Protein AF-0000000070214214 (afdb_homodimer)

pLDDT: mean 73.42, std 25.82, range [19.38, 96.84]

Structure (mmCIF, N/CA/C/O backbone):
data_AF-0000000070214214-model_v1
#
loop_
_entity.id
_entity.type
_entity.pdbx_description
1 polymer 'BTB domain-containing protein'
#
loop_
_atom_site.group_PDB
_atom_site.id
_atom_site.type_symbol
_atom_site.label_atom_id
_atom_site.label_alt_id
_atom_site.label_comp_id
_atom_site.label_asym_id
_atom_site.label_entity_id
_atom_site.label_seq_id
_atom_site.pdbx_PDB_ins_code
_atom_site.Cartn_x
_atom_site.Cartn_y
_atom_site.Cartn_z
_atom_site.occupancy
_atom_site.B_iso_or_equiv
_atom_site.auth_seq_id
_atom_site.auth_comp_id
_atom_site.auth_asym_id
_atom_site.auth_atom_id
_atom_site.pdbx_PDB_model_num
ATOM 1 N N . MET A 1 1 ? -17.166 20.362 30.464 1 25.89 1 MET A N 1
ATOM 2 C CA . MET A 1 1 ? -16.822 21.104 29.254 1 25.89 1 MET A CA 1
ATOM 3 C C . MET A 1 1 ? -15.535 20.57 28.636 1 25.89 1 MET A C 1
ATOM 5 O O . MET A 1 1 ? -14.454 20.732 29.205 1 25.89 1 MET A O 1
ATOM 9 N N . SER A 1 2 ? -15.369 19.335 28.305 1 36.49 2 SER A N 1
ATOM 10 C CA . SER A 1 2 ? -14.212 18.541 27.903 1 36.49 2 SER A CA 1
ATOM 11 C C . SER A 1 2 ? -13.232 19.371 27.08 1 36.49 2 SER A C 1
ATOM 13 O O . SER A 1 2 ? -13.622 20.012 26.101 1 36.49 2 SER A O 1
ATOM 15 N N . SER A 1 3 ? -12.226 19.996 27.517 1 42.71 3 SER A N 1
ATOM 16 C CA . SER A 1 3 ? -11.291 21.012 27.045 1 42.71 3 SER A CA 1
ATOM 17 C C . SER A 1 3 ? -10.792 20.695 25.639 1 42.71 3 SER A C 1
ATOM 19 O O . SER A 1 3 ? -10.164 19.658 25.417 1 42.71 3 SER A O 1
ATOM 21 N N . SER A 1 4 ? -11.541 21.109 24.55 1 54.83 4 SER A N 1
ATOM 22 C CA . SER A 1 4 ? -11.395 21.129 23.098 1 54.83 4 SER A CA 1
ATOM 23 C C . SER A 1 4 ? -9.973 21.503 22.691 1 54.83 4 SER A C 1
ATOM 25 O O . SER A 1 4 ? -9.66 21.569 21.5 1 54.83 4 SER A O 1
ATOM 27 N N . GLN A 1 5 ? -9.166 21.878 23.638 1 67.37 5 GLN A N 1
ATOM 28 C CA . GLN A 1 5 ? -7.856 22.353 23.202 1 67.37 5 GLN A CA 1
ATOM 29 C C . GLN A 1 5 ? -6.788 21.283 23.409 1 67.37 5 GLN A C 1
ATOM 31 O O . GLN A 1 5 ? -6.765 20.611 24.442 1 67.37 5 GLN A O 1
ATOM 36 N N . LEU A 1 6 ? -6.199 20.86 22.438 1 83.86 6 LEU A N 1
ATOM 37 C CA . LEU A 1 6 ? -5.069 19.939 22.491 1 83.86 6 LEU A CA 1
ATOM 38 C C . LEU A 1 6 ? -3.815 20.646 22.992 1 83.86 6 LEU A C 1
ATOM 40 O O . LEU A 1 6 ? -3.617 21.833 22.724 1 83.86 6 LEU A O 1
ATOM 44 N N . PRO A 1 7 ? -3.122 20.006 23.954 1 85.12 7 PRO A N 1
ATOM 45 C CA . PRO A 1 7 ? -1.891 20.626 24.449 1 85.12 7 PRO A CA 1
ATOM 46 C C . PRO A 1 7 ? -0.918 20.983 23.327 1 85.12 7 PRO A C 1
ATOM 48 O O . PRO A 1 7 ? -0.841 20.272 22.321 1 85.12 7 PRO A O 1
ATOM 51 N N . CYS A 1 8 ? -0.331 22.111 23.476 1 88.13 8 CYS A N 1
ATOM 52 C CA . CYS A 1 8 ? 0.665 22.589 22.524 1 88.13 8 CYS A CA 1
ATOM 53 C C . CYS A 1 8 ? 1.825 23.268 23.243 1 88.13 8 CYS A C 1
ATOM 55 O O . CYS A 1 8 ? 1.617 23.996 24.215 1 88.13 8 CYS A O 1
ATOM 57 N N . SER A 1 9 ? 3.058 23.028 22.886 1 82.22 9 SER A N 1
ATOM 58 C CA . SER A 1 9 ? 4.243 23.613 23.506 1 82.22 9 SER A CA 1
ATOM 59 C C . SER A 1 9 ? 4.339 25.107 23.214 1 82.22 9 SER A C 1
ATOM 61 O O . SER A 1 9 ? 4.987 25.849 23.956 1 82.22 9 SER A O 1
ATOM 63 N N . ASP A 1 10 ? 3.709 25.571 22.114 1 83.36 10 ASP A N 1
ATOM 64 C CA . ASP A 1 10 ? 3.728 26.977 21.72 1 83.36 10 ASP A CA 1
ATOM 65 C C . ASP A 1 10 ? 2.37 27.412 21.175 1 83.36 10 ASP A C 1
ATOM 67 O O . ASP A 1 10 ? 2.237 27.702 19.984 1 83.36 10 ASP A O 1
ATOM 71 N N . PRO A 1 11 ? 1.437 27.481 22.065 1 83.74 11 PRO A N 1
ATOM 72 C CA . PRO A 1 11 ? 0.092 27.846 21.612 1 83.74 11 PRO A CA 1
ATOM 73 C C . PRO A 1 11 ? 0.016 29.277 21.084 1 83.74 11 PRO A C 1
ATOM 75 O O . PRO A 1 11 ? 0.752 30.15 21.549 1 83.74 11 PRO A O 1
ATOM 78 N N . TYR A 1 12 ? -0.785 29.384 20.125 1 83.51 12 TYR A N 1
ATOM 79 C CA . TYR A 1 12 ? -0.997 30.728 19.599 1 83.51 12 TYR A CA 1
ATOM 80 C C . TYR A 1 12 ? -1.737 31.598 20.607 1 83.51 12 TYR A C 1
ATOM 82 O O . TYR A 1 12 ? -2.744 31.175 21.18 1 83.51 12 TYR A O 1
ATOM 90 N N . MET A 1 13 ? -1.063 32.743 20.848 1 78.74 13 MET A N 1
ATOM 91 C CA . MET A 1 13 ? -1.699 33.742 21.703 1 78.74 13 MET A CA 1
ATOM 92 C C . MET A 1 13 ? -1.917 35.047 20.945 1 78.74 13 MET A C 1
ATOM 94 O O . MET A 1 13 ? -0.985 35.584 20.343 1 78.74 13 MET A O 1
ATOM 98 N N . TYR A 1 14 ? -3.183 35.372 20.857 1 75.17 14 TYR A N 1
ATOM 99 C CA . TYR A 1 14 ? -3.484 36.643 20.208 1 75.17 14 TYR A CA 1
ATOM 100 C C . TYR A 1 14 ? -2.836 37.803 20.953 1 75.17 14 TYR A C 1
ATOM 102 O O . TYR A 1 14 ? -3.006 37.943 22.166 1 75.17 14 TYR A O 1
ATOM 110 N N . PRO A 1 15 ? -1.951 38.57 20.373 1 67.31 15 PRO A N 1
ATOM 111 C CA . PRO A 1 15 ? -1.237 39.629 21.091 1 67.31 15 PRO A CA 1
ATOM 112 C C . PRO A 1 15 ? -2.162 40.747 21.565 1 67.31 15 PRO A C 1
ATOM 114 O O . PRO A 1 15 ? -1.81 41.5 22.477 1 67.31 15 PRO A O 1
ATOM 117 N N . GLY A 1 16 ? -3.36 40.615 21.64 1 61.89 16 GLY A N 1
ATOM 118 C CA . GLY A 1 16 ? -4.315 41.57 22.181 1 61.89 16 GLY A CA 1
ATOM 119 C C . GLY A 1 16 ? -4.137 42.971 21.627 1 61.89 16 GLY A C 1
ATOM 120 O O . GLY A 1 16 ? -3.459 43.162 20.615 1 61.89 16 GLY A O 1
ATOM 121 N N . SER A 1 17 ? -4.796 44.048 22.164 1 58.18 17 SER A N 1
ATOM 122 C CA . SER A 1 17 ? -4.888 45.48 21.898 1 58.18 17 SER A CA 1
ATOM 123 C C . SER A 1 17 ? -3.517 46.144 21.968 1 58.18 17 SER A C 1
ATOM 125 O O . SER A 1 17 ? -3.393 47.349 21.74 1 58.18 17 SER A O 1
ATOM 127 N N . ARG A 1 18 ? -2.514 45.46 22.284 1 55.09 18 ARG A N 1
ATOM 128 C CA . ARG A 1 18 ? -1.254 46.166 22.49 1 55.09 18 ARG A CA 1
ATOM 129 C C . ARG A 1 18 ? -0.625 46.564 21.159 1 55.09 18 ARG A C 1
ATOM 131 O O . ARG A 1 18 ? 0.417 47.222 21.131 1 55.09 18 ARG A O 1
ATOM 138 N N . CYS A 1 19 ? -1.095 45.976 20.111 1 56.57 19 CYS A N 1
ATOM 139 C CA . CYS A 1 19 ? -0.372 46.294 18.884 1 56.57 19 CYS A CA 1
ATOM 140 C C . CYS A 1 19 ? -0.972 47.517 18.2 1 56.57 19 CYS A C 1
ATOM 142 O O . CYS A 1 19 ? -2.166 47.787 18.338 1 56.57 19 CYS A O 1
ATOM 144 N N . ALA A 1 20 ? -0.086 48.434 17.727 1 60.78 20 ALA A N 1
ATOM 145 C CA . ALA A 1 20 ? -0.392 49.675 17.02 1 60.78 20 ALA A CA 1
ATOM 146 C C . ALA A 1 20 ? -1.51 49.466 16.003 1 60.78 20 ALA A C 1
ATOM 148 O O . ALA A 1 20 ? -1.622 48.392 15.406 1 60.78 20 ALA A O 1
ATOM 149 N N . PRO A 1 21 ? -2.494 50.308 16.058 1 67.62 21 PRO A N 1
ATOM 150 C CA . PRO A 1 21 ? -3.775 50.279 15.348 1 67.62 21 PRO A CA 1
ATOM 151 C C . PRO A 1 21 ? -3.609 50.306 13.83 1 67.62 21 PRO A C 1
ATOM 153 O O . PRO A 1 21 ? -4.587 50.496 13.102 1 67.62 21 PRO A O 1
ATOM 156 N N . GLU A 1 22 ? -2.267 50.071 13.289 1 81.46 22 GLU A N 1
ATOM 157 C CA . GLU A 1 22 ? -2.241 50.17 11.832 1 81.46 22 GLU A CA 1
ATOM 158 C C . GLU A 1 22 ? -3.064 49.058 11.189 1 81.46 22 GLU A C 1
ATOM 160 O O . GLU A 1 22 ? -2.924 47.887 11.549 1 81.46 22 GLU A O 1
ATOM 165 N N . ILE A 1 23 ? -3.978 49.553 10.38 1 88.3 23 ILE A N 1
ATOM 166 C CA . ILE A 1 23 ? -4.888 48.643 9.691 1 88.3 23 ILE A CA 1
ATOM 167 C C . ILE A 1 23 ? -4.519 48.567 8.211 1 88.3 23 ILE A C 1
ATOM 169 O O . ILE A 1 23 ? -4.186 49.581 7.595 1 88.3 23 ILE A O 1
ATOM 173 N N . VAL A 1 24 ? -4.467 47.405 7.712 1 90.56 24 VAL A N 1
ATOM 174 C CA . VAL A 1 24 ? -4.23 47.201 6.287 1 90.56 24 VAL A CA 1
ATOM 175 C C . VAL A 1 24 ? -5.497 46.667 5.623 1 90.56 24 VAL A C 1
ATOM 177 O O . VAL A 1 24 ? -6.212 45.848 6.205 1 90.56 24 VAL A O 1
ATOM 180 N N . SER A 1 25 ? -5.778 47.28 4.43 1 91.76 25 SER A N 1
ATOM 181 C CA . SER A 1 25 ? -6.882 46.789 3.61 1 91.76 25 SER A CA 1
ATOM 182 C C . SER A 1 25 ? -6.412 45.712 2.638 1 91.76 25 SER A C 1
ATOM 184 O O . SER A 1 25 ? -5.546 45.962 1.798 1 91.76 25 SER A O 1
ATOM 186 N N . LEU A 1 26 ? -7.013 44.529 2.784 1 92.28 26 LEU A N 1
ATOM 187 C CA . LEU A 1 26 ? -6.627 43.385 1.965 1 92.28 26 LEU A CA 1
ATOM 188 C C . LEU A 1 26 ? -7.701 43.073 0.927 1 92.28 26 LEU A C 1
ATOM 190 O O . LEU A 1 26 ? -8.848 42.791 1.281 1 92.28 26 LEU A O 1
ATOM 194 N N . GLU A 1 27 ? -7.339 43.187 -0.294 1 93.16 27 GLU A N 1
ATOM 195 C CA . GLU A 1 27 ? -8.235 42.732 -1.354 1 93.16 27 GLU A CA 1
ATOM 196 C C . GLU A 1 27 ? -8.064 41.238 -1.617 1 93.16 27 GLU A C 1
ATOM 198 O O . GLU A 1 27 ? -6.998 40.797 -2.049 1 93.16 27 GLU A O 1
ATOM 203 N N . VAL A 1 28 ? -9.016 40.535 -1.295 1 94.05 28 VAL A N 1
ATOM 204 C CA . VAL A 1 28 ? -8.965 39.079 -1.372 1 94.05 28 VAL A CA 1
ATOM 205 C C . VAL A 1 28 ? -9.978 38.58 -2.4 1 94.05 28 VAL A C 1
ATOM 207 O O . VAL A 1 28 ? -11.093 39.099 -2.485 1 94.05 28 VAL A O 1
ATOM 210 N N . GLY A 1 29 ? -9.55 37.495 -3.206 1 91.17 29 GLY A N 1
ATOM 211 C CA . GLY A 1 29 ? -10.454 36.92 -4.189 1 91.17 29 GLY A CA 1
ATOM 212 C C . GLY A 1 29 ? -10.176 37.393 -5.604 1 91.17 29 GLY A C 1
ATOM 213 O O . GLY A 1 29 ? -9.188 38.09 -5.848 1 91.17 29 GLY A O 1
ATOM 214 N N . SER A 1 30 ? -10.984 36.741 -6.526 1 84.62 30 SER A N 1
ATOM 215 C CA . SER A 1 30 ? -10.81 37.104 -7.928 1 84.62 30 SER A CA 1
ATOM 216 C C . SER A 1 30 ? -12.148 37.423 -8.587 1 84.62 30 SER A C 1
ATOM 218 O O . SER A 1 30 ? -13.177 36.853 -8.221 1 84.62 30 SER A O 1
ATOM 220 N N . GLY A 1 31 ? -12.14 38.412 -9.483 1 82.75 31 GLY A N 1
ATOM 221 C CA . GLY A 1 31 ? -13.322 38.768 -10.251 1 82.75 31 GLY A CA 1
ATOM 222 C C . GLY A 1 31 ? -14.444 39.326 -9.395 1 82.75 31 GLY A C 1
ATOM 223 O O . GLY A 1 31 ? -14.231 40.256 -8.614 1 82.75 31 GLY A O 1
ATOM 224 N N . SER A 1 32 ? -15.623 38.631 -9.54 1 85.51 32 SER A N 1
ATOM 225 C CA . SER A 1 32 ? -16.829 39.093 -8.86 1 85.51 32 SER A CA 1
ATOM 226 C C . SER A 1 32 ? -16.822 38.691 -7.389 1 85.51 32 SER A C 1
ATOM 228 O O . SER A 1 32 ? -17.597 39.223 -6.591 1 85.51 32 SER A O 1
ATOM 230 N N . ASP A 1 33 ? -15.893 37.877 -7.054 1 87.3 33 ASP A N 1
ATOM 231 C CA . ASP A 1 33 ? -15.856 37.389 -5.679 1 87.3 33 ASP A CA 1
ATOM 232 C C . ASP A 1 33 ? -14.798 38.128 -4.862 1 87.3 33 ASP A C 1
ATOM 234 O O . ASP A 1 33 ? -14.371 37.648 -3.81 1 87.3 33 ASP A O 1
ATOM 238 N N . THR A 1 34 ? -14.404 39.302 -5.251 1 90.63 34 THR A N 1
ATOM 239 C CA . THR A 1 34 ? -13.382 40.067 -4.546 1 90.63 34 THR A CA 1
ATOM 240 C C . THR A 1 34 ? -13.977 40.774 -3.331 1 90.63 34 THR A C 1
ATOM 242 O O . THR A 1 34 ? -15.086 41.308 -3.399 1 90.63 34 THR A O 1
ATOM 245 N N . GLU A 1 35 ? -13.288 40.694 -2.214 1 93.56 35 GLU A N 1
ATOM 246 C CA . GLU A 1 35 ? -13.665 41.382 -0.983 1 93.56 35 GLU A CA 1
ATOM 247 C C . GLU A 1 35 ? -12.477 42.13 -0.384 1 93.56 35 GLU A C 1
ATOM 249 O O . GLU A 1 35 ? -11.332 41.69 -0.508 1 93.56 35 GLU A O 1
ATOM 254 N N . VAL A 1 36 ? -12.788 43.263 0.129 1 93.57 36 VAL A N 1
ATOM 255 C CA . VAL A 1 36 ? -11.753 43.994 0.852 1 93.57 36 VAL A CA 1
ATOM 256 C C . VAL A 1 36 ? -11.907 43.758 2.353 1 93.57 36 VAL A C 1
ATOM 258 O O . VAL A 1 36 ? -12.966 44.029 2.925 1 93.57 36 VAL A O 1
ATOM 261 N N . LEU A 1 37 ? -10.925 43.255 2.945 1 92.87 37 LEU A N 1
ATOM 262 C CA . LEU A 1 37 ? -10.918 42.957 4.373 1 92.87 37 LEU A CA 1
ATOM 263 C C . LEU A 1 37 ? -9.84 43.762 5.091 1 92.87 37 LEU A C 1
ATOM 265 O O . LEU A 1 37 ? -8.787 44.049 4.516 1 92.87 37 LEU A O 1
ATOM 269 N N . GLU A 1 38 ? -10.168 44.127 6.306 1 90.57 38 GLU A N 1
ATOM 270 C CA . GLU A 1 38 ? -9.22 44.889 7.113 1 90.57 38 GLU A CA 1
ATOM 271 C C . GLU A 1 38 ? -8.586 44.016 8.192 1 90.57 38 GLU A C 1
ATOM 273 O O . GLU A 1 38 ? -9.259 43.176 8.792 1 90.57 38 GLU A O 1
ATOM 278 N N . ALA A 1 39 ? -7.303 44.184 8.388 1 89.47 39 ALA A N 1
ATOM 279 C CA . ALA A 1 39 ? -6.589 43.43 9.415 1 89.47 39 ALA A CA 1
ATOM 280 C C . ALA A 1 39 ? -5.456 44.257 10.015 1 89.47 39 ALA A C 1
ATOM 282 O O . ALA A 1 39 ? -4.912 45.146 9.356 1 89.47 39 ALA A O 1
ATOM 283 N N . PRO A 1 40 ? -5.173 44.045 11.268 1 87.69 40 PRO A N 1
ATOM 284 C CA . PRO A 1 40 ? -4.01 44.717 11.851 1 87.69 40 PRO A CA 1
ATOM 285 C C . PRO A 1 40 ? -2.695 44.293 11.2 1 87.69 40 PRO A C 1
ATOM 287 O O . PRO A 1 40 ? -2.346 43.111 11.22 1 87.69 40 PRO A O 1
ATOM 290 N N . LEU A 1 41 ? -1.985 45.248 10.72 1 87.95 41 LEU A N 1
ATOM 291 C CA . LEU A 1 41 ? -0.765 45.003 9.959 1 87.95 41 LEU A CA 1
ATOM 292 C C . LEU A 1 41 ? 0.255 44.239 10.797 1 87.95 41 LEU A C 1
ATOM 294 O O . LEU A 1 41 ? 0.833 43.253 10.333 1 87.95 41 LEU A O 1
ATOM 298 N N . ARG A 1 42 ? 0.481 44.632 12 1 84.25 42 ARG A N 1
ATOM 299 C CA . ARG A 1 42 ? 1.501 44.036 12.856 1 84.25 42 ARG A CA 1
ATOM 300 C C . ARG A 1 42 ? 1.181 42.575 13.154 1 84.25 42 ARG A C 1
ATOM 302 O O . ARG A 1 42 ? 2.079 41.73 13.18 1 84.25 42 ARG A O 1
ATOM 309 N N . TYR A 1 43 ? -0.093 42.322 13.3 1 86.32 43 TYR A N 1
ATOM 310 C CA . TYR A 1 43 ? -0.491 40.955 13.62 1 86.32 43 TYR A CA 1
ATOM 311 C C . TYR A 1 43 ? -0.284 40.033 12.425 1 86.32 43 TYR A C 1
ATOM 313 O O . TYR A 1 43 ? 0.174 38.898 12.58 1 86.32 43 TYR A O 1
ATOM 321 N N . LEU A 1 44 ? -0.594 40.531 11.306 1 89.45 44 LEU A N 1
ATOM 322 C CA . LEU A 1 44 ? -0.395 39.753 10.088 1 89.45 44 LEU A CA 1
ATOM 323 C C . LEU A 1 44 ? 1.079 39.411 9.897 1 89.45 44 LEU A C 1
ATOM 325 O O . LEU A 1 44 ? 1.419 38.27 9.576 1 89.45 44 LEU A O 1
ATOM 329 N N . ARG A 1 45 ? 1.918 40.389 10.161 1 88.52 45 ARG A N 1
ATOM 330 C CA . ARG A 1 45 ? 3.351 40.206 9.955 1 88.52 45 ARG A CA 1
ATOM 331 C C . ARG A 1 45 ? 3.938 39.263 10.999 1 88.52 45 ARG A C 1
ATOM 333 O O . ARG A 1 45 ? 4.902 38.546 10.723 1 88.52 45 ARG A O 1
ATOM 340 N N . LEU A 1 46 ? 3.357 39.231 12.158 1 86.07 46 LEU A N 1
ATOM 341 C CA . LEU A 1 46 ? 3.877 38.413 13.249 1 86.07 46 LEU A CA 1
ATOM 342 C C . LEU A 1 46 ? 3.512 36.946 13.051 1 86.07 46 LEU A C 1
ATOM 344 O O . LEU A 1 46 ? 4.32 36.057 13.33 1 86.07 46 LEU A O 1
ATOM 348 N N . ILE A 1 47 ? 2.355 36.704 12.518 1 89.72 47 ILE A N 1
ATOM 349 C CA . ILE A 1 47 ? 1.849 35.336 12.534 1 89.72 47 ILE A CA 1
ATOM 350 C C . ILE A 1 47 ? 2.179 34.649 11.211 1 89.72 47 ILE A C 1
ATOM 352 O O . ILE A 1 47 ? 2.135 33.42 11.115 1 89.72 47 ILE A O 1
ATOM 356 N N . SER A 1 48 ? 2.447 35.433 10.196 1 92.91 48 SER A N 1
ATOM 357 C CA . SER A 1 48 ? 2.625 34.897 8.85 1 92.91 48 SER A CA 1
ATOM 358 C C . SER A 1 48 ? 3.955 35.341 8.249 1 92.91 48 SER A C 1
ATOM 360 O O . SER A 1 48 ? 4.205 36.539 8.099 1 92.91 48 SER A O 1
ATOM 362 N N . TYR A 1 49 ? 4.746 34.383 7.802 1 90.77 49 TYR A N 1
ATOM 363 C CA . TYR A 1 49 ? 6.003 34.719 7.144 1 90.77 49 TYR A CA 1
ATOM 364 C C . TYR A 1 49 ? 5.754 35.337 5.774 1 90.77 49 TYR A C 1
ATOM 366 O O . TYR A 1 49 ? 6.513 36.2 5.327 1 90.77 49 TYR A O 1
ATOM 374 N N . TYR A 1 50 ? 4.702 34.893 5.178 1 92.31 50 TYR A N 1
ATOM 375 C CA . TYR A 1 50 ? 4.334 35.471 3.89 1 92.31 50 TYR A CA 1
ATOM 376 C C . TYR A 1 50 ? 4.05 36.962 4.023 1 92.31 50 TYR A C 1
ATOM 378 O O . TYR A 1 50 ? 4.61 37.775 3.285 1 92.31 50 TYR A O 1
ATOM 386 N N . PHE A 1 51 ? 3.229 37.351 4.966 1 92.2 51 PHE A N 1
ATOM 387 C CA . PHE A 1 51 ? 2.851 38.751 5.124 1 92.2 51 PHE A CA 1
ATOM 388 C C . PHE A 1 51 ? 4.01 39.564 5.688 1 92.2 51 PHE A C 1
ATOM 390 O O . PHE A 1 51 ? 4.163 40.743 5.364 1 92.2 51 PHE A O 1
ATOM 397 N N . ASN A 1 52 ? 4.782 38.861 6.515 1 90.36 52 ASN A N 1
ATOM 398 C CA . ASN A 1 52 ? 5.98 39.547 6.988 1 90.36 52 ASN A CA 1
ATOM 399 C C . ASN A 1 52 ? 6.889 39.951 5.831 1 90.36 52 ASN A C 1
ATOM 401 O O . ASN A 1 52 ? 7.482 41.03 5.85 1 90.36 52 ASN A O 1
ATOM 405 N N . ASP A 1 53 ? 6.963 39.128 4.842 1 89.75 53 ASP A N 1
ATOM 406 C CA . ASP A 1 53 ? 7.865 39.357 3.718 1 89.75 53 ASP A CA 1
ATOM 407 C C . ASP A 1 53 ? 7.239 40.302 2.696 1 89.75 53 ASP A C 1
ATOM 409 O O . ASP A 1 53 ? 7.952 40.985 1.956 1 89.75 53 ASP A O 1
ATOM 413 N N . HIS A 1 54 ? 5.953 40.353 2.702 1 89.23 54 HIS A N 1
ATOM 414 C CA . HIS A 1 54 ? 5.327 41.031 1.573 1 89.23 54 HIS A CA 1
ATOM 415 C C . HIS A 1 54 ? 4.691 42.348 2.005 1 89.23 54 HIS A C 1
ATOM 417 O O . HIS A 1 54 ? 4.428 43.218 1.172 1 89.23 54 HIS A O 1
ATOM 423 N N . LEU A 1 55 ? 4.347 42.396 3.279 1 86.08 55 LEU A N 1
ATOM 424 C CA . LEU A 1 55 ? 3.731 43.628 3.757 1 86.08 55 LEU A CA 1
ATOM 425 C C . LEU A 1 55 ? 4.775 44.556 4.37 1 86.08 55 LEU A C 1
ATOM 427 O O . LEU A 1 55 ? 5.254 44.311 5.48 1 86.08 55 LEU A O 1
ATOM 431 N N . HIS A 1 56 ? 5.406 45.274 3.391 1 77.09 56 HIS A N 1
ATOM 432 C CA . HIS A 1 56 ? 6.373 46.265 3.847 1 77.09 56 HIS A CA 1
ATOM 433 C C . HIS A 1 56 ? 5.737 47.647 3.955 1 77.09 56 HIS A C 1
ATOM 435 O O . HIS A 1 56 ? 4.888 48.01 3.138 1 77.09 56 HIS A O 1
ATOM 441 N N . GLY A 1 57 ? 6.128 48.318 4.989 1 65.16 57 GLY A N 1
ATOM 442 C CA . GLY A 1 57 ? 5.698 49.702 5.11 1 65.16 57 GLY A CA 1
ATOM 443 C C . GLY A 1 57 ? 4.229 49.841 5.464 1 65.16 57 GLY A C 1
ATOM 444 O O . GLY A 1 57 ? 3.568 48.854 5.792 1 65.16 57 GLY A O 1
ATOM 445 N N . THR A 1 58 ? 3.741 51.05 5.793 1 59.6 58 THR A N 1
ATOM 446 C CA . THR A 1 58 ? 2.372 51.417 6.139 1 59.6 58 THR A CA 1
ATOM 447 C C . THR A 1 58 ? 1.435 51.187 4.957 1 59.6 58 THR A C 1
ATOM 449 O O . THR A 1 58 ? 0.355 51.776 4.89 1 59.6 58 THR A O 1
ATOM 452 N N . SER A 1 59 ? 1.864 50.503 3.99 1 59.09 59 SER A N 1
ATOM 453 C CA . SER A 1 59 ? 1.023 50.562 2.799 1 59.09 59 SER A CA 1
ATOM 454 C C . SER A 1 59 ? -0.336 49.916 3.049 1 59.09 59 SER A C 1
ATOM 456 O O . SER A 1 59 ? -0.431 48.916 3.764 1 59.09 59 SER A O 1
ATOM 458 N N . GLU A 1 60 ? -1.45 50.74 3.018 1 73.21 60 GLU A N 1
ATOM 459 C CA . GLU A 1 60 ? -2.891 50.671 3.242 1 73.21 60 GLU A CA 1
ATOM 460 C C . GLU A 1 60 ? -3.523 49.545 2.429 1 73.21 60 GLU A C 1
ATOM 462 O O . GLU A 1 60 ? -4.328 48.771 2.952 1 73.21 60 GLU A O 1
ATOM 467 N N . PHE A 1 61 ? -3.193 49.392 1.195 1 84.3 61 PHE A N 1
ATOM 468 C CA . PHE A 1 61 ? -3.953 48.476 0.353 1 84.3 61 PHE A CA 1
ATOM 469 C C . PHE A 1 61 ? -3.058 47.362 -0.18 1 84.3 61 PHE A C 1
ATOM 471 O O . PHE A 1 61 ? -1.918 47.61 -0.576 1 84.3 61 PHE A O 1
ATOM 478 N N . PHE A 1 62 ? -3.394 46.059 -0.029 1 90.19 62 PHE A N 1
ATOM 479 C CA . PHE A 1 62 ? -2.635 44.9 -0.484 1 90.19 62 PHE A CA 1
ATOM 480 C C . PHE A 1 62 ? -3.552 43.878 -1.146 1 90.19 62 PHE A C 1
ATOM 482 O O . PHE A 1 62 ? -4.584 43.506 -0.583 1 90.19 62 PHE A O 1
ATOM 489 N N . ILE A 1 63 ? -3.113 43.392 -2.359 1 89.05 63 ILE A N 1
ATOM 490 C CA . ILE A 1 63 ? -3.869 42.358 -3.059 1 89.05 63 ILE A CA 1
ATOM 491 C C . ILE A 1 63 ? -3.312 40.982 -2.703 1 89.05 63 ILE A C 1
ATOM 493 O O . ILE A 1 63 ? -2.141 40.693 -2.96 1 89.05 63 ILE A O 1
ATOM 497 N N . VAL A 1 64 ? -4.095 40.169 -2.076 1 90.6 64 VAL A N 1
ATOM 498 C CA . VAL A 1 64 ? -3.682 38.826 -1.681 1 90.6 64 VAL A CA 1
ATOM 499 C C . VAL A 1 64 ? -3.887 37.859 -2.845 1 90.6 64 VAL A C 1
ATOM 501 O O . VAL A 1 64 ? -5.009 37.686 -3.327 1 90.6 64 VAL A O 1
ATOM 504 N N . PRO A 1 65 ? -2.911 37.192 -3.189 1 86.73 65 PRO A N 1
ATOM 505 C CA . PRO A 1 65 ? -3.047 36.271 -4.32 1 86.73 65 PRO A CA 1
ATOM 506 C C . PRO A 1 65 ? -3.721 34.957 -3.933 1 86.73 65 PRO A C 1
ATOM 508 O O . PRO A 1 65 ? -3.6 34.51 -2.79 1 86.73 65 PRO A O 1
ATOM 511 N N . ASN A 1 66 ? -4.383 34.35 -4.897 1 78.15 66 ASN A N 1
ATOM 512 C CA . ASN A 1 66 ? -4.861 32.974 -4.818 1 78.15 66 ASN A CA 1
ATOM 513 C C . ASN A 1 66 ? -5.61 32.714 -3.514 1 78.15 66 ASN A C 1
ATOM 515 O O . ASN A 1 66 ? -5.386 31.696 -2.857 1 78.15 66 ASN A O 1
ATOM 519 N N . SER A 1 67 ? -6.361 33.684 -3.164 1 80.18 67 SER A N 1
ATOM 520 C CA . SER A 1 67 ? -6.986 33.453 -1.866 1 80.18 67 SER A CA 1
ATOM 521 C C . SER A 1 67 ? -8.507 33.46 -1.975 1 80.18 67 SER A C 1
ATOM 523 O O . SER A 1 67 ? -9.069 34.128 -2.846 1 80.18 67 SER A O 1
ATOM 525 N N . SER A 1 68 ? -9.097 32.687 -1.171 1 89.81 68 SER A N 1
ATOM 526 C CA . SER A 1 68 ? -10.538 32.622 -0.951 1 89.81 68 SER A CA 1
ATOM 527 C C . SER A 1 68 ? -10.968 33.554 0.176 1 89.81 68 SER A C 1
ATOM 529 O O . SER A 1 68 ? -10.465 33.454 1.297 1 89.81 68 SER A O 1
ATOM 531 N N . PRO A 1 69 ? -11.931 34.487 -0.221 1 93.53 69 PRO A N 1
ATOM 532 C CA . PRO A 1 69 ? -12.419 35.348 0.859 1 93.53 69 PRO A CA 1
ATOM 533 C C . PRO A 1 69 ? -12.942 34.555 2.055 1 93.53 69 PRO A C 1
ATOM 535 O O . PRO A 1 69 ? -12.767 34.975 3.202 1 93.53 69 PRO A O 1
ATOM 538 N N . PHE A 1 70 ? -13.549 33.459 1.701 1 92.04 70 PHE A N 1
ATOM 539 C CA . PHE A 1 70 ? -14.087 32.61 2.757 1 92.04 70 PHE A CA 1
ATOM 540 C C . PHE A 1 70 ? -12.979 32.143 3.694 1 92.04 70 PHE A C 1
ATOM 542 O O . PHE A 1 70 ? -13.083 32.299 4.912 1 92.04 70 PHE A O 1
ATOM 549 N N . LEU A 1 71 ? -11.868 31.656 3.233 1 93.54 71 LEU A N 1
ATOM 550 C CA . LEU A 1 71 ? -10.752 31.16 4.032 1 93.54 71 LEU A CA 1
ATOM 551 C C . LEU A 1 71 ? -10.047 32.306 4.75 1 93.54 71 LEU A C 1
ATOM 553 O O . LEU A 1 71 ? -9.594 32.146 5.886 1 93.54 71 LEU A O 1
ATOM 557 N N . PHE A 1 72 ? -10.004 33.415 4.097 1 94.13 72 PHE A N 1
ATOM 558 C CA . PHE A 1 72 ? -9.349 34.563 4.712 1 94.13 72 PHE A CA 1
ATOM 559 C C . PHE A 1 72 ? -10.139 35.055 5.92 1 94.13 72 PHE A C 1
ATOM 561 O O . PHE A 1 72 ? -9.555 35.446 6.932 1 94.13 72 PHE A O 1
ATOM 568 N N . ARG A 1 73 ? -11.477 35.025 5.833 1 92.72 73 ARG A N 1
ATOM 569 C CA . ARG A 1 73 ? -12.305 35.402 6.974 1 92.72 73 ARG A CA 1
ATOM 570 C C . ARG A 1 73 ? -12.073 34.461 8.153 1 92.72 73 ARG A C 1
ATOM 572 O O . ARG A 1 73 ? -12.025 34.9 9.304 1 92.72 73 ARG A O 1
ATOM 579 N N . ILE A 1 74 ? -11.971 33.226 7.819 1 93.02 74 ILE A N 1
ATOM 580 C CA . ILE A 1 74 ? -11.688 32.245 8.861 1 93.02 74 ILE A CA 1
ATOM 581 C C . ILE A 1 74 ? -10.346 32.563 9.518 1 93.02 74 ILE A C 1
ATOM 583 O O . ILE A 1 74 ? -10.226 32.53 10.745 1 93.02 74 ILE A O 1
ATOM 587 N N . PHE A 1 75 ? -9.391 32.907 8.72 1 94.43 75 PHE A N 1
ATOM 588 C CA . PHE A 1 75 ? -8.062 33.255 9.207 1 94.43 75 PHE A CA 1
ATOM 589 C C . PHE A 1 75 ? -8.119 34.481 10.11 1 94.43 75 PHE A C 1
ATOM 591 O O . PHE A 1 75 ? -7.532 34.488 11.194 1 94.43 75 PHE A O 1
ATOM 598 N N . LEU A 1 76 ? -8.82 35.497 9.705 1 91.45 76 LEU A N 1
ATOM 599 C CA . LEU A 1 76 ? -8.907 36.717 10.5 1 91.45 76 LEU A CA 1
ATOM 600 C C . LEU A 1 76 ? -9.586 36.446 11.839 1 91.45 76 LEU A C 1
ATOM 602 O O . LEU A 1 76 ? -9.193 37.008 12.864 1 91.45 76 LEU A O 1
ATOM 606 N N . LYS A 1 77 ? -10.613 35.615 11.759 1 89.62 77 LYS A N 1
ATOM 607 C CA . LYS A 1 77 ? -11.26 35.226 13.009 1 89.62 77 LYS A CA 1
ATOM 608 C C . LYS A 1 77 ? -10.296 34.464 13.913 1 89.62 77 LYS A C 1
ATOM 610 O O . LYS A 1 77 ? -10.255 34.698 15.123 1 89.62 77 LYS A O 1
ATOM 615 N N . PHE A 1 78 ? -9.555 33.601 13.312 1 92.43 78 PHE A N 1
ATOM 616 C CA . PHE A 1 78 ? -8.549 32.855 14.059 1 92.43 78 PHE A CA 1
ATOM 617 C C . PHE A 1 78 ? -7.507 33.796 14.653 1 92.43 78 PHE A C 1
ATOM 619 O O . PHE A 1 78 ? -7.055 33.596 15.782 1 92.43 78 PHE A O 1
ATOM 626 N N . LEU A 1 79 ? -7.099 34.759 13.874 1 89.29 79 LEU A N 1
ATOM 627 C CA . LEU A 1 79 ? -6.118 35.739 14.329 1 89.29 79 LEU A CA 1
ATOM 628 C C . LEU A 1 79 ? -6.572 36.402 15.625 1 89.29 79 LEU A C 1
ATOM 630 O O . LEU A 1 79 ? -5.762 36.634 16.525 1 89.29 79 LEU A O 1
ATOM 634 N N . LYS A 1 80 ? -7.827 36.548 15.774 1 84.47 80 LYS A N 1
ATOM 635 C CA . LYS A 1 80 ? -8.376 37.274 16.916 1 84.47 80 LYS A CA 1
ATOM 636 C C . LYS A 1 80 ? -8.634 36.336 18.091 1 84.47 80 LYS A C 1
ATOM 638 O O . LYS A 1 80 ? -8.538 36.744 19.251 1 84.47 80 LYS A O 1
ATOM 643 N N . THR A 1 81 ? -8.98 35.066 17.786 1 84.21 81 THR A N 1
ATOM 644 C CA . THR A 1 81 ? -9.489 34.206 18.849 1 84.21 81 THR A CA 1
ATOM 645 C C . THR A 1 81 ? -8.489 33.101 19.176 1 84.21 81 THR A C 1
ATOM 647 O O . THR A 1 81 ? -8.536 32.514 20.259 1 84.21 81 THR A O 1
ATOM 650 N N . GLY A 1 82 ? -7.702 32.774 18.19 1 85.55 82 GLY A N 1
ATOM 651 C CA . GLY A 1 82 ? -6.782 31.658 18.34 1 85.55 82 GLY A CA 1
ATOM 652 C C . GLY A 1 82 ? -7.451 30.307 18.174 1 85.55 82 GLY A C 1
ATOM 653 O O . GLY A 1 82 ? -6.829 29.268 18.405 1 85.55 82 GLY A O 1
ATOM 654 N N . ASN A 1 83 ? -8.761 30.32 17.761 1 83.82 83 ASN A N 1
ATOM 655 C CA . ASN A 1 83 ? -9.524 29.079 17.671 1 83.82 83 ASN A CA 1
ATOM 656 C C . ASN A 1 83 ? -10.18 28.922 16.302 1 83.82 83 ASN A C 1
ATOM 658 O O . ASN A 1 83 ? -10.5 29.914 15.645 1 83.82 83 ASN A O 1
ATOM 662 N N . LEU A 1 84 ? -10.203 27.642 15.898 1 86.89 84 LEU A N 1
ATOM 663 C CA . LEU A 1 84 ? -10.914 27.33 14.663 1 86.89 84 LEU A CA 1
ATOM 664 C C . LEU A 1 84 ? -12.31 26.793 14.961 1 86.89 84 LEU A C 1
ATOM 666 O O . LEU A 1 84 ? -12.471 25.613 15.282 1 86.89 84 LEU A O 1
ATOM 670 N N . TYR A 1 85 ? -13.307 27.518 15.324 1 74.16 85 TYR A N 1
ATOM 671 C CA . TYR A 1 85 ? -14.699 27.118 15.491 1 74.16 85 TYR A CA 1
ATOM 672 C C . TYR A 1 85 ? -15.61 27.911 14.563 1 74.16 85 TYR A C 1
ATOM 674 O O . TYR A 1 85 ? -15.303 29.051 14.207 1 74.16 85 TYR A O 1
ATOM 682 N N . ARG A 1 86 ? -16.575 27.138 13.816 1 63.13 86 ARG A N 1
ATOM 683 C CA . ARG A 1 86 ? -17.571 27.893 13.062 1 63.13 86 ARG A CA 1
ATOM 684 C C . ARG A 1 86 ? -18.582 28.55 13.996 1 63.13 86 ARG A C 1
ATOM 686 O O . ARG A 1 86 ? -19.152 27.889 14.867 1 63.13 86 ARG A O 1
ATOM 693 N N . LEU A 1 87 ? -18.448 29.853 14.15 1 53.94 87 LEU A N 1
ATOM 694 C CA . LEU A 1 87 ? -19.495 30.526 14.911 1 53.94 87 LEU A CA 1
ATOM 695 C C . LEU A 1 87 ? -20.764 30.672 14.078 1 53.94 87 LEU A C 1
ATOM 697 O O . LEU A 1 87 ? -20.714 31.143 12.94 1 53.94 87 LEU A O 1
ATOM 701 N N . ASP A 1 88 ? -21.562 29.65 13.801 1 48.92 88 ASP A N 1
ATOM 702 C CA . ASP A 1 88 ? -22.815 29.99 13.133 1 48.92 88 ASP A CA 1
ATOM 703 C C . ASP A 1 88 ? -23.486 31.189 13.8 1 48.92 88 ASP A C 1
ATOM 705 O O . ASP A 1 88 ? -23.276 31.442 14.988 1 48.92 88 ASP A O 1
ATOM 709 N N . SER A 1 89 ? -23.872 32.197 12.88 1 45.9 89 SER A N 1
ATOM 710 C CA . SER A 1 89 ? -24.631 33.369 13.305 1 45.9 89 SER A CA 1
ATOM 711 C C . SER A 1 89 ? -25.472 33.064 14.54 1 45.9 89 SER A C 1
ATOM 713 O O . SER A 1 89 ? -25.84 33.974 15.287 1 45.9 89 SER A O 1
ATOM 715 N N . ASP A 1 90 ? -26.559 32.197 14.3 1 43.89 90 ASP A N 1
ATOM 716 C CA . ASP A 1 90 ? -27.451 32.051 15.447 1 43.89 90 ASP A CA 1
ATOM 717 C C . ASP A 1 90 ? -26.701 31.506 16.66 1 43.89 90 ASP A C 1
ATOM 719 O O . ASP A 1 90 ? -25.629 30.913 16.52 1 43.89 90 ASP A O 1
ATOM 723 N N . GLU A 1 91 ? -27.523 30.895 17.695 1 40.72 91 GLU A N 1
ATOM 724 C CA . GLU A 1 91 ? -27.192 30.521 19.066 1 40.72 91 GLU A CA 1
ATOM 725 C C . GLU A 1 91 ? -25.841 29.813 19.135 1 40.72 91 GLU A C 1
ATOM 727 O O . GLU A 1 91 ? -25.268 29.458 18.103 1 40.72 91 GLU A O 1
ATOM 732 N N . THR A 1 92 ? -25.569 28.84 20.321 1 44.21 92 THR A N 1
ATOM 733 C CA . THR A 1 92 ? -24.845 28.198 21.413 1 44.21 92 THR A CA 1
ATOM 734 C C . THR A 1 92 ? -23.937 27.092 20.883 1 44.21 92 THR A C 1
ATOM 736 O O . THR A 1 92 ? -23.194 26.472 21.648 1 44.21 92 THR A O 1
ATOM 739 N N . MET A 1 93 ? -24.076 26.635 19.558 1 50.67 93 MET A N 1
ATOM 740 C CA . MET A 1 93 ? -23.387 25.35 19.494 1 50.67 93 MET A CA 1
ATOM 741 C C . MET A 1 93 ? -22.178 25.426 18.567 1 50.67 93 MET A C 1
ATOM 743 O O . MET A 1 93 ? -22.297 25.856 17.419 1 50.67 93 MET A O 1
ATOM 747 N N . ASP A 1 94 ? -21.005 25.629 19.036 1 58.45 94 ASP A N 1
ATOM 748 C CA . ASP A 1 94 ? -19.712 25.448 18.383 1 58.45 94 ASP A CA 1
ATOM 749 C C . ASP A 1 94 ? -19.712 24.2 17.502 1 58.45 94 ASP A C 1
ATOM 751 O O . ASP A 1 94 ? -19.984 23.097 17.979 1 58.45 94 ASP A O 1
ATOM 755 N N . ARG A 1 95 ? -19.886 24.545 16.065 1 75.76 95 ARG A N 1
ATOM 756 C CA . ARG A 1 95 ? -19.809 23.382 15.185 1 75.76 95 ARG A CA 1
ATOM 757 C C . ARG A 1 95 ? -18.414 23.241 14.585 1 75.76 95 ARG A C 1
ATOM 759 O O . ARG A 1 95 ? -17.737 24.24 14.333 1 75.76 95 ARG A O 1
ATOM 766 N N . ARG A 1 96 ? -18.01 22.133 14.431 1 82.61 96 ARG A N 1
ATOM 767 C CA . ARG A 1 96 ? -16.705 21.811 13.864 1 82.61 96 ARG A CA 1
ATOM 768 C C . ARG A 1 96 ? -16.734 21.89 12.341 1 82.61 96 ARG A C 1
ATOM 770 O O . ARG A 1 96 ? -17.755 21.591 11.718 1 82.61 96 ARG A O 1
ATOM 777 N N . PHE A 1 97 ? -15.698 22.442 11.81 1 90.01 97 PHE A N 1
ATOM 778 C CA . PHE A 1 97 ? -15.548 22.489 10.36 1 90.01 97 PHE A CA 1
ATOM 779 C C . PHE A 1 97 ? -15.54 21.084 9.77 1 90.01 97 PHE A C 1
ATOM 781 O O . PHE A 1 97 ? -15.153 20.125 10.442 1 90.01 97 PHE A O 1
ATOM 788 N N . SER A 1 98 ? -16.046 20.982 8.537 1 91.5 98 SER A N 1
ATOM 789 C CA . SER A 1 98 ? -15.949 19.716 7.819 1 91.5 98 SER A CA 1
ATOM 790 C C . SER A 1 98 ? -14.496 19.357 7.525 1 91.5 98 SER A C 1
ATOM 792 O O . SER A 1 98 ? -13.624 20.228 7.525 1 91.5 98 SER A O 1
ATOM 794 N N . PHE A 1 99 ? -14.248 18.12 7.238 1 94.43 99 PHE A N 1
ATOM 795 C CA . PHE A 1 99 ? -12.906 17.683 6.873 1 94.43 99 PHE A CA 1
ATOM 796 C C . PHE A 1 99 ? -12.412 18.426 5.638 1 94.43 99 PHE A C 1
ATOM 798 O O . PHE A 1 99 ? -11.251 18.837 5.577 1 94.43 99 PHE A O 1
ATOM 805 N N . GLY A 1 100 ? -13.301 18.604 4.692 1 94.44 100 GLY A N 1
ATOM 806 C CA . GLY A 1 100 ? -12.939 19.329 3.484 1 94.44 100 GLY A CA 1
ATOM 807 C C . GLY A 1 100 ? -12.466 20.744 3.757 1 94.44 100 GLY A C 1
ATOM 808 O O . GLY A 1 100 ? -11.44 21.175 3.226 1 94.44 100 GLY A O 1
ATOM 809 N N . THR A 1 101 ? -13.179 21.396 4.581 1 93.95 101 THR A N 1
ATOM 810 C CA . THR A 1 101 ? -12.817 22.766 4.927 1 93.95 101 THR A CA 1
ATOM 811 C C . THR A 1 101 ? -11.492 22.801 5.683 1 93.95 101 THR A C 1
ATOM 813 O O . THR A 1 101 ? -10.669 23.693 5.464 1 93.95 101 THR A O 1
ATOM 816 N N . LEU A 1 102 ? -11.309 21.848 6.541 1 95.44 102 LEU A N 1
ATOM 817 C CA . LEU A 1 102 ? -10.074 21.799 7.317 1 95.44 102 LEU A CA 1
ATOM 818 C C . LEU A 1 102 ? -8.872 21.563 6.409 1 95.44 102 LEU A C 1
ATOM 820 O O . LEU A 1 102 ? -7.791 22.107 6.649 1 95.44 102 LEU A O 1
ATOM 824 N N . ILE A 1 103 ? -9.074 20.768 5.4 1 96.19 103 ILE A N 1
ATOM 825 C CA . ILE A 1 103 ? -8.019 20.55 4.416 1 96.19 103 ILE A CA 1
ATOM 826 C C . ILE A 1 103 ? -7.715 21.856 3.686 1 96.19 103 ILE A C 1
ATOM 828 O O . ILE A 1 103 ? -6.55 22.208 3.49 1 96.19 103 ILE A O 1
ATOM 832 N N . ASP A 1 104 ? -8.736 22.603 3.361 1 94.95 104 ASP A N 1
ATOM 833 C CA . ASP A 1 104 ? -8.556 23.893 2.701 1 94.95 104 ASP A CA 1
ATOM 834 C C . ASP A 1 104 ? -7.809 24.872 3.603 1 94.95 104 ASP A C 1
ATOM 836 O O . ASP A 1 104 ? -6.941 25.614 3.138 1 94.95 104 ASP A O 1
ATOM 840 N N . ILE A 1 105 ? -8.198 24.874 4.849 1 95.4 105 ILE A N 1
ATOM 841 C CA . ILE A 1 105 ? -7.545 25.759 5.807 1 95.4 105 ILE A CA 1
ATOM 842 C C . ILE A 1 105 ? -6.074 25.374 5.946 1 95.4 105 ILE A C 1
ATOM 844 O O . ILE A 1 105 ? -5.201 26.243 6.004 1 95.4 105 ILE A O 1
ATOM 848 N N . PHE A 1 106 ? -5.836 24.103 5.997 1 96.05 106 PHE A N 1
ATOM 849 C CA . PHE A 1 106 ? -4.469 23.607 6.102 1 96.05 106 PHE A CA 1
ATOM 850 C C . PHE A 1 106 ? -3.636 24.057 4.908 1 96.05 106 PHE A C 1
ATOM 852 O O . PHE A 1 106 ? -2.506 24.521 5.072 1 96.05 106 PHE A O 1
ATOM 859 N N . GLU A 1 107 ? -4.19 23.974 3.77 1 94.38 107 GLU A N 1
ATOM 860 C CA . GLU A 1 107 ? -3.509 24.415 2.556 1 94.38 107 GLU A CA 1
ATOM 861 C C . GLU A 1 107 ? -3.294 25.926 2.562 1 94.38 107 GLU A C 1
ATOM 863 O O . GLU A 1 107 ? -2.219 26.406 2.197 1 94.38 107 GLU A O 1
ATOM 868 N N . PHE A 1 108 ? -4.275 26.598 2.946 1 94.26 108 PHE A N 1
ATOM 869 C CA . PHE A 1 108 ? -4.195 28.048 3.072 1 94.26 108 PHE A CA 1
ATOM 870 C C . PHE A 1 108 ? -3.061 28.449 4.008 1 94.26 108 PHE A C 1
ATOM 872 O O . PHE A 1 108 ? -2.272 29.341 3.689 1 94.26 108 PHE A O 1
ATOM 879 N N . ALA A 1 109 ? -3.01 27.802 5.137 1 95.17 109 ALA A N 1
ATOM 880 C CA . ALA A 1 109 ? -1.984 28.09 6.136 1 95.17 109 ALA A CA 1
ATOM 881 C C . ALA A 1 109 ? -0.586 27.856 5.569 1 95.17 109 ALA A C 1
ATOM 883 O O . ALA A 1 109 ? 0.346 28.605 5.87 1 95.17 109 ALA A O 1
ATOM 884 N N . LYS A 1 110 ? -0.487 26.838 4.804 1 92.64 110 LYS A N 1
ATOM 885 C CA . LYS A 1 110 ? 0.786 26.547 4.152 1 92.64 110 LYS A CA 1
ATOM 886 C C . LYS A 1 110 ? 1.145 27.63 3.138 1 92.64 110 LYS A C 1
ATOM 888 O O . LYS A 1 110 ? 2.271 28.131 3.129 1 92.64 110 LYS A O 1
ATOM 893 N N . ASP A 1 111 ? 0.233 28.039 2.331 1 92.48 111 ASP A N 1
ATOM 894 C CA . ASP A 1 111 ? 0.472 29.013 1.271 1 92.48 111 ASP A CA 1
ATOM 895 C C . ASP A 1 111 ? 0.892 30.362 1.849 1 92.48 111 ASP A C 1
ATOM 897 O O . ASP A 1 111 ? 1.709 31.07 1.257 1 92.48 111 ASP A O 1
ATOM 901 N N . PHE A 1 112 ? 0.345 30.688 2.988 1 94.65 112 PHE A N 1
ATOM 902 C CA . PHE A 1 112 ? 0.636 31.989 3.579 1 94.65 112 PHE A CA 1
ATOM 903 C C . PHE A 1 112 ? 1.582 31.846 4.765 1 94.65 112 PHE A C 1
ATOM 905 O O . PHE A 1 112 ? 1.795 32.801 5.515 1 94.65 112 PHE A O 1
ATOM 912 N N . GLU A 1 113 ? 2.071 30.606 4.968 1 93.93 113 GLU A N 1
ATOM 913 C CA . GLU A 1 113 ? 3.105 30.309 5.956 1 93.93 113 GLU A CA 1
ATOM 914 C C . GLU A 1 113 ? 2.668 30.733 7.355 1 93.93 113 GLU A C 1
ATOM 916 O O . GLU A 1 113 ? 3.386 31.465 8.04 1 93.93 113 GLU A O 1
ATOM 921 N N . ILE A 1 114 ? 1.52 30.233 7.717 1 94.74 114 ILE A N 1
ATOM 922 C CA . ILE A 1 114 ? 0.974 30.484 9.046 1 94.74 114 ILE A CA 1
ATOM 923 C C . ILE A 1 114 ? 0.984 29.192 9.86 1 94.74 114 ILE A C 1
ATOM 925 O O . ILE A 1 114 ? 0.003 28.444 9.861 1 94.74 114 ILE A O 1
ATOM 929 N N . ASP A 1 115 ? 1.993 29.008 10.669 1 93.66 115 ASP A N 1
ATOM 930 C CA . ASP A 1 115 ? 2.198 27.757 11.392 1 93.66 115 ASP A CA 1
ATOM 931 C C . ASP A 1 115 ? 1.111 27.545 12.442 1 93.66 115 ASP A C 1
ATOM 933 O O . ASP A 1 115 ? 0.609 26.431 12.607 1 93.66 115 ASP A O 1
ATOM 937 N N . ALA A 1 116 ? 0.748 28.599 13.125 1 93.44 116 ALA A N 1
ATOM 938 C CA . ALA A 1 116 ? -0.249 28.476 14.185 1 93.44 116 ALA A CA 1
ATOM 939 C C . ALA A 1 116 ? -1.591 28.011 13.626 1 93.44 116 ALA A C 1
ATOM 941 O O . ALA A 1 116 ? -2.274 27.187 14.239 1 93.44 116 ALA A O 1
ATOM 942 N N . LEU A 1 117 ? -1.937 28.577 12.473 1 94.85 117 LEU A N 1
ATOM 943 C CA . LEU A 1 117 ? -3.189 28.18 11.837 1 94.85 117 LEU A CA 1
ATOM 944 C C . LEU A 1 117 ? -3.111 26.742 11.334 1 94.85 117 LEU A C 1
ATOM 946 O O . LEU A 1 117 ? -4.082 25.989 11.441 1 94.85 117 LEU A O 1
ATOM 950 N N . ARG A 1 118 ? -1.996 26.411 10.817 1 95.05 118 ARG A N 1
ATOM 951 C CA . ARG A 1 118 ? -1.758 25.043 10.369 1 95.05 118 ARG A CA 1
ATOM 952 C C . ARG A 1 118 ? -1.937 24.052 11.514 1 95.05 118 ARG A C 1
ATOM 954 O O . ARG A 1 118 ? -2.638 23.049 11.371 1 95.05 118 ARG A O 1
ATOM 961 N N . ASN A 1 119 ? -1.311 24.334 12.585 1 95.02 119 ASN A N 1
ATOM 962 C CA . ASN A 1 119 ? -1.401 23.48 13.764 1 95.02 119 ASN A CA 1
ATOM 963 C C . ASN A 1 119 ? -2.837 23.368 14.268 1 95.02 119 ASN A C 1
ATOM 965 O O . ASN A 1 119 ? -3.283 22.284 14.648 1 95.02 119 ASN A O 1
ATOM 969 N N . ALA A 1 120 ? -3.519 24.483 14.228 1 94.25 120 ALA A N 1
ATOM 970 C CA . ALA A 1 120 ? -4.909 24.486 14.678 1 94.25 120 ALA A CA 1
ATOM 971 C C . ALA A 1 120 ? -5.781 23.624 13.769 1 94.25 120 ALA A C 1
ATOM 973 O O . ALA A 1 120 ? -6.683 22.929 14.242 1 94.25 120 ALA A O 1
ATOM 974 N N . ALA A 1 121 ? -5.505 23.741 12.487 1 95.06 121 ALA A N 1
ATOM 975 C CA . ALA A 1 121 ? -6.251 22.922 11.535 1 95.06 121 ALA A CA 1
ATOM 976 C C . ALA A 1 121 ? -6.021 21.435 11.792 1 95.06 121 ALA A C 1
ATOM 978 O O . ALA A 1 121 ? -6.96 20.637 11.742 1 95.06 121 ALA A O 1
ATOM 979 N N . LEU A 1 122 ? -4.838 21.053 12.082 1 95.27 122 LEU A N 1
ATOM 980 C CA . LEU A 1 122 ? -4.497 19.672 12.403 1 95.27 122 LEU A CA 1
ATOM 981 C C . LEU A 1 122 ? -5.226 19.211 13.661 1 95.27 122 LEU A C 1
ATOM 983 O O . LEU A 1 122 ? -5.772 18.105 13.697 1 95.27 122 LEU A O 1
ATOM 987 N N . ASN A 1 123 ? -5.179 20.066 14.623 1 94.2 123 ASN A N 1
ATOM 988 C CA . ASN A 1 123 ? -5.858 19.746 15.875 1 94.2 123 ASN A CA 1
ATOM 989 C C . ASN A 1 123 ? -7.343 19.473 15.653 1 94.2 123 ASN A C 1
ATOM 991 O O . ASN A 1 123 ? -7.873 18.47 16.134 1 94.2 123 ASN A O 1
ATOM 995 N N . GLU A 1 124 ? -7.915 20.388 14.937 1 93.72 124 GLU A N 1
ATOM 996 C CA . GLU A 1 124 ? -9.347 20.246 14.69 1 93.72 124 GLU A CA 1
ATOM 997 C C . GLU A 1 124 ? -9.645 18.995 13.869 1 93.72 124 GLU A C 1
ATOM 999 O O . GLU A 1 124 ? -10.665 18.336 14.08 1 93.72 124 GLU A O 1
ATOM 1004 N N . PHE A 1 125 ? -8.84 18.74 12.967 1 94.75 125 PHE A N 1
ATOM 1005 C CA . PHE A 1 125 ? -8.989 17.539 12.154 1 94.75 125 PHE A CA 1
ATOM 1006 C C . PHE A 1 125 ? -8.979 16.289 13.026 1 94.75 125 PHE A C 1
ATOM 1008 O O . PHE A 1 125 ? -9.855 15.431 12.901 1 94.75 125 PHE A O 1
ATOM 1015 N N . PHE A 1 126 ? -8.035 16.172 13.884 1 95.96 126 PHE A N 1
ATOM 1016 C CA . PHE A 1 126 ? -7.89 15.034 14.785 1 95.96 126 PHE A CA 1
ATOM 1017 C C . PHE A 1 126 ? -9.078 14.942 15.735 1 95.96 126 PHE A C 1
ATOM 1019 O O . PHE A 1 126 ? -9.598 13.852 15.982 1 95.96 126 PHE A O 1
ATOM 1026 N N . LEU A 1 127 ? -9.495 16.048 16.25 1 93.13 127 LEU A N 1
ATOM 1027 C CA . LEU A 1 127 ? -10.6 16.052 17.202 1 93.13 127 LEU A CA 1
ATOM 1028 C C . LEU A 1 127 ? -11.887 15.567 16.543 1 93.13 127 LEU A C 1
ATOM 1030 O O . LEU A 1 127 ? -12.716 14.923 17.189 1 93.13 127 LEU A O 1
ATOM 1034 N N . ARG A 1 128 ? -11.997 15.869 15.315 1 92.51 128 ARG A N 1
ATOM 1035 C CA . ARG A 1 128 ? -13.162 15.365 14.595 1 92.51 128 ARG A CA 1
ATOM 1036 C C . ARG A 1 128 ? -13.153 13.841 14.538 1 92.51 128 ARG A C 1
ATOM 1038 O O . ARG A 1 128 ? -14.209 13.206 14.585 1 92.51 128 ARG A O 1
ATOM 1045 N N . ILE A 1 129 ? -12.012 13.269 14.383 1 93.72 129 ILE A N 1
ATOM 1046 C CA . ILE A 1 129 ? -11.88 11.816 14.373 1 93.72 129 ILE A CA 1
ATOM 1047 C C . ILE A 1 129 ? -12.203 11.259 15.758 1 93.72 129 ILE A C 1
ATOM 1049 O O . ILE A 1 129 ? -12.908 10.255 15.881 1 93.72 129 ILE A O 1
ATOM 1053 N N . VAL A 1 130 ? -11.673 11.931 16.789 1 92.91 130 VAL A N 1
ATOM 1054 C CA . VAL A 1 130 ? -11.895 11.498 18.164 1 92.91 130 VAL A CA 1
ATOM 1055 C C . VAL A 1 130 ? -13.392 11.486 18.467 1 92.91 130 VAL A C 1
ATOM 1057 O O . VAL A 1 130 ? -13.88 10.609 19.184 1 92.91 130 VAL A O 1
ATOM 1060 N N . ASP A 1 131 ? -14.113 12.437 17.897 1 90.13 131 ASP A N 1
ATOM 1061 C CA . ASP A 1 131 ? -15.548 12.542 18.139 1 90.13 131 ASP A CA 1
ATOM 1062 C C . ASP A 1 131 ? -16.296 11.356 17.533 1 90.13 131 ASP A C 1
ATOM 1064 O O . ASP A 1 131 ? -17.319 10.923 18.066 1 90.13 131 ASP A O 1
ATOM 1068 N N . ASN A 1 132 ? -15.801 10.914 16.396 1 91.52 132 ASN A N 1
ATOM 1069 C CA . ASN A 1 132 ? -16.443 9.793 15.718 1 91.52 132 ASN A CA 1
ATOM 1070 C C . ASN A 1 132 ? -15.415 8.849 15.1 1 91.52 132 ASN A C 1
ATOM 1072 O O . ASN A 1 132 ? -15.26 8.806 13.879 1 91.52 132 ASN A O 1
ATOM 1076 N N . PRO A 1 133 ? -14.861 8.008 15.924 1 90.79 133 PRO A N 1
ATOM 1077 C CA . PRO A 1 133 ? -13.781 7.147 15.436 1 90.79 133 PRO A CA 1
ATOM 1078 C C . PRO A 1 133 ? -14.268 6.096 14.441 1 90.79 133 PRO A C 1
ATOM 1080 O O . PRO A 1 133 ? -13.464 5.518 13.705 1 90.79 133 PRO A O 1
ATOM 1083 N N . ASP A 1 134 ? -15.545 5.829 14.364 1 87.65 134 ASP A N 1
ATOM 1084 C CA . ASP A 1 134 ? -16.095 4.809 13.477 1 87.65 134 ASP A CA 1
ATOM 1085 C C . ASP A 1 134 ? -16.271 5.35 12.06 1 87.65 134 ASP A C 1
ATOM 1087 O O . ASP A 1 134 ? -16.484 4.583 11.119 1 87.65 134 ASP A O 1
ATOM 1091 N N . ARG A 1 135 ? -16.169 6.629 11.951 1 87.57 135 ARG A N 1
ATOM 1092 C CA . ARG A 1 135 ? -16.33 7.241 10.635 1 87.57 135 ARG A CA 1
ATOM 1093 C C . ARG A 1 135 ? -15.027 7.881 10.167 1 87.57 135 ARG A C 1
ATOM 1095 O O . ARG A 1 135 ? -14.864 9.1 10.25 1 87.57 135 ARG A O 1
ATOM 1102 N N . MET A 1 136 ? -14.195 7.001 9.665 1 90.91 136 MET A N 1
ATOM 1103 C CA . MET A 1 136 ? -12.889 7.47 9.21 1 90.91 136 MET A CA 1
ATOM 1104 C C . MET A 1 136 ? -13.014 8.243 7.902 1 90.91 136 MET A C 1
ATOM 1106 O O . MET A 1 136 ? -13.834 7.9 7.049 1 90.91 136 MET A O 1
ATOM 1110 N N . PRO A 1 137 ? -12.244 9.266 7.679 1 92.9 137 PRO A N 1
ATOM 1111 C CA . PRO A 1 137 ? -12.379 10.148 6.517 1 92.9 137 PRO A CA 1
ATOM 1112 C C . PRO A 1 137 ? -11.648 9.617 5.286 1 92.9 137 PRO A C 1
ATOM 1114 O O . PRO A 1 137 ? -10.926 10.366 4.622 1 92.9 137 PRO A O 1
ATOM 1117 N N . TYR A 1 138 ? -11.973 8.448 4.837 1 94.46 138 TYR A N 1
ATOM 1118 C CA . TYR A 1 138 ? -11.301 7.84 3.695 1 94.46 138 TYR A CA 1
ATOM 1119 C C . TYR A 1 138 ? -11.551 8.643 2.424 1 94.46 138 TYR A C 1
ATOM 1121 O O . TYR A 1 138 ? -10.676 8.738 1.56 1 94.46 138 TYR A O 1
ATOM 1129 N N . LYS A 1 139 ? -12.739 9.227 2.301 1 93.92 139 LYS A N 1
ATOM 1130 C CA . LYS A 1 139 ? -13.142 9.953 1.101 1 93.92 139 LYS A CA 1
ATOM 1131 C C . LYS A 1 139 ? -12.228 11.149 0.849 1 93.92 139 LYS A C 1
ATOM 1133 O O . LYS A 1 139 ? -12.098 11.61 -0.286 1 93.92 139 LYS A O 1
ATOM 1138 N N . TYR A 1 140 ? -11.52 11.59 1.904 1 96.09 140 TYR A N 1
ATOM 1139 C CA . TYR A 1 140 ? -10.729 12.81 1.795 1 96.09 140 TYR A CA 1
ATOM 1140 C C . TYR A 1 140 ? -9.252 12.488 1.603 1 96.09 140 TYR A C 1
ATOM 1142 O O . TYR A 1 140 ? -8.432 13.39 1.419 1 96.09 140 TYR A O 1
ATOM 1150 N N . ILE A 1 141 ? -8.883 11.221 1.585 1 96.78 141 ILE A N 1
ATOM 1151 C CA . ILE A 1 141 ? -7.475 10.844 1.529 1 96.78 141 ILE A CA 1
ATOM 1152 C C . ILE A 1 141 ? -6.876 11.286 0.196 1 96.78 141 ILE A C 1
ATOM 1154 O O . ILE A 1 141 ? -5.772 11.835 0.156 1 96.78 141 ILE A O 1
ATOM 1158 N N . SER A 1 142 ? -7.606 11.11 -0.817 1 95.93 142 SER A N 1
ATOM 1159 C CA . SER A 1 142 ? -7.107 11.54 -2.119 1 95.93 142 SER A CA 1
ATOM 1160 C C . SER A 1 142 ? -6.905 13.05 -2.162 1 95.93 142 SER A C 1
ATOM 1162 O O . SER A 1 142 ? -5.893 13.532 -2.676 1 95.93 142 SER A O 1
ATOM 1164 N N . ASP A 1 143 ? -7.822 13.751 -1.588 1 94.95 143 ASP A N 1
ATOM 1165 C CA . ASP A 1 143 ? -7.714 15.205 -1.529 1 94.95 143 ASP A CA 1
ATOM 1166 C C . ASP A 1 143 ? -6.489 15.632 -0.724 1 94.95 143 ASP A C 1
ATOM 1168 O O . ASP A 1 143 ? -5.773 16.557 -1.116 1 94.95 143 ASP A O 1
ATOM 1172 N N . ILE A 1 144 ? -6.245 14.98 0.331 1 96.84 144 ILE A N 1
ATOM 1173 C CA . ILE A 1 144 ? -5.12 15.288 1.207 1 96.84 144 ILE A CA 1
ATOM 1174 C C . ILE A 1 144 ? -3.808 15.062 0.46 1 96.84 144 ILE A C 1
ATOM 1176 O O . ILE A 1 144 ? -2.909 15.906 0.501 1 96.84 144 ILE A O 1
ATOM 1180 N N . TYR A 1 145 ? -3.75 13.973 -0.232 1 95.52 145 TYR A N 1
ATOM 1181 C CA . TYR A 1 145 ? -2.51 13.621 -0.915 1 95.52 145 TYR A CA 1
ATOM 1182 C C . TYR A 1 145 ? -2.286 14.511 -2.132 1 95.52 145 TYR A C 1
ATOM 1184 O O . TYR A 1 145 ? -1.144 14.76 -2.525 1 95.52 145 TYR A O 1
ATOM 1192 N N . GLU A 1 146 ? -3.314 15.038 -2.659 1 92.64 146 GLU A N 1
ATOM 1193 C CA . GLU A 1 146 ? -3.188 15.99 -3.759 1 92.64 146 GLU A CA 1
ATOM 1194 C C . GLU A 1 146 ? -2.768 17.367 -3.251 1 92.64 146 GLU A C 1
ATOM 1196 O O . GLU A 1 146 ? -2.028 18.084 -3.927 1 92.64 146 GLU A O 1
ATOM 1201 N N . ALA A 1 147 ? -3.146 17.619 -2.049 1 89.09 147 ALA A N 1
ATOM 1202 C CA . ALA A 1 147 ? -2.977 18.969 -1.52 1 89.09 147 ALA A CA 1
ATOM 1203 C C . ALA A 1 147 ? -1.667 19.096 -0.748 1 89.09 147 ALA A C 1
ATOM 1205 O O . ALA A 1 147 ? -1.266 20.2 -0.371 1 89.09 147 ALA A O 1
ATOM 1206 N N . THR A 1 148 ? -0.964 17.97 -0.564 1 91.36 148 THR A N 1
ATOM 1207 C CA . THR A 1 148 ? 0.176 18.031 0.344 1 91.36 148 THR A CA 1
ATOM 1208 C C . THR A 1 148 ? 1.391 17.337 -0.266 1 91.36 148 THR A C 1
ATOM 1210 O O . THR A 1 148 ? 1.262 16.59 -1.238 1 91.36 148 THR A O 1
ATOM 1213 N N . SER A 1 149 ? 2.481 17.716 0.358 1 88.88 149 SER A N 1
ATOM 1214 C CA . SER A 1 149 ? 3.727 17.056 -0.018 1 88.88 149 SER A CA 1
ATOM 1215 C C . SER A 1 149 ? 3.937 15.774 0.781 1 88.88 149 SER A C 1
ATOM 1217 O O . SER A 1 149 ? 3.18 15.485 1.71 1 88.88 149 SER A O 1
ATOM 1219 N N . SER A 1 150 ? 4.917 15.025 0.44 1 87.65 150 SER A N 1
ATOM 1220 C CA . SER A 1 150 ? 5.163 13.707 1.017 1 87.65 150 SER A CA 1
ATOM 1221 C C . SER A 1 150 ? 5.51 13.807 2.499 1 87.65 150 SER A C 1
ATOM 1223 O O . SER A 1 150 ? 5.268 12.871 3.263 1 87.65 150 SER A O 1
ATOM 1225 N N . ASP A 1 151 ? 5.984 14.914 2.909 1 86.72 151 ASP A N 1
ATOM 1226 C CA . ASP A 1 151 ? 6.406 15.067 4.298 1 86.72 151 ASP A CA 1
ATOM 1227 C C . ASP A 1 151 ? 5.359 15.826 5.11 1 86.72 151 ASP A C 1
ATOM 1229 O O . ASP A 1 151 ? 5.646 16.309 6.207 1 86.72 151 ASP A O 1
ATOM 1233 N N . SER A 1 152 ? 4.187 15.906 4.629 1 93.36 152 SER A N 1
ATOM 1234 C CA . SER A 1 152 ? 3.12 16.666 5.272 1 93.36 152 SER A CA 1
ATOM 1235 C C . SER A 1 152 ? 2.686 16.012 6.58 1 93.36 152 SER A C 1
ATOM 1237 O O . SER A 1 152 ? 2.512 14.793 6.642 1 93.36 152 SER A O 1
ATOM 1239 N N . SER A 1 153 ? 2.452 16.826 7.613 1 94.68 153 SER A N 1
ATOM 1240 C CA . SER A 1 153 ? 1.994 16.345 8.912 1 94.68 153 SER A CA 1
ATOM 1241 C C . SER A 1 153 ? 0.563 15.823 8.835 1 94.68 153 SER A C 1
ATOM 1243 O O . SER A 1 153 ? 0.186 14.918 9.582 1 94.68 153 SER A O 1
ATOM 1245 N N . LEU A 1 154 ? -0.173 16.413 7.944 1 96.41 154 LEU A N 1
ATOM 1246 C CA . LEU A 1 154 ? -1.552 15.957 7.803 1 96.41 154 LEU A CA 1
ATOM 1247 C C . LEU A 1 154 ? -1.6 14.53 7.267 1 96.41 154 LEU A C 1
ATOM 1249 O O . LEU A 1 154 ? -2.403 13.715 7.729 1 96.41 154 LEU A O 1
ATOM 1253 N N . ARG A 1 155 ? -0.716 14.177 6.343 1 95.63 155 ARG A N 1
ATOM 1254 C CA . ARG A 1 155 ? -0.601 12.81 5.844 1 95.63 155 ARG A CA 1
ATOM 1255 C C . ARG A 1 155 ? -0.217 11.849 6.964 1 95.63 155 ARG A C 1
ATOM 1257 O O . ARG A 1 155 ? -0.866 10.818 7.155 1 95.63 155 ARG A O 1
ATOM 1264 N N . SER A 1 156 ? 0.82 12.29 7.64 1 95.86 156 SER A N 1
ATOM 1265 C CA . SER A 1 156 ? 1.338 11.427 8.696 1 95.86 156 SER A CA 1
ATOM 1266 C C . SER A 1 156 ? 0.277 11.152 9.756 1 95.86 156 SER A C 1
ATOM 1268 O O . SER A 1 156 ? 0.147 10.024 10.235 1 95.86 156 SER A O 1
ATOM 1270 N N . LEU A 1 157 ? -0.434 12.154 10.102 1 96.42 157 LEU A N 1
ATOM 1271 C CA . LEU A 1 157 ? -1.482 12.006 11.106 1 96.42 157 LEU A CA 1
ATOM 1272 C C . LEU A 1 157 ? -2.539 11.007 10.647 1 96.42 157 LEU A C 1
ATOM 1274 O O . LEU A 1 157 ? -2.886 10.082 11.384 1 96.42 157 LEU A O 1
ATOM 1278 N N . ILE A 1 158 ? -3.01 11.192 9.436 1 96.73 158 ILE A N 1
ATOM 1279 C CA . ILE A 1 158 ? -4.105 10.358 8.952 1 96.73 158 ILE A CA 1
ATOM 1280 C C . ILE A 1 158 ? -3.622 8.918 8.786 1 96.73 158 ILE A C 1
ATOM 1282 O O . ILE A 1 158 ? -4.356 7.973 9.084 1 96.73 158 ILE A O 1
ATOM 1286 N N . VAL A 1 159 ? -2.429 8.768 8.32 1 96.59 159 VAL A N 1
ATOM 1287 C CA . VAL A 1 159 ? -1.86 7.435 8.156 1 96.59 159 VAL A CA 1
ATOM 1288 C C . VAL A 1 159 ? -1.766 6.743 9.514 1 96.59 159 VAL A C 1
ATOM 1290 O O . VAL A 1 159 ? -2.201 5.598 9.666 1 96.59 159 VAL A O 1
ATOM 1293 N N . ASP A 1 160 ? -1.258 7.411 10.55 1 95.57 160 ASP A N 1
ATOM 1294 C CA . ASP A 1 160 ? -1.102 6.83 11.88 1 95.57 160 ASP A CA 1
ATOM 1295 C C . ASP A 1 160 ? -2.45 6.396 12.451 1 95.57 160 ASP A C 1
ATOM 1297 O O . ASP A 1 160 ? -2.568 5.308 13.018 1 95.57 160 ASP A O 1
ATOM 1301 N N . VAL A 1 161 ? -3.38 7.217 12.22 1 95.71 161 VAL A N 1
ATOM 1302 C CA . VAL A 1 161 ? -4.701 6.945 12.776 1 95.71 161 VAL A CA 1
ATOM 1303 C C . VAL A 1 161 ? -5.328 5.751 12.059 1 95.71 161 VAL A C 1
ATOM 1305 O O . VAL A 1 161 ? -5.822 4.822 12.702 1 95.71 161 VAL A O 1
ATOM 1308 N N . ILE A 1 162 ? -5.276 5.777 10.753 1 94.63 162 ILE A N 1
ATOM 1309 C CA . ILE A 1 162 ? -5.959 4.752 9.971 1 94.63 162 ILE A CA 1
ATOM 1310 C C . ILE A 1 162 ? -5.273 3.404 10.176 1 94.63 162 ILE A C 1
ATOM 1312 O O . ILE A 1 162 ? -5.939 2.371 10.283 1 94.63 162 ILE A O 1
ATOM 1316 N N . VAL A 1 163 ? -3.967 3.405 10.222 1 94.57 163 VAL A N 1
ATOM 1317 C CA . VAL A 1 163 ? -3.24 2.155 10.419 1 94.57 163 VAL A CA 1
ATOM 1318 C C . VAL A 1 163 ? -3.62 1.542 11.765 1 94.57 163 VAL A C 1
ATOM 1320 O O . VAL A 1 163 ? -3.749 0.322 11.885 1 94.57 163 VAL A O 1
ATOM 1323 N N . TYR A 1 164 ? -3.897 2.366 12.716 1 93.68 164 TYR A N 1
ATOM 1324 C CA . TYR A 1 164 ? -4.164 1.863 14.059 1 93.68 164 TYR A CA 1
ATOM 1325 C C . TYR A 1 164 ? -5.64 1.523 14.23 1 93.68 164 TYR A C 1
ATOM 1327 O O . TYR A 1 164 ? -5.983 0.48 14.791 1 93.68 164 TYR A O 1
ATOM 1335 N N . ILE A 1 165 ? -6.48 2.379 13.778 1 92.34 165 ILE A N 1
ATOM 1336 C CA . ILE A 1 165 ? -7.891 2.252 14.126 1 92.34 165 ILE A CA 1
ATOM 1337 C C . ILE A 1 165 ? -8.66 1.648 12.953 1 92.34 165 ILE A C 1
ATOM 1339 O O . ILE A 1 165 ? -9.741 1.084 13.136 1 92.34 165 ILE A O 1
ATOM 1343 N N . GLY A 1 166 ? -8.228 1.854 11.726 1 90.61 166 GLY A N 1
ATOM 1344 C CA . GLY A 1 166 ? -8.939 1.368 10.554 1 90.61 166 GLY A CA 1
ATOM 1345 C C . GLY A 1 166 ? -9.136 -0.137 10.557 1 90.61 166 GLY A C 1
ATOM 1346 O O . GLY A 1 166 ? -8.457 -0.855 11.294 1 90.61 166 GLY A O 1
ATOM 1347 N N . THR A 1 167 ? -10.106 -0.556 9.745 1 89.01 167 THR A N 1
ATOM 1348 C CA . THR A 1 167 ? -10.412 -1.979 9.651 1 89.01 167 THR A CA 1
ATOM 1349 C C . THR A 1 167 ? -10.089 -2.511 8.257 1 89.01 167 THR A C 1
ATOM 1351 O O . THR A 1 167 ? -10.028 -1.745 7.293 1 89.01 167 THR A O 1
ATOM 1354 N N . LYS A 1 168 ? -9.931 -3.819 8.27 1 87.74 168 LYS A N 1
ATOM 1355 C CA . LYS A 1 168 ? -9.694 -4.502 7.002 1 87.74 168 LYS A CA 1
ATOM 1356 C C . LYS A 1 168 ? -10.849 -4.274 6.031 1 87.74 168 LYS A C 1
ATOM 1358 O O . LYS A 1 168 ? -10.631 -4.087 4.832 1 87.74 168 LYS A O 1
ATOM 1363 N N . GLN A 1 169 ? -12.055 -4.308 6.513 1 88.03 169 GLN A N 1
ATOM 1364 C CA . GLN A 1 169 ? -13.246 -4.132 5.689 1 88.03 169 GLN A CA 1
ATOM 1365 C C . GLN A 1 169 ? -13.264 -2.754 5.034 1 88.03 169 GLN A C 1
ATOM 1367 O O . GLN A 1 169 ? -13.559 -2.63 3.843 1 88.03 169 GLN A O 1
ATOM 1372 N N . GLU A 1 170 ? -12.949 -1.795 5.81 1 89.23 170 GLU A N 1
ATOM 1373 C CA . GLU A 1 170 ? -12.915 -0.439 5.27 1 89.23 170 GLU A CA 1
ATOM 1374 C C . GLU A 1 170 ? -11.834 -0.297 4.202 1 89.23 170 GLU A C 1
ATOM 1376 O O . GLU A 1 170 ? -12.051 0.347 3.173 1 89.23 170 GLU A O 1
ATOM 1381 N N . MET A 1 171 ? -10.727 -0.884 4.483 1 87.68 171 MET A N 1
ATOM 1382 C CA . MET A 1 171 ? -9.628 -0.827 3.523 1 87.68 171 MET A CA 1
ATOM 1383 C C . MET A 1 171 ? -10.022 -1.486 2.205 1 87.68 171 MET A C 1
ATOM 1385 O O . MET A 1 171 ? -9.721 -0.963 1.131 1 87.68 171 MET A O 1
ATOM 1389 N N . LYS A 1 172 ? -10.675 -2.557 2.282 1 87.1 172 LYS A N 1
ATOM 1390 C CA . LYS A 1 172 ? -11.132 -3.26 1.086 1 87.1 172 LYS A CA 1
ATOM 1391 C C . LYS A 1 172 ? -12.147 -2.425 0.311 1 87.1 172 LYS A C 1
ATOM 1393 O O . LYS A 1 172 ? -12.127 -2.401 -0.921 1 87.1 172 LYS A O 1
ATOM 1398 N N . GLU A 1 173 ? -12.936 -1.761 1.027 1 90.26 173 GLU A N 1
ATOM 1399 C CA . GLU A 1 173 ? -13.987 -0.949 0.422 1 90.26 173 GLU A CA 1
ATOM 1400 C C . GLU A 1 173 ? -13.401 0.252 -0.315 1 90.26 173 GLU A C 1
ATOM 1402 O O . GLU A 1 173 ? -13.899 0.639 -1.374 1 90.26 173 GLU A O 1
ATOM 1407 N N . TRP A 1 174 ? -12.352 0.775 0.205 1 90.81 174 TRP A N 1
ATOM 1408 C CA . TRP A 1 174 ? -11.832 2.03 -0.328 1 90.81 174 TRP A CA 1
ATOM 1409 C C . TRP A 1 174 ? -10.59 1.787 -1.179 1 90.81 174 TRP A C 1
ATOM 1411 O O . TRP A 1 174 ? -10.007 2.73 -1.72 1 90.81 174 TRP A O 1
ATOM 1421 N N . LYS A 1 175 ? -10.178 0.597 -1.346 1 87.38 175 LYS A N 1
ATOM 1422 C CA . LYS A 1 175 ? -8.904 0.225 -1.954 1 87.38 175 LYS A CA 1
ATOM 1423 C C . LYS A 1 175 ? -8.734 0.884 -3.32 1 87.38 175 LYS A C 1
ATOM 1425 O O . LYS A 1 175 ? -7.635 1.314 -3.675 1 87.38 175 LYS A O 1
ATOM 1430 N N . ASP A 1 176 ? -9.73 1.018 -4.11 1 90.39 176 ASP A N 1
ATOM 1431 C CA . ASP A 1 176 ? -9.627 1.541 -5.468 1 90.39 176 ASP A CA 1
ATOM 1432 C C . ASP A 1 176 ? -9.482 3.061 -5.462 1 90.39 176 ASP A C 1
ATOM 1434 O O . ASP A 1 176 ? -8.884 3.637 -6.374 1 90.39 176 ASP A O 1
ATOM 1438 N N . ASP A 1 177 ? -9.956 3.708 -4.425 1 93.34 177 ASP A N 1
ATOM 1439 C CA . ASP A 1 177 ? -9.979 5.166 -4.372 1 93.34 177 ASP A CA 1
ATOM 1440 C C . ASP A 1 177 ? -8.734 5.71 -3.674 1 93.34 177 ASP A C 1
ATOM 1442 O O . ASP A 1 177 ? -8.42 6.896 -3.789 1 93.34 177 ASP A O 1
ATOM 1446 N N . LEU A 1 178 ? -8.046 4.859 -2.985 1 95.14 178 LEU A N 1
ATOM 1447 C CA . LEU A 1 178 ? -6.907 5.313 -2.196 1 95.14 178 LEU A CA 1
ATOM 1448 C C . LEU A 1 178 ? -5.642 5.367 -3.047 1 95.14 178 LEU A C 1
ATOM 1450 O O . LEU A 1 178 ? -5.418 4.494 -3.888 1 95.14 178 LEU A O 1
ATOM 1454 N N . PRO A 1 179 ? -4.879 6.433 -2.86 1 95.14 179 PRO A N 1
ATOM 1455 C CA . PRO A 1 179 ? -3.636 6.565 -3.623 1 95.14 179 PRO A CA 1
ATOM 1456 C C . PRO A 1 179 ? -2.604 5.5 -3.26 1 95.14 179 PRO A C 1
ATOM 1458 O O . PRO A 1 179 ? -2.561 5.042 -2.115 1 95.14 179 PRO A O 1
ATOM 1461 N N . LYS A 1 180 ? -1.747 5.19 -4.24 1 94.3 180 LYS A N 1
ATOM 1462 C CA . LYS A 1 180 ? -0.656 4.24 -4.042 1 94.3 180 LYS A CA 1
ATOM 1463 C C . LYS A 1 180 ? 0.275 4.698 -2.923 1 94.3 180 LYS A C 1
ATOM 1465 O O . LYS A 1 180 ? 0.671 3.9 -2.071 1 94.3 180 LYS A O 1
ATOM 1470 N N . GLU A 1 181 ? 0.56 5.951 -2.939 1 94.53 181 GLU A N 1
ATOM 1471 C CA . GLU A 1 181 ? 1.465 6.507 -1.938 1 94.53 181 GLU A CA 1
ATOM 1472 C C . GLU A 1 181 ? 0.904 6.332 -0.529 1 94.53 181 GLU A C 1
ATOM 1474 O O . GLU A 1 181 ? 1.657 6.111 0.421 1 94.53 181 GLU A O 1
ATOM 1479 N N . PHE A 1 182 ? -0.378 6.45 -0.443 1 96.12 182 PHE A N 1
ATOM 1480 C CA . PHE A 1 182 ? -1.017 6.261 0.854 1 96.12 182 PHE A CA 1
ATOM 1481 C C . PHE A 1 182 ? -0.795 4.842 1.364 1 96.12 182 PHE A C 1
ATOM 1483 O O . PHE A 1 182 ? -0.482 4.641 2.54 1 96.12 182 PHE A O 1
ATOM 1490 N N . MET A 1 183 ? -0.986 3.899 0.533 1 94.61 183 MET A N 1
ATOM 1491 C CA . MET A 1 183 ? -0.786 2.502 0.908 1 94.61 183 MET A CA 1
ATOM 1492 C C . MET A 1 183 ? 0.653 2.257 1.349 1 94.61 183 MET A C 1
ATOM 1494 O O . MET A 1 183 ? 0.894 1.561 2.337 1 94.61 183 MET A O 1
ATOM 1498 N N . MET A 1 184 ? 1.532 2.832 0.613 1 93.69 184 MET A N 1
ATOM 1499 C CA . MET A 1 184 ? 2.942 2.726 0.978 1 93.69 184 MET A CA 1
ATOM 1500 C C . MET A 1 184 ? 3.193 3.326 2.358 1 93.69 184 MET A C 1
ATOM 1502 O O . MET A 1 184 ? 3.918 2.747 3.169 1 93.69 184 MET A O 1
ATOM 1506 N N . ASN A 1 185 ? 2.608 4.421 2.569 1 94.98 185 ASN A N 1
ATOM 1507 C CA . ASN A 1 185 ? 2.771 5.067 3.868 1 94.98 185 ASN A CA 1
ATOM 1508 C C . ASN A 1 185 ? 2.191 4.216 4.993 1 94.98 185 ASN A C 1
ATOM 1510 O O . ASN A 1 185 ? 2.736 4.185 6.098 1 94.98 185 ASN A O 1
ATOM 1514 N N . CYS A 1 186 ? 1.097 3.567 4.719 1 95.28 186 CYS A N 1
ATOM 1515 C CA . CYS A 1 186 ? 0.503 2.688 5.719 1 95.28 186 CYS A CA 1
ATOM 1516 C C . CYS A 1 186 ? 1.443 1.539 6.064 1 95.28 186 CYS A C 1
ATOM 1518 O O . CYS A 1 186 ? 1.617 1.204 7.237 1 95.28 186 CYS A O 1
ATOM 1520 N N . LEU A 1 187 ? 2.037 0.988 5.007 1 94.53 187 LEU A N 1
ATOM 1521 C CA . LEU A 1 187 ? 2.968 -0.115 5.219 1 94.53 187 LEU A CA 1
ATOM 1522 C C . LEU A 1 187 ? 4.179 0.343 6.025 1 94.53 187 LEU A C 1
ATOM 1524 O O . LEU A 1 187 ? 4.595 -0.334 6.968 1 94.53 187 LEU A O 1
ATOM 1528 N N . THR A 1 188 ? 4.669 1.472 5.72 1 92.22 188 THR A N 1
ATOM 1529 C CA . THR A 1 188 ? 5.835 2.022 6.402 1 92.22 188 THR A CA 1
ATOM 1530 C C . THR A 1 188 ? 5.505 2.359 7.853 1 92.22 188 THR A C 1
ATOM 1532 O O . THR A 1 188 ? 6.283 2.055 8.759 1 92.22 188 THR A O 1
ATOM 1535 N N . ALA A 1 189 ? 4.379 2.956 8.022 1 92.95 189 ALA A N 1
ATOM 1536 C CA . ALA A 1 189 ? 3.962 3.318 9.374 1 92.95 189 ALA A CA 1
ATOM 1537 C C . ALA A 1 189 ? 3.765 2.075 10.238 1 92.95 189 ALA A C 1
ATOM 1539 O O . ALA A 1 189 ? 4.168 2.052 11.403 1 92.95 189 ALA A O 1
ATOM 1540 N N . ALA A 1 190 ? 3.13 1.048 9.677 1 93.54 190 ALA A N 1
ATOM 1541 C CA . ALA A 1 190 ? 2.929 -0.205 10.4 1 93.54 190 ALA A CA 1
ATOM 1542 C C . ALA A 1 190 ? 4.262 -0.812 10.826 1 93.54 190 ALA A C 1
ATOM 1544 O O . ALA A 1 190 ? 4.4 -1.293 11.954 1 93.54 190 ALA A O 1
ATOM 1545 N N . ASN A 1 191 ? 5.204 -0.762 9.939 1 91.33 191 ASN A N 1
ATOM 1546 C CA . ASN A 1 191 ? 6.533 -1.289 10.228 1 91.33 191 ASN A CA 1
ATOM 1547 C C . ASN A 1 191 ? 7.231 -0.484 11.32 1 91.33 191 ASN A C 1
ATOM 1549 O O . ASN A 1 191 ? 7.742 -1.053 12.286 1 91.33 191 ASN A O 1
ATOM 1553 N N . GLU A 1 192 ? 7.22 0.813 11.188 1 88.34 192 GLU A N 1
ATOM 1554 C CA . GLU A 1 192 ? 7.911 1.696 12.122 1 88.34 192 GLU A CA 1
ATOM 1555 C C . GLU A 1 192 ? 7.309 1.601 13.521 1 88.34 192 GLU A C 1
ATOM 1557 O O . GLU A 1 192 ? 8.035 1.625 14.518 1 88.34 192 GLU A O 1
ATOM 1562 N N . ASP A 1 193 ? 6.037 1.436 13.559 1 88.75 193 ASP A N 1
ATOM 1563 C CA . ASP A 1 193 ? 5.356 1.386 14.849 1 88.75 193 ASP A CA 1
ATOM 1564 C C . ASP A 1 193 ? 5.225 -0.051 15.347 1 88.75 193 ASP A C 1
ATOM 1566 O O . ASP A 1 193 ? 4.705 -0.291 16.439 1 88.75 193 ASP A O 1
ATOM 1570 N N . GLU A 1 194 ? 5.622 -1.018 14.515 1 89.74 194 GLU A N 1
ATOM 1571 C CA . GLU A 1 194 ? 5.593 -2.436 14.857 1 89.74 194 GLU A CA 1
ATOM 1572 C C . GLU A 1 194 ? 4.182 -2.886 15.226 1 89.74 194 GLU A C 1
ATOM 1574 O O . GLU A 1 194 ? 3.975 -3.5 16.275 1 89.74 194 GLU A O 1
ATOM 1579 N N . ILE A 1 195 ? 3.27 -2.534 14.408 1 89.94 195 ILE A N 1
ATOM 1580 C CA . ILE A 1 195 ? 1.891 -2.935 14.665 1 89.94 195 ILE A CA 1
ATOM 1581 C C . ILE A 1 195 ? 1.328 -3.66 13.445 1 89.94 195 ILE A C 1
ATOM 1583 O O . ILE A 1 195 ? 1.826 -3.49 12.33 1 89.94 195 ILE A O 1
ATOM 1587 N N . VAL A 1 196 ? 0.308 -4.427 13.655 1 91.57 196 VAL A N 1
ATOM 1588 C CA . VAL A 1 196 ? -0.483 -5.036 12.591 1 91.57 196 VAL A CA 1
ATOM 1589 C C . VAL A 1 196 ? -1.475 -4.017 12.036 1 91.57 196 VAL A C 1
ATOM 1591 O O . VAL A 1 196 ? -2.27 -3.444 12.785 1 91.57 196 VAL A O 1
ATOM 1594 N N . PRO A 1 197 ? -1.317 -3.731 10.789 1 91.77 197 PRO A N 1
ATOM 1595 C CA . PRO A 1 197 ? -2.209 -2.704 10.246 1 91.77 197 PRO A CA 1
ATOM 1596 C C . PRO A 1 197 ? -3.667 -3.153 10.201 1 91.77 197 PRO A C 1
ATOM 1598 O O . PRO A 1 197 ? -3.948 -4.325 9.937 1 91.77 197 PRO A O 1
ATOM 1601 N N . PHE A 1 198 ? -4.551 -2.235 10.554 1 88.1 198 PHE A N 1
ATOM 1602 C CA . PHE A 1 198 ? -5.992 -2.399 10.402 1 88.1 198 PHE A CA 1
ATOM 1603 C C . PHE A 1 198 ? -6.496 -3.56 11.251 1 88.1 198 PHE A C 1
ATOM 1605 O O . PHE A 1 198 ? -7.339 -4.342 10.806 1 88.1 198 PHE A O 1
ATOM 1612 N N . SER A 1 199 ? -5.89 -3.606 12.373 1 79.85 199 SER A N 1
ATOM 1613 C CA . SER A 1 199 ? -6.254 -4.742 13.215 1 79.85 199 SER A CA 1
ATOM 1614 C C . SER A 1 199 ? -7.705 -4.646 13.675 1 79.85 199 SER A C 1
ATOM 1616 O O . SER A 1 199 ? -8.165 -3.574 14.073 1 79.85 199 SER A O 1
ATOM 1618 N N . GLY A 1 200 ? -8.736 -5.118 12.933 1 64.84 200 GLY A N 1
ATOM 1619 C CA . GLY A 1 200 ? -10.163 -5.143 13.211 1 64.84 200 GLY A CA 1
ATOM 1620 C C . GLY A 1 200 ? -10.491 -5.649 14.603 1 64.84 200 GLY A C 1
ATOM 1621 O O . GLY A 1 200 ? -11.659 -5.686 14.996 1 64.84 200 GLY A O 1
ATOM 1622 N N . ASP A 1 201 ? -9.508 -5.902 15.299 1 71.26 201 ASP A N 1
ATOM 1623 C CA . ASP A 1 201 ? -9.834 -6.593 16.542 1 71.26 201 ASP A CA 1
ATOM 1624 C C . ASP A 1 201 ? -9.718 -5.653 17.74 1 71.26 201 ASP A C 1
ATOM 1626 O O . ASP A 1 201 ? -9.928 -6.066 18.882 1 71.26 201 ASP A O 1
ATOM 1630 N N . ARG A 1 202 ? -9.525 -4.453 17.477 1 81.53 202 ARG A N 1
ATOM 1631 C CA . ARG A 1 202 ? -9.36 -3.574 18.63 1 81.53 202 ARG A CA 1
ATOM 1632 C C . ARG A 1 202 ? -10.712 -3.155 19.197 1 81.53 202 ARG A C 1
ATOM 1634 O O . ARG A 1 202 ? -11.653 -2.892 18.444 1 81.53 202 ARG A O 1
ATOM 1641 N N . SER A 1 203 ? -10.78 -3.224 20.518 1 86.68 203 SER A N 1
ATOM 1642 C CA . SER A 1 203 ? -12 -2.811 21.203 1 86.68 203 SER A CA 1
ATOM 1643 C C . SER A 1 203 ? -12.157 -1.295 21.189 1 86.68 203 SER A C 1
ATOM 1645 O O . SER A 1 203 ? -11.192 -0.568 20.943 1 86.68 203 SER A O 1
ATOM 1647 N N . GLU A 1 204 ? -13.32 -0.892 21.461 1 88.4 204 GLU A N 1
ATOM 1648 C CA . GLU A 1 204 ? -13.599 0.539 21.536 1 88.4 204 GLU A CA 1
ATOM 1649 C C . GLU A 1 204 ? -12.768 1.207 22.628 1 88.4 204 GLU A C 1
ATOM 1651 O O . GLU A 1 204 ? -12.308 2.338 22.461 1 88.4 204 GLU A O 1
ATOM 1656 N N . VAL A 1 205 ? -12.605 0.501 23.697 1 92 205 VAL A N 1
ATOM 1657 C CA . VAL A 1 205 ? -11.847 1.037 24.823 1 92 205 VAL A CA 1
ATOM 1658 C C . VAL A 1 205 ? -10.388 1.234 24.417 1 92 205 VAL A C 1
ATOM 1660 O O . VAL A 1 205 ? -9.788 2.27 24.715 1 92 205 VAL A O 1
ATOM 1663 N N . GLU A 1 206 ? -9.851 0.262 23.706 1 91.14 206 GLU A N 1
ATOM 1664 C CA . GLU A 1 206 ? -8.465 0.345 23.254 1 91.14 206 GLU A CA 1
ATOM 1665 C C . GLU A 1 206 ? -8.268 1.511 22.289 1 91.14 206 GLU A C 1
ATOM 1667 O O . GLU A 1 206 ? -7.261 2.218 22.36 1 91.14 206 GLU A O 1
ATOM 1672 N N . VAL A 1 207 ? -9.25 1.633 21.449 1 92.85 207 VAL A N 1
ATOM 1673 C CA . VAL A 1 207 ? -9.193 2.706 20.462 1 92.85 207 VAL A CA 1
ATOM 1674 C C . VAL A 1 207 ? -9.225 4.06 21.168 1 92.85 207 VAL A C 1
ATOM 1676 O O . VAL A 1 207 ? -8.407 4.936 20.881 1 92.85 207 VAL A O 1
ATOM 1679 N N . MET A 1 208 ? -10.083 4.245 22.128 1 93.59 208 MET A N 1
ATOM 1680 C CA . MET A 1 208 ? -10.229 5.52 22.825 1 93.59 208 MET A CA 1
ATOM 1681 C C . MET A 1 208 ? -9.003 5.814 23.684 1 93.59 208 MET A C 1
ATOM 1683 O O . MET A 1 208 ? -8.596 6.969 23.817 1 93.59 208 MET A O 1
ATOM 1687 N N . GLU A 1 209 ? -8.465 4.752 24.211 1 93.85 209 GLU A N 1
ATOM 1688 C CA . GLU A 1 209 ? -7.243 4.928 24.989 1 93.85 209 GLU A CA 1
ATOM 1689 C C . GLU A 1 209 ? -6.098 5.429 24.114 1 93.85 209 GLU A C 1
ATOM 1691 O O . GLU A 1 209 ? -5.366 6.342 24.502 1 93.85 209 GLU A O 1
ATOM 1696 N N . TRP A 1 210 ? -6.017 4.838 22.979 1 94.1 210 TRP A N 1
ATOM 1697 C CA . TRP A 1 210 ? -4.964 5.25 22.056 1 94.1 210 TRP A CA 1
ATOM 1698 C C . TRP A 1 210 ? -5.183 6.683 21.584 1 94.1 210 TRP A C 1
ATOM 1700 O O . TRP A 1 210 ? -4.239 7.474 21.521 1 94.1 210 TRP A O 1
ATOM 1710 N N . LEU A 1 211 ? -6.388 7.037 21.274 1 94.86 211 LEU A N 1
ATOM 1711 C CA . LEU A 1 211 ? -6.712 8.386 20.824 1 94.86 211 LEU A CA 1
ATOM 1712 C C . LEU A 1 211 ? -6.406 9.41 21.913 1 94.86 211 LEU A C 1
ATOM 1714 O O . LEU A 1 211 ? -5.894 10.494 21.625 1 94.86 211 LEU A O 1
ATOM 1718 N N . ASN A 1 212 ? -6.651 9.019 23.098 1 93.92 212 ASN A N 1
ATOM 1719 C CA . ASN A 1 212 ? -6.363 9.908 24.219 1 93.92 212 ASN A CA 1
ATOM 1720 C C . ASN A 1 212 ? -4.862 10.098 24.411 1 93.92 212 ASN A C 1
ATOM 1722 O O . ASN A 1 212 ? -4.406 11.201 24.72 1 93.92 212 ASN A O 1
ATOM 1726 N N . GLU A 1 213 ? -4.185 9.03 24.206 1 93.69 213 GLU A N 1
ATOM 1727 C CA . GLU A 1 213 ? -2.73 9.134 24.264 1 93.69 213 GLU A CA 1
ATOM 1728 C C . GLU A 1 213 ? -2.197 10.035 23.153 1 93.69 213 GLU A C 1
ATOM 1730 O O . GLU A 1 213 ? -1.286 10.835 23.379 1 93.69 213 GLU A O 1
ATOM 1735 N 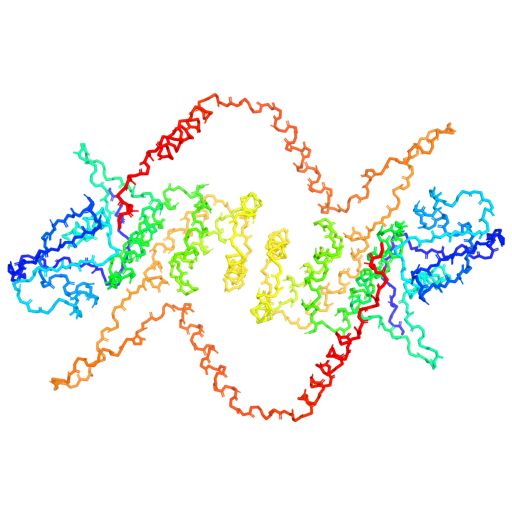N . MET A 1 214 ? -2.8 9.928 22.038 1 94.11 214 MET A N 1
ATOM 1736 C CA . MET A 1 214 ? -2.381 10.705 20.875 1 94.11 214 MET A CA 1
ATOM 1737 C C . MET A 1 214 ? -2.653 12.19 21.086 1 94.11 214 MET A C 1
ATOM 1739 O O . MET A 1 214 ? -1.91 13.038 20.588 1 94.11 214 MET A O 1
ATOM 1743 N N . LYS A 1 215 ? -3.658 12.558 21.838 1 93.98 215 LYS A N 1
ATOM 1744 C CA . LYS A 1 215 ? -3.939 13.953 22.165 1 93.98 215 LYS A CA 1
ATOM 1745 C C 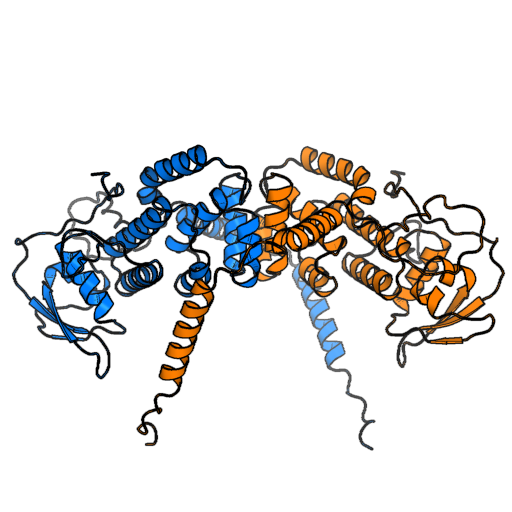. LYS A 1 215 ? -2.73 14.62 22.814 1 93.98 215 LYS A C 1
ATOM 1747 O O . LYS A 1 215 ? -2.406 15.768 22.502 1 93.98 215 LYS A O 1
ATOM 1752 N N . GLY A 1 216 ? -2.107 13.84 23.647 1 91.62 216 GLY A N 1
ATOM 1753 C CA . GLY A 1 216 ? -0.965 14.373 24.373 1 91.62 216 GLY A CA 1
ATOM 1754 C C . GLY A 1 216 ? 0.291 14.463 23.526 1 91.62 216 GLY A C 1
ATOM 1755 O O . GLY A 1 216 ? 1.182 15.266 23.81 1 91.62 216 GLY A O 1
ATOM 1756 N N . LYS A 1 217 ? 0.324 13.714 22.447 1 92.76 217 LYS A N 1
ATOM 1757 C CA . LYS A 1 217 ? 1.548 13.616 21.657 1 92.76 217 LYS A CA 1
ATOM 1758 C C . LYS A 1 217 ? 1.418 14.385 20.346 1 92.76 217 LYS A C 1
ATOM 1760 O O . LYS A 1 217 ? 2.389 14.514 19.597 1 92.76 217 LYS A O 1
ATOM 1765 N N . LEU A 1 218 ? 0.297 14.914 20.086 1 94.34 218 LEU A N 1
ATOM 1766 C CA . LEU A 1 218 ? -0.004 15.497 18.783 1 94.34 218 LEU A CA 1
ATOM 1767 C C . LEU A 1 218 ? 0.941 16.653 18.474 1 94.34 218 LEU A C 1
ATOM 1769 O O . LEU A 1 218 ? 1.468 16.749 17.363 1 94.34 218 LEU A O 1
ATOM 1773 N N . CYS A 1 219 ? 1.18 17.5 19.414 1 93.38 219 CYS A N 1
ATOM 1774 C CA . CYS A 1 219 ? 2.048 18.655 19.206 1 93.38 219 CYS A CA 1
ATOM 1775 C C . CYS A 1 219 ? 3.464 18.216 18.853 1 93.38 219 CYS A C 1
ATOM 1777 O O . CYS A 1 219 ? 4.008 18.629 17.827 1 93.38 219 CYS A O 1
ATOM 1779 N N . ASN A 1 220 ? 4.01 17.301 19.649 1 91.65 220 ASN A N 1
ATOM 1780 C CA . ASN A 1 220 ? 5.378 16.832 19.453 1 91.65 220 ASN A CA 1
ATOM 1781 C C . ASN A 1 220 ? 5.532 16.089 18.129 1 91.65 220 ASN A C 1
ATOM 1783 O O . ASN A 1 220 ? 6.586 16.154 17.494 1 91.65 220 ASN A O 1
ATOM 1787 N N . LEU A 1 221 ? 4.462 15.499 17.683 1 91.46 221 LEU A N 1
ATOM 1788 C CA . LEU A 1 221 ? 4.568 14.609 16.532 1 91.46 221 LEU A CA 1
ATOM 1789 C C . LEU A 1 221 ? 4.269 15.357 15.237 1 91.46 221 LEU A C 1
ATOM 1791 O O . LEU A 1 221 ? 4.848 15.052 14.191 1 91.46 221 LEU A O 1
ATOM 1795 N N . PHE A 1 222 ? 3.39 16.365 15.335 1 94.02 222 PHE A N 1
ATOM 1796 C CA . PHE A 1 222 ? 2.883 16.811 14.042 1 94.02 222 PHE A CA 1
ATOM 1797 C C . PHE A 1 222 ? 2.951 18.33 13.929 1 94.02 222 PHE A C 1
ATOM 1799 O O . PHE A 1 222 ? 2.897 18.878 12.827 1 94.02 222 PHE A O 1
ATOM 1806 N N . HIS A 1 223 ? 3.058 19.086 15.054 1 92.9 223 HIS A N 1
ATOM 1807 C CA . HIS A 1 223 ? 3.071 20.543 14.99 1 92.9 223 HIS A CA 1
ATOM 1808 C C . HIS A 1 223 ? 4.403 21.059 14.454 1 92.9 223 HIS A C 1
ATOM 1810 O O . HIS A 1 223 ? 5.432 20.393 14.591 1 92.9 223 HIS A O 1
ATOM 1816 N N . VAL A 1 224 ? 4.343 22.177 13.814 1 90.29 224 VAL A N 1
ATOM 1817 C CA . VAL A 1 224 ? 5.52 22.95 13.43 1 90.29 224 VAL A CA 1
ATOM 1818 C C . VAL A 1 224 ? 5.615 24.208 14.29 1 90.29 224 VAL A C 1
ATOM 1820 O O . VAL A 1 224 ? 4.638 24.949 14.426 1 90.29 224 VAL A O 1
ATOM 1823 N N . HIS A 1 225 ? 6.802 24.327 15.012 1 86.36 225 HIS A N 1
ATOM 1824 C CA . HIS A 1 225 ? 7.029 25.499 15.85 1 86.36 225 HIS A CA 1
ATOM 1825 C C . HIS A 1 225 ? 8.303 26.232 15.44 1 86.36 225 HIS A C 1
ATOM 1827 O O . HIS A 1 225 ? 9.213 25.629 14.866 1 86.36 225 HIS A O 1
ATOM 1833 N N . ASP A 1 226 ? 8.426 27.643 15.513 1 67.55 226 ASP A N 1
ATOM 1834 C CA . ASP A 1 226 ? 9.643 28.413 15.279 1 67.55 226 ASP A CA 1
ATOM 1835 C C . ASP A 1 226 ? 10.756 27.986 16.233 1 67.55 226 ASP A C 1
ATOM 1837 O O . ASP A 1 226 ? 10.504 27.721 17.41 1 67.55 226 ASP A O 1
ATOM 1841 N N . LEU A 1 227 ? 11.801 27.245 15.933 1 49.02 227 LEU A N 1
ATOM 1842 C CA . LEU A 1 227 ? 12.934 26.981 16.812 1 49.02 227 LEU A CA 1
ATOM 1843 C C . LEU A 1 227 ? 13.46 28.274 17.426 1 49.02 227 LEU A C 1
ATOM 1845 O O . LEU A 1 227 ? 13.77 29.226 16.706 1 49.02 227 LEU A O 1
ATOM 1849 N N . GLY A 1 228 ? 13.142 28.797 18.524 1 41.47 228 GLY A N 1
ATOM 1850 C CA . GLY A 1 228 ? 13.897 29.855 19.177 1 41.47 228 GLY A CA 1
ATOM 1851 C C . GLY A 1 228 ? 15.382 29.804 18.871 1 41.47 228 GLY A C 1
ATOM 1852 O O . GLY A 1 228 ? 15.898 28.768 18.447 1 41.47 228 GLY A O 1
ATOM 1853 N N . PRO A 1 229 ? 16.314 31.161 18.773 1 36.01 229 PRO A N 1
ATOM 1854 C CA . PRO A 1 229 ? 17.774 31.246 18.687 1 36.01 229 PRO A CA 1
ATOM 1855 C C . PRO A 1 229 ? 18.478 30.27 19.627 1 36.01 229 PRO A C 1
ATOM 1857 O O . PRO A 1 229 ? 17.947 29.94 20.691 1 36.01 229 PRO A O 1
ATOM 1860 N N . GLU A 1 230 ? 19.367 29.563 19.267 1 35.81 230 GLU A N 1
ATOM 1861 C CA . GLU A 1 230 ? 20.354 29.169 20.267 1 35.81 230 GLU A CA 1
ATOM 1862 C C . GLU A 1 230 ? 20.78 30.359 21.122 1 35.81 230 GLU A C 1
ATOM 1864 O O . GLU A 1 230 ? 20.799 31.496 20.646 1 35.81 230 GLU A O 1
ATOM 1869 N N . PRO A 1 231 ? 20.957 30.415 22.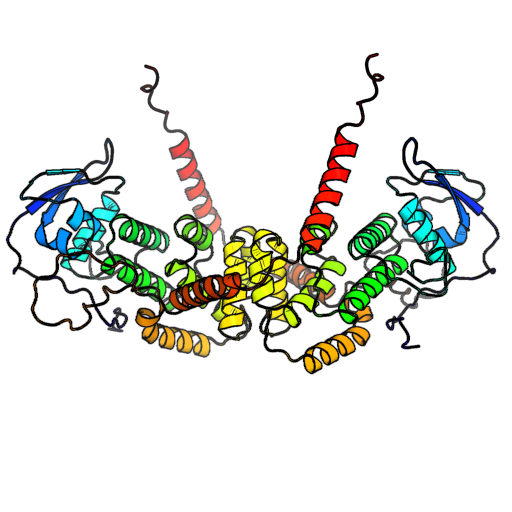349 1 32.21 231 PRO A N 1
ATOM 1870 C CA . PRO A 1 231 ? 21.626 31.483 23.095 1 32.21 231 PRO A CA 1
ATOM 1871 C C . PRO A 1 231 ? 22.905 31.966 22.415 1 32.21 231 PRO A C 1
ATOM 1873 O O . PRO A 1 231 ? 23.932 31.285 22.467 1 32.21 231 PRO A O 1
ATOM 1876 N N . GLU A 1 232 ? 23.232 32.482 21.231 1 29.73 232 GLU A N 1
ATOM 1877 C CA . GLU A 1 232 ? 24.435 33.289 21.046 1 29.73 232 GLU A CA 1
ATOM 1878 C C . GLU A 1 232 ? 24.5 34.424 22.064 1 29.73 232 GLU A C 1
ATOM 1880 O O . GLU A 1 232 ? 23.484 34.796 22.653 1 29.73 232 GLU A O 1
ATOM 1885 N N . SER A 1 233 ? 25.914 35 22.515 1 30.43 233 SER A N 1
ATOM 1886 C CA . SER A 1 233 ? 26.244 36.35 22.963 1 30.43 233 SER A CA 1
ATOM 1887 C C . SER A 1 233 ? 25.327 37.385 22.321 1 30.43 233 SER A C 1
ATOM 1889 O O . SER A 1 233 ? 24.693 37.112 21.3 1 30.43 233 SER A O 1
ATOM 1891 N N . ARG A 1 234 ? 25.25 38.8 22.726 1 28.17 234 ARG A N 1
ATOM 1892 C CA . ARG A 1 234 ? 24.72 40.141 22.501 1 28.17 234 ARG A CA 1
ATOM 1893 C C . ARG A 1 234 ? 24.757 40.503 21.02 1 28.17 234 ARG A C 1
ATOM 1895 O O . ARG A 1 234 ? 24.366 41.607 20.635 1 28.17 234 ARG A O 1
ATOM 1902 N N . GLN A 1 235 ? 25.749 40.167 20.176 1 26.91 235 GLN A N 1
ATOM 1903 C CA . GLN A 1 235 ? 25.784 41.047 19.013 1 26.91 235 GLN A CA 1
ATOM 1904 C C . GLN A 1 235 ? 24.602 40.779 18.085 1 26.91 235 GLN A C 1
ATOM 1906 O O . GLN A 1 235 ? 24.099 39.656 18.021 1 26.91 235 GLN A O 1
ATOM 1911 N N . MET A 1 236 ? 23.828 41.807 17.458 1 25.78 236 MET A N 1
ATOM 1912 C CA . MET A 1 236 ? 22.807 42.157 16.474 1 25.78 236 MET A CA 1
ATOM 1913 C C . MET A 1 236 ? 22.921 41.276 15.235 1 25.78 236 MET A C 1
ATOM 1915 O O . MET A 1 236 ? 23.68 41.587 14.315 1 25.78 236 MET A O 1
ATOM 1919 N N . ARG A 1 237 ? 23.323 39.982 15.322 1 27.63 237 ARG A N 1
ATOM 1920 C CA . ARG A 1 237 ? 23.576 39.527 13.959 1 27.63 237 ARG A CA 1
ATOM 1921 C C . ARG A 1 237 ? 22.31 39.606 13.112 1 27.63 237 ARG A C 1
ATOM 1923 O O . ARG A 1 237 ? 21.203 39.421 13.621 1 27.63 237 ARG A O 1
ATOM 1930 N N . PRO A 1 238 ? 22.317 40.01 11.894 1 27.06 238 PRO A N 1
ATOM 1931 C CA . PRO A 1 238 ? 21.239 40.224 10.925 1 27.06 238 PRO A CA 1
ATOM 1932 C C . PRO A 1 238 ? 20.393 38.973 10.698 1 27.06 238 PRO A C 1
ATOM 1934 O O . PRO A 1 238 ? 20.867 37.855 10.916 1 27.06 238 PRO A O 1
ATOM 1937 N N . PHE A 1 239 ? 19.014 38.965 10.625 1 25.19 239 PHE A N 1
ATOM 1938 C CA . PHE A 1 239 ? 17.79 38.195 10.44 1 25.19 239 PHE A CA 1
ATOM 1939 C C . PHE A 1 239 ? 18.003 37.071 9.434 1 25.19 239 PHE A C 1
ATOM 1941 O O . PHE A 1 239 ? 17.418 37.083 8.349 1 25.19 239 PHE A O 1
ATOM 1948 N N . VAL A 1 240 ? 19.25 36.551 9.238 1 27.11 240 VAL A N 1
ATOM 1949 C CA . VAL A 1 240 ? 19.314 35.502 8.225 1 27.11 240 VAL A CA 1
ATOM 1950 C C . VAL A 1 240 ? 18.622 34.242 8.741 1 27.11 240 VAL A C 1
ATOM 1952 O O . VAL A 1 240 ? 19.083 33.623 9.702 1 27.11 240 VAL A O 1
ATOM 1955 N N . LYS A 1 241 ? 17.241 34.098 8.806 1 28.55 241 LYS A N 1
ATOM 1956 C CA . LYS A 1 241 ? 16.264 33.071 9.158 1 28.55 241 LYS A CA 1
ATOM 1957 C C . LYS A 1 241 ? 16.701 31.7 8.651 1 28.55 241 LYS A C 1
ATOM 1959 O O . LYS A 1 241 ? 16.77 31.473 7.441 1 28.55 241 LYS A O 1
ATOM 1964 N N . ASN A 1 242 ? 17.604 30.983 9.254 1 27.22 242 ASN A N 1
ATOM 1965 C CA . ASN A 1 242 ? 18.053 29.618 9.003 1 27.22 242 ASN A CA 1
ATOM 1966 C C . ASN A 1 242 ? 16.924 28.611 9.198 1 27.22 242 ASN A C 1
ATOM 1968 O O . ASN A 1 242 ? 16.44 28.423 10.316 1 27.22 242 ASN A O 1
ATOM 1972 N N . ARG A 1 243 ? 15.953 28.375 8.353 1 27.08 243 ARG A N 1
ATOM 1973 C CA . ARG A 1 243 ? 14.792 27.573 7.98 1 27.08 243 ARG A CA 1
ATOM 1974 C C . ARG A 1 243 ? 15.048 26.091 8.229 1 27.08 243 ARG A C 1
ATOM 1976 O O . ARG A 1 243 ? 14.28 25.239 7.776 1 27.08 243 ARG A O 1
ATOM 1983 N N . LYS A 1 244 ? 16.134 25.535 8.639 1 29.99 244 LYS A N 1
ATOM 1984 C CA . LYS A 1 244 ? 16.436 24.108 8.702 1 29.99 244 LYS A CA 1
ATOM 1985 C C . LYS A 1 244 ? 15.642 23.427 9.812 1 29.99 244 LYS A C 1
ATOM 1987 O O . LYS A 1 244 ? 15.769 22.219 10.022 1 29.99 244 LYS A O 1
ATOM 1992 N N . SER A 1 245 ? 15.167 24.107 10.859 1 27.55 245 SER A N 1
ATOM 1993 C CA . SER A 1 245 ? 14.989 23.397 12.121 1 27.55 245 SER A CA 1
ATOM 1994 C C . SER A 1 245 ? 13.873 22.362 12.02 1 27.55 245 SER A C 1
ATOM 1996 O O . SER A 1 245 ? 13.951 21.296 12.634 1 27.55 245 SER A O 1
ATOM 1998 N N . ARG A 1 246 ? 12.548 22.794 11.744 1 30.74 246 ARG A N 1
ATOM 1999 C CA . ARG A 1 246 ? 11.428 22.14 12.412 1 30.74 246 ARG A CA 1
ATOM 2000 C C . ARG A 1 246 ? 11.152 20.77 11.802 1 30.74 246 ARG A C 1
ATOM 2002 O O . ARG A 1 246 ? 10.181 20.598 11.063 1 30.74 246 ARG A O 1
ATOM 2009 N N . LEU A 1 247 ? 12.068 20.091 11.301 1 32.33 247 LEU A N 1
ATOM 2010 C CA . LEU A 1 247 ? 11.557 18.846 10.736 1 32.33 247 LEU A CA 1
ATOM 2011 C C . LEU A 1 247 ? 11.041 17.923 11.834 1 32.33 247 LEU A C 1
ATOM 2013 O O . LEU A 1 247 ? 11.598 17.887 12.934 1 32.33 247 LEU A O 1
ATOM 2017 N N . GLY A 1 248 ? 9.801 17.649 12.097 1 28.38 248 GLY A N 1
ATOM 2018 C CA . GLY A 1 248 ? 9.258 16.628 12.979 1 28.38 248 GLY A CA 1
ATOM 2019 C C . GLY A 1 248 ? 10.115 15.378 13.042 1 28.38 248 GLY A C 1
ATOM 2020 O O . GLY A 1 248 ? 11.003 15.185 12.209 1 28.38 248 GLY A O 1
ATOM 2021 N N . LYS A 1 249 ? 9.975 14.591 14.112 1 33.23 249 LYS A N 1
ATOM 2022 C CA . LYS A 1 249 ? 10.847 13.439 14.325 1 33.23 249 LYS A CA 1
ATOM 2023 C C . LYS A 1 249 ? 10.942 12.582 13.066 1 33.23 249 LYS A C 1
ATOM 2025 O O . LYS A 1 249 ? 12.022 12.102 12.715 1 33.23 249 LYS A O 1
ATOM 2030 N N . ARG A 1 250 ? 9.783 12.374 12.546 1 33.45 250 ARG A N 1
ATOM 2031 C CA . ARG A 1 250 ? 9.85 11.558 11.338 1 33.45 250 ARG A CA 1
ATOM 2032 C C . ARG A 1 250 ? 10.568 12.298 10.215 1 33.45 250 ARG A C 1
ATOM 2034 O O . ARG A 1 250 ? 11.299 11.689 9.431 1 33.45 250 ARG A O 1
ATOM 2041 N N . ALA A 1 251 ? 10.457 13.527 10.047 1 36 251 ALA A N 1
ATOM 2042 C CA . ALA A 1 251 ? 11.186 14.34 9.076 1 36 251 ALA A CA 1
ATOM 2043 C C . ALA A 1 251 ? 12.676 14.378 9.401 1 36 251 ALA A C 1
ATOM 2045 O O . ALA A 1 251 ? 13.516 14.342 8.499 1 36 251 ALA A O 1
ATOM 2046 N N . ARG A 1 252 ? 13.01 14.455 10.621 1 39.55 252 ARG A N 1
ATOM 2047 C CA . ARG A 1 252 ? 14.407 14.409 11.041 1 39.55 252 ARG A CA 1
ATOM 2048 C C . ARG A 1 252 ? 15.037 13.062 10.703 1 39.55 252 ARG A C 1
ATOM 2050 O O . ARG A 1 252 ? 16.177 13.003 10.238 1 39.55 252 ARG A O 1
ATOM 2057 N N . ARG A 1 253 ? 14.275 12.031 10.899 1 38.31 253 ARG A N 1
ATOM 2058 C CA . ARG A 1 253 ? 14.833 10.716 10.6 1 38.31 253 ARG A CA 1
ATOM 2059 C C . ARG A 1 253 ? 15.046 10.538 9.101 1 38.31 253 ARG A C 1
ATOM 2061 O O . ARG A 1 253 ? 16.058 9.978 8.674 1 38.31 253 ARG A O 1
ATOM 2068 N N . ARG A 1 254 ? 14.204 11.062 8.297 1 36.32 254 ARG A N 1
ATOM 2069 C CA . ARG A 1 254 ? 14.416 11.049 6.853 1 36.32 254 ARG A CA 1
ATOM 2070 C C . ARG A 1 254 ? 15.618 11.905 6.468 1 36.32 254 ARG A C 1
ATOM 2072 O O . ARG A 1 254 ? 16.397 11.531 5.589 1 36.32 254 ARG A O 1
ATOM 2079 N N . GLN A 1 255 ? 15.784 12.97 7.026 1 39.06 255 GLN A N 1
ATOM 2080 C CA . GLN A 1 255 ? 16.943 13.818 6.769 1 39.06 255 GLN A CA 1
ATOM 2081 C C . GLN A 1 255 ? 18.232 13.142 7.228 1 39.06 255 GLN A C 1
ATOM 2083 O O . GLN A 1 255 ? 19.268 13.257 6.57 1 39.06 255 GLN A O 1
ATOM 2088 N N . GLU A 1 256 ? 18.157 12.543 8.347 1 42.95 256 GLU A N 1
ATOM 2089 C CA . GLU A 1 256 ? 19.337 11.842 8.843 1 42.95 256 GLU A CA 1
ATOM 2090 C C . GLU A 1 256 ? 19.693 10.659 7.947 1 42.95 256 GLU A C 1
ATOM 2092 O O . GLU A 1 256 ? 20.871 10.403 7.688 1 42.95 256 GLU A O 1
ATOM 2097 N N . GLU A 1 257 ? 18.747 9.966 7.458 1 37.56 257 GLU A N 1
ATOM 2098 C CA . GLU A 1 257 ? 19.018 8.881 6.52 1 37.56 257 GLU A CA 1
ATOM 2099 C C . GLU A 1 257 ? 19.472 9.421 5.167 1 37.56 257 GLU A C 1
ATOM 2101 O O . GLU A 1 257 ? 20.336 8.83 4.515 1 37.56 257 GLU A O 1
ATOM 2106 N N . GLU A 1 258 ? 19.013 10.529 4.703 1 37.58 258 GLU A N 1
ATOM 2107 C CA . GLU A 1 258 ? 19.545 11.19 3.515 1 37.58 258 GLU A CA 1
ATOM 2108 C C . GLU A 1 258 ? 20.961 11.704 3.757 1 37.58 258 GLU A C 1
ATOM 2110 O O . GLU A 1 258 ? 21.829 11.577 2.891 1 37.58 258 GLU A O 1
ATOM 2115 N N . THR A 1 259 ? 21.222 12.349 4.804 1 40.99 259 THR A N 1
ATOM 2116 C CA . THR A 1 259 ? 22.585 12.791 5.077 1 40.99 259 THR A CA 1
ATOM 2117 C C . THR A 1 259 ? 23.509 11.596 5.29 1 40.99 259 THR A C 1
ATOM 2119 O O . THR A 1 259 ? 24.673 11.624 4.886 1 40.99 259 THR A O 1
ATOM 2122 N N . ALA A 1 260 ? 23.007 10.596 5.907 1 37.8 260 ALA A N 1
ATOM 2123 C CA . ALA A 1 260 ? 23.823 9.394 6.052 1 37.8 260 ALA A CA 1
ATOM 2124 C C . ALA A 1 260 ? 24.057 8.724 4.701 1 37.8 260 ALA A C 1
ATOM 2126 O O . ALA A 1 260 ? 25.147 8.213 4.435 1 37.8 260 ALA A O 1
ATOM 2127 N N . ARG A 1 261 ? 23.088 8.719 3.83 1 38.78 261 ARG A N 1
ATOM 2128 C CA . ARG A 1 261 ? 23.328 8.297 2.454 1 38.78 261 ARG A CA 1
ATOM 2129 C C . ARG A 1 261 ? 24.305 9.236 1.755 1 38.78 261 ARG A C 1
ATOM 2131 O O . ARG A 1 261 ? 25.148 8.793 0.972 1 38.78 261 ARG A O 1
ATOM 2138 N N . GLU A 1 262 ? 24.149 10.426 1.934 1 37.69 262 GLU A N 1
ATOM 2139 C CA . GLU A 1 262 ? 25.147 11.328 1.366 1 37.69 262 GLU A CA 1
ATOM 2140 C C . GLU A 1 262 ? 26.535 11.04 1.931 1 37.69 262 GLU A C 1
ATOM 2142 O O . GLU A 1 262 ? 27.527 11.071 1.199 1 37.69 262 GLU A O 1
ATOM 2147 N N . ASP A 1 263 ? 26.631 10.826 3.163 1 40.53 263 ASP A N 1
ATOM 2148 C CA . ASP A 1 263 ? 27.972 10.548 3.668 1 40.53 263 ASP A CA 1
ATOM 2149 C C . ASP A 1 263 ? 28.452 9.169 3.221 1 40.53 263 ASP A C 1
ATOM 2151 O O . ASP A 1 263 ? 29.653 8.947 3.055 1 40.53 263 ASP A O 1
ATOM 2155 N N . SER A 1 264 ? 27.486 8.184 3.224 1 35.67 264 SER A N 1
ATOM 2156 C CA . SER A 1 264 ? 27.96 6.865 2.819 1 35.67 264 SER A CA 1
ATOM 2157 C C . SER A 1 264 ? 28.193 6.799 1.314 1 35.67 264 SER A C 1
ATOM 2159 O O . SER A 1 264 ? 28.85 5.879 0.822 1 35.67 264 SER A O 1
ATOM 2161 N N . ASP A 1 265 ? 27.46 7.54 0.52 1 35.28 265 ASP A N 1
ATOM 2162 C CA . ASP A 1 265 ? 27.802 7.554 -0.9 1 35.28 265 ASP A CA 1
ATOM 2163 C C . ASP A 1 265 ? 29.214 8.091 -1.119 1 35.28 265 ASP A C 1
ATOM 2165 O O . ASP A 1 265 ? 29.69 8.156 -2.255 1 35.28 265 ASP A O 1
ATOM 2169 N N . GLU A 1 266 ? 29.759 8.719 -0.165 1 35.2 266 GLU A N 1
ATOM 2170 C CA . GLU A 1 266 ? 31.072 9.163 -0.621 1 35.2 266 GLU A CA 1
ATOM 2171 C C . GLU A 1 266 ? 31.972 7.976 -0.953 1 35.2 266 GLU A C 1
ATOM 2173 O O . GLU A 1 266 ? 32.854 8.08 -1.808 1 35.2 266 GLU A O 1
ATOM 2178 N N . GLU A 1 267 ? 32.13 6.994 -0.044 1 35.17 267 GLU A N 1
ATOM 2179 C CA . GLU A 1 267 ? 33.329 6.205 -0.313 1 35.17 267 GLU A CA 1
ATOM 2180 C C . GLU A 1 267 ? 33.038 5.078 -1.299 1 35.17 267 GLU A C 1
ATOM 2182 O O . GLU A 1 267 ? 33.901 4.238 -1.561 1 35.17 267 GLU A O 1
ATOM 2187 N N . GLY A 1 268 ? 31.756 4.689 -1.469 1 30.29 268 GLY A N 1
ATOM 2188 C CA . GLY A 1 268 ? 31.728 3.409 -2.158 1 30.29 268 GLY A CA 1
ATOM 2189 C C . GLY A 1 268 ? 32.147 3.506 -3.613 1 30.29 268 GLY A C 1
ATOM 2190 O O . GLY A 1 268 ? 31.61 4.321 -4.366 1 30.29 268 GLY A O 1
ATOM 2191 N N . GLU A 1 269 ? 33.365 3.233 -3.969 1 32.77 269 GLU A N 1
ATOM 2192 C CA . GLU A 1 269 ? 34.021 3.055 -5.26 1 32.77 269 GLU A CA 1
ATOM 2193 C C . GLU A 1 269 ? 33.131 2.283 -6.23 1 32.77 269 GLU A C 1
ATOM 2195 O O . GLU A 1 269 ? 32.513 1.285 -5.853 1 32.77 269 GLU A O 1
ATOM 2200 N N . MET A 1 270 ? 32.541 2.921 -7.153 1 30.68 270 MET A N 1
ATOM 2201 C CA . MET A 1 270 ? 31.844 2.433 -8.34 1 30.68 270 MET A CA 1
ATOM 2202 C C . MET A 1 270 ? 32.583 1.25 -8.957 1 30.68 270 MET A C 1
ATOM 2204 O O . MET A 1 270 ? 33.768 1.353 -9.28 1 30.68 270 MET A O 1
ATOM 2208 N N . ASP A 1 271 ? 32.323 0.103 -8.466 1 32.89 271 ASP A N 1
ATOM 2209 C CA . ASP A 1 271 ? 33.052 -0.965 -9.144 1 32.89 271 ASP A CA 1
ATOM 2210 C C . ASP A 1 271 ? 32.869 -0.88 -10.658 1 32.89 271 ASP A C 1
ATOM 2212 O O . ASP A 1 271 ? 31.748 -0.714 -11.144 1 32.89 271 ASP A O 1
ATOM 2216 N N . PRO A 1 272 ? 33.814 -0.61 -11.515 1 34.56 272 PRO A N 1
ATOM 2217 C CA . PRO A 1 272 ? 33.898 -0.412 -12.964 1 34.56 272 PRO A CA 1
ATOM 2218 C C . PRO A 1 272 ? 33.141 -1.479 -13.751 1 34.56 272 PRO A C 1
ATOM 2220 O O . PRO A 1 272 ? 32.584 -1.19 -14.813 1 34.56 272 PRO A O 1
ATOM 2223 N N . GLU A 1 273 ? 33.117 -2.709 -13.266 1 35.67 273 GLU A N 1
ATOM 2224 C CA . GLU A 1 273 ? 32.674 -3.802 -14.127 1 35.67 273 GLU A CA 1
ATOM 2225 C C . GLU A 1 273 ? 31.16 -3.773 -14.32 1 35.67 273 GLU A C 1
ATOM 2227 O O . GLU A 1 273 ? 30.646 -4.295 -15.311 1 35.67 273 GLU A O 1
ATOM 2232 N N . ARG A 1 274 ? 30.421 -3.244 -13.471 1 31.64 274 ARG A N 1
ATOM 2233 C CA . ARG A 1 274 ? 28.968 -3.223 -13.603 1 31.64 274 ARG A CA 1
ATOM 2234 C C . ARG A 1 274 ? 28.527 -2.189 -14.635 1 31.64 274 ARG A C 1
ATOM 2236 O O . ARG A 1 274 ? 27.416 -2.267 -15.163 1 31.64 274 ARG A O 1
ATOM 2243 N N . GLN A 1 275 ? 29.303 -1.149 -14.818 1 34.15 275 GLN A N 1
ATOM 2244 C CA . GLN A 1 275 ? 29.04 -0.208 -15.902 1 34.15 275 GLN A CA 1
ATOM 2245 C C . GLN A 1 275 ? 29.116 -0.9 -17.26 1 34.15 275 GLN A C 1
ATOM 2247 O O . GLN A 1 275 ? 28.363 -0.562 -18.177 1 34.15 275 GLN A O 1
ATOM 2252 N N . LYS A 1 276 ? 30.017 -1.807 -17.355 1 41.08 276 LYS A N 1
ATOM 2253 C CA . LYS A 1 276 ? 30.202 -2.483 -18.636 1 41.08 276 LYS A CA 1
ATOM 2254 C C . LYS A 1 276 ? 28.968 -3.298 -19.011 1 41.08 276 LYS A C 1
ATOM 2256 O O . LYS A 1 276 ? 28.529 -3.275 -20.163 1 41.08 276 LYS A O 1
ATOM 2261 N N . LEU A 1 277 ? 28.447 -3.998 -18.051 1 31.87 277 LEU A N 1
ATOM 2262 C CA . LEU A 1 277 ? 27.379 -4.924 -18.41 1 31.87 277 LEU A CA 1
ATOM 2263 C C . LEU A 1 277 ? 26.101 -4.17 -18.763 1 31.87 277 LEU A C 1
ATOM 2265 O O . LEU A 1 277 ? 25.374 -4.564 -19.678 1 31.87 277 LEU A O 1
ATOM 2269 N N . ALA A 1 278 ? 25.893 -2.983 -18.227 1 36.71 278 ALA A N 1
ATOM 2270 C CA . ALA A 1 278 ? 24.744 -2.164 -18.605 1 36.71 278 ALA A CA 1
ATOM 2271 C C . ALA A 1 278 ? 24.911 -1.602 -20.014 1 36.71 278 ALA A C 1
ATOM 2273 O O . ALA A 1 278 ? 23.948 -1.544 -20.783 1 36.71 278 ALA A O 1
ATOM 2274 N N . ASP A 1 279 ? 26.095 -1.302 -20.23 1 39.31 279 ASP A N 1
ATOM 2275 C CA . ASP A 1 279 ? 26.377 -0.804 -21.573 1 39.31 279 ASP A CA 1
ATOM 2276 C C . ASP A 1 279 ? 26.127 -1.884 -22.623 1 39.31 279 ASP A C 1
ATOM 2278 O O . ASP A 1 279 ? 25.63 -1.593 -23.713 1 39.31 279 ASP A O 1
ATOM 2282 N N . ASP A 1 280 ? 26.452 -3.096 -22.274 1 38.15 280 ASP A N 1
ATOM 2283 C CA . ASP A 1 280 ? 26.281 -4.144 -23.275 1 38.15 280 ASP A CA 1
ATOM 2284 C C . ASP A 1 280 ? 24.802 -4.424 -23.531 1 38.15 280 ASP A C 1
ATOM 2286 O O . ASP A 1 280 ? 24.397 -4.661 -24.671 1 38.15 280 ASP A O 1
ATOM 2290 N N . ASP A 1 281 ? 24.025 -4.35 -22.507 1 32.58 281 ASP A N 1
ATOM 2291 C CA . ASP A 1 281 ? 22.617 -4.636 -22.765 1 32.58 281 ASP A CA 1
ATOM 2292 C C . ASP A 1 281 ? 21.948 -3.48 -23.505 1 32.58 281 ASP A C 1
ATOM 2294 O O . ASP A 1 281 ? 21.121 -3.699 -24.392 1 32.58 281 ASP A O 1
ATOM 2298 N N . ALA A 1 282 ? 22.325 -2.263 -23.265 1 34.86 282 ALA A N 1
ATOM 2299 C CA . ALA A 1 282 ? 21.835 -1.154 -24.08 1 34.86 282 ALA A CA 1
ATOM 2300 C C . ALA A 1 282 ? 22.27 -1.309 -25.535 1 34.86 282 ALA A C 1
ATOM 2302 O O . ALA A 1 282 ? 21.492 -1.044 -26.454 1 34.86 282 ALA A O 1
ATOM 2303 N N . ALA A 1 283 ? 23.4 -1.839 -25.657 1 37.07 283 ALA A N 1
ATOM 2304 C CA . ALA A 1 283 ? 23.873 -2.014 -27.027 1 37.07 283 ALA A CA 1
ATOM 2305 C C . ALA A 1 283 ? 23.046 -3.065 -27.763 1 37.07 283 ALA A C 1
ATOM 2307 O O . ALA A 1 283 ? 22.733 -2.901 -28.945 1 37.07 283 ALA A O 1
ATOM 2308 N N . GLU A 1 284 ? 22.635 -4.091 -27.005 1 35.04 284 GLU A N 1
ATOM 2309 C CA . GLU A 1 284 ? 21.894 -5.12 -27.729 1 35.04 284 GLU A CA 1
ATOM 2310 C C . GLU A 1 284 ? 20.493 -4.638 -28.093 1 35.04 284 GLU A C 1
ATOM 2312 O O . GLU A 1 284 ? 19.989 -4.938 -29.178 1 35.04 284 GLU A O 1
ATOM 2317 N N . ARG A 1 285 ? 19.932 -3.78 -27.397 1 33.08 285 ARG A N 1
ATOM 2318 C CA . ARG A 1 285 ? 18.629 -3.223 -27.746 1 33.08 285 ARG A CA 1
ATOM 2319 C C . ARG A 1 285 ? 18.741 -2.271 -28.932 1 33.08 285 ARG A C 1
ATOM 2321 O O . ARG A 1 285 ? 17.843 -2.212 -29.775 1 33.08 285 ARG A O 1
ATOM 2328 N N . MET A 1 286 ? 19.836 -1.602 -28.954 1 32.36 286 MET A N 1
ATOM 2329 C CA . MET A 1 286 ? 19.935 -0.733 -30.124 1 32.36 286 MET A CA 1
ATOM 2330 C C . MET A 1 286 ? 19.973 -1.554 -31.409 1 32.36 286 MET A C 1
ATOM 2332 O O . MET A 1 286 ? 19.631 -1.051 -32.481 1 32.36 286 MET A O 1
ATOM 2336 N N . ARG A 1 287 ? 20.573 -2.727 -31.366 1 34.71 287 ARG A N 1
ATOM 2337 C CA . ARG A 1 287 ? 20.677 -3.484 -32.61 1 34.71 287 ARG A CA 1
ATOM 2338 C C . ARG A 1 287 ? 19.299 -3.893 -33.119 1 34.71 287 ARG A C 1
ATOM 2340 O O . ARG A 1 287 ? 19.047 -3.88 -34.325 1 34.71 287 ARG A O 1
ATOM 2347 N N . TYR A 1 288 ? 18.364 -4.26 -32.206 1 30.86 288 TYR A N 1
ATOM 2348 C CA . TYR A 1 288 ? 17.108 -4.778 -32.735 1 30.86 288 TYR A CA 1
ATOM 2349 C C . TYR A 1 288 ? 16.281 -3.665 -33.367 1 30.86 288 TYR A C 1
ATOM 2351 O O . TYR A 1 288 ? 15.574 -3.89 -34.352 1 30.86 288 TYR A O 1
ATOM 2359 N N . LEU A 1 289 ? 16.352 -2.516 -32.813 1 29.67 289 LEU A N 1
ATOM 2360 C CA . LEU A 1 289 ? 15.507 -1.465 -33.369 1 29.67 289 LEU A CA 1
ATOM 2361 C C . LEU A 1 289 ? 15.901 -1.156 -34.809 1 29.67 289 LEU A C 1
ATOM 2363 O O . LEU A 1 289 ? 15.132 -0.538 -35.549 1 29.67 289 LEU A O 1
ATOM 2367 N N . MET A 1 290 ? 17.133 -1.364 -35.054 1 32.82 290 MET A N 1
ATOM 2368 C CA . MET A 1 290 ? 17.498 -0.901 -36.39 1 32.82 290 MET A CA 1
ATOM 2369 C C . MET A 1 290 ? 17.132 -1.94 -37.445 1 32.82 290 MET A C 1
ATOM 2371 O O . MET A 1 290 ? 17.535 -1.824 -38.604 1 32.82 290 MET A O 1
ATOM 2375 N N . GLU A 1 291 ? 16.641 -3.128 -36.989 1 30.35 291 GLU A N 1
ATOM 2376 C CA . GLU A 1 291 ? 16.442 -3.989 -38.151 1 30.35 291 GLU A CA 1
ATOM 2377 C C . GLU A 1 291 ? 15.332 -3.454 -39.052 1 30.35 291 GLU A C 1
ATOM 2379 O O . GLU A 1 291 ? 14.307 -2.974 -38.564 1 30.35 291 GLU A O 1
ATOM 2384 N N . PRO A 1 292 ? 15.585 -3.147 -40.298 1 28.9 292 PRO A N 1
ATOM 2385 C CA . PRO A 1 292 ? 14.763 -2.601 -41.38 1 28.9 292 PRO A CA 1
ATOM 2386 C C . PRO A 1 292 ? 13.439 -3.343 -41.548 1 28.9 292 PRO A C 1
ATOM 2388 O O . PRO A 1 292 ? 13.353 -4.535 -41.242 1 28.9 292 PRO A O 1
ATOM 2391 N N . LEU A 1 293 ? 12.384 -2.629 -41.345 1 28.82 293 LEU A N 1
ATOM 2392 C CA . LEU A 1 293 ? 10.987 -2.95 -41.621 1 28.82 293 LEU A CA 1
ATOM 2393 C C . LEU A 1 293 ? 10.832 -3.55 -43.014 1 28.82 293 LEU A C 1
ATOM 2395 O O . LEU A 1 293 ? 11.404 -3.042 -43.981 1 28.82 293 LEU A O 1
ATOM 2399 N N . PRO A 1 294 ? 10.675 -4.897 -43.095 1 22.9 294 PRO A N 1
ATOM 2400 C CA . PRO A 1 294 ? 10.477 -5.416 -44.451 1 22.9 294 PRO A CA 1
ATOM 2401 C C . PRO A 1 294 ? 9.368 -4.686 -45.206 1 22.9 294 PRO A C 1
ATOM 2403 O O . PRO A 1 294 ? 8.492 -4.077 -44.586 1 22.9 294 PRO A O 1
ATOM 2406 N N . ALA A 1 295 ? 9.54 -4.351 -46.559 1 23.88 295 ALA A N 1
ATOM 2407 C CA . ALA A 1 295 ? 8.859 -3.703 -47.676 1 23.88 295 ALA A CA 1
ATOM 2408 C C . ALA A 1 295 ? 7.472 -4.301 -47.895 1 23.88 295 ALA A C 1
ATOM 2410 O O . ALA A 1 295 ? 6.66 -3.746 -48.639 1 23.88 295 ALA A O 1
ATOM 2411 N N . ARG A 1 296 ? 7.023 -5.425 -47.394 1 23.68 296 ARG A N 1
ATOM 2412 C CA . ARG A 1 296 ? 6.015 -6.084 -48.219 1 23.68 296 ARG A CA 1
ATOM 2413 C C . ARG A 1 296 ? 4.693 -5.325 -48.178 1 23.68 296 ARG A C 1
ATOM 2415 O O . ARG A 1 296 ? 3.821 -5.54 -49.023 1 23.68 296 ARG A O 1
ATOM 2422 N N . ALA A 1 297 ? 4.158 -4.8 -47.063 1 21 297 ALA A N 1
ATOM 2423 C CA . ALA A 1 297 ? 2.729 -4.605 -47.293 1 21 297 ALA A CA 1
ATOM 2424 C C . ALA A 1 297 ? 2.475 -3.378 -48.163 1 21 297 ALA A C 1
ATOM 2426 O O . ALA A 1 297 ? 2.333 -2.264 -47.652 1 21 297 ALA A O 1
ATOM 2427 N N . ARG A 1 298 ? 3.361 -3.12 -49.183 1 21.25 298 ARG A N 1
ATOM 2428 C CA . ARG A 1 298 ? 2.827 -2.136 -50.119 1 21.25 298 ARG A CA 1
ATOM 2429 C C . ARG A 1 298 ? 1.497 -2.602 -50.703 1 21.25 298 ARG A C 1
ATOM 2431 O O . ARG A 1 298 ? 0.619 -1.785 -50.989 1 21.25 298 ARG A O 1
ATOM 2438 N N . TYR A 1 299 ? 1.341 -3.839 -51.356 1 19.57 299 TYR A N 1
ATOM 2439 C CA . TYR A 1 299 ? 0.156 -4.014 -52.188 1 19.57 299 TYR A CA 1
ATOM 2440 C C . TYR A 1 299 ? -1.061 -4.361 -51.338 1 19.57 299 TYR A C 1
ATOM 2442 O O . TYR A 1 299 ? -0.939 -5.043 -50.317 1 19.57 299 TYR A O 1
ATOM 2450 N N . MET B 1 1 ? 21.983 -34.838 -1.103 1 25.53 1 MET B N 1
ATOM 2451 C CA . MET B 1 1 ? 21.263 -34.353 -2.278 1 25.53 1 MET B CA 1
ATOM 2452 C C . MET B 1 1 ? 19.921 -33.747 -1.882 1 25.53 1 MET B C 1
ATOM 2454 O O . MET B 1 1 ? 19.011 -34.464 -1.461 1 25.53 1 MET B O 1
ATOM 2458 N N . SER B 1 2 ? 19.787 -32.779 -1.046 1 36.13 2 SER B N 1
ATOM 2459 C CA . SER B 1 2 ? 18.672 -32.159 -0.336 1 36.13 2 SER B CA 1
ATOM 2460 C C . SER B 1 2 ? 17.419 -32.117 -1.204 1 36.13 2 SER B C 1
ATOM 2462 O O . SER B 1 2 ? 17.462 -31.648 -2.344 1 36.13 2 SER B O 1
ATOM 2464 N N . SER B 1 3 ? 16.477 -32.974 -1.21 1 41.92 3 SER B N 1
ATOM 2465 C CA . SER B 1 3 ? 15.337 -33.332 -2.048 1 41.92 3 SER B CA 1
ATOM 2466 C C . SER B 1 3 ? 14.549 -32.096 -2.467 1 41.92 3 SER B C 1
ATOM 2468 O O . SER B 1 3 ? 14.015 -31.377 -1.62 1 41.92 3 SER B O 1
ATOM 2470 N N . SER B 1 4 ? 14.979 -31.381 -3.566 1 54.69 4 SER B N 1
ATOM 2471 C CA . SER B 1 4 ? 14.484 -30.267 -4.367 1 54.69 4 SER B CA 1
ATOM 2472 C C . SER B 1 4 ? 12.973 -30.353 -4.56 1 54.69 4 SER B C 1
ATOM 2474 O O . SER B 1 4 ? 12.377 -29.501 -5.223 1 54.69 4 SER B O 1
ATOM 2476 N N . GLN B 1 5 ? 12.39 -31.419 -4.141 1 67.16 5 GLN B N 1
ATOM 2477 C CA . GLN B 1 5 ? 10.966 -31.533 -4.437 1 67.16 5 GLN B CA 1
ATOM 2478 C C . GLN B 1 5 ? 10.12 -31.126 -3.234 1 67.16 5 GLN B C 1
ATOM 2480 O O . GLN B 1 5 ? 10.429 -31.491 -2.098 1 67.16 5 GLN B O 1
ATOM 2485 N N . LEU B 1 6 ? 9.378 -30.178 -3.355 1 83.69 6 LEU B N 1
ATOM 2486 C CA . LEU B 1 6 ? 8.419 -29.753 -2.341 1 83.69 6 LEU B CA 1
ATOM 2487 C C . LEU B 1 6 ? 7.268 -30.747 -2.23 1 83.69 6 LEU B C 1
ATOM 2489 O O . LEU B 1 6 ? 6.874 -31.36 -3.225 1 83.69 6 LEU B O 1
ATOM 2493 N N . PRO B 1 7 ? 6.928 -31.113 -0.977 1 84.96 7 PRO B N 1
ATOM 2494 C CA . PRO B 1 7 ? 5.804 -32.038 -0.812 1 84.96 7 PRO B CA 1
ATOM 2495 C C . PRO B 1 7 ? 4.542 -31.567 -1.531 1 84.96 7 PRO B C 1
ATOM 2497 O O . PRO B 1 7 ? 4.292 -30.362 -1.622 1 84.96 7 PRO B O 1
ATOM 2500 N N . CYS B 1 8 ? 3.892 -32.497 -2.114 1 88.12 8 CYS B N 1
ATOM 2501 C CA . CYS B 1 8 ? 2.636 -32.234 -2.807 1 88.12 8 CYS B CA 1
ATOM 2502 C C . CYS B 1 8 ? 1.632 -33.352 -2.559 1 88.12 8 CYS B C 1
ATOM 2504 O O . CYS B 1 8 ? 1.999 -34.528 -2.535 1 88.12 8 CYS B O 1
ATOM 2506 N N . SER B 1 9 ? 0.376 -33.078 -2.288 1 81.75 9 SER B N 1
ATOM 2507 C CA . SER B 1 9 ? -0.665 -34.067 -2.026 1 81.75 9 SER B CA 1
ATOM 2508 C C . SER B 1 9 ? -1.008 -34.856 -3.285 1 81.75 9 SER B C 1
ATOM 2510 O O . SER B 1 9 ? -1.523 -35.973 -3.202 1 81.75 9 SER B O 1
ATOM 2512 N N . ASP B 1 10 ? -0.741 -34.282 -4.473 1 83.08 10 ASP B N 1
ATOM 2513 C CA . ASP B 1 10 ? -1.021 -34.926 -5.753 1 83.08 10 ASP B CA 1
ATOM 2514 C C . ASP B 1 10 ? 0.085 -34.639 -6.766 1 83.08 10 ASP B C 1
ATOM 2516 O O . ASP B 1 10 ? -0.138 -33.935 -7.753 1 83.08 10 ASP B O 1
ATOM 2520 N N . PRO B 1 11 ? 1.206 -35.228 -6.502 1 83.97 11 PRO B N 1
ATOM 2521 C CA . PRO B 1 11 ? 2.335 -34.964 -7.397 1 83.97 11 PRO B CA 1
ATOM 2522 C C . PRO B 1 11 ? 2.11 -35.507 -8.806 1 83.97 11 PRO B C 1
ATOM 2524 O O . PRO B 1 11 ? 1.427 -36.519 -8.98 1 83.97 11 PRO B O 1
ATOM 2527 N N . TYR B 1 12 ? 2.624 -34.758 -9.689 1 83.61 12 TYR B N 1
ATOM 2528 C CA . TYR B 1 12 ? 2.544 -35.226 -11.068 1 83.61 12 TYR B CA 1
ATOM 2529 C C . TYR B 1 12 ? 3.419 -36.456 -11.279 1 83.61 12 TYR B C 1
ATOM 2531 O O . TYR B 1 12 ? 4.582 -36.475 -10.87 1 83.61 12 TYR B O 1
ATOM 2539 N N . MET B 1 13 ? 2.718 -37.472 -11.807 1 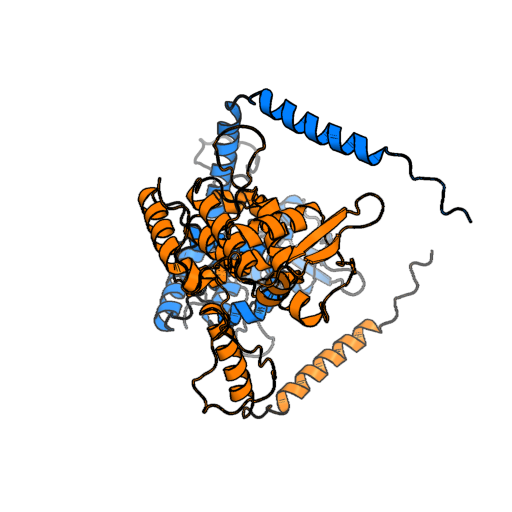78.98 13 MET B N 1
ATOM 2540 C CA . MET B 1 13 ? 3.441 -38.685 -12.18 1 78.98 13 MET B CA 1
ATOM 2541 C C . MET B 1 13 ? 3.3 -38.966 -13.672 1 78.98 13 MET B C 1
ATOM 2543 O O . MET B 1 13 ? 2.188 -38.99 -14.201 1 78.98 13 MET B O 1
ATOM 2547 N N . TYR B 1 14 ? 4.452 -38.959 -14.299 1 75.44 14 TYR B N 1
ATOM 2548 C CA . TYR B 1 14 ? 4.425 -39.292 -15.719 1 75.44 14 TYR B CA 1
ATOM 2549 C C . TYR B 1 14 ? 3.86 -40.69 -15.94 1 75.44 14 TYR B C 1
ATOM 2551 O O . TYR B 1 14 ? 4.322 -41.657 -15.329 1 75.44 14 TYR B O 1
ATOM 2559 N N . PRO B 1 15 ? 2.777 -40.884 -16.648 1 67.08 15 PRO B N 1
ATOM 2560 C CA . PRO B 1 15 ? 2.147 -42.198 -16.79 1 67.08 15 PRO B CA 1
ATOM 2561 C C . PRO B 1 15 ? 3.021 -43.193 -17.55 1 67.08 15 PRO B C 1
ATOM 2563 O O . PRO B 1 15 ? 2.833 -44.406 -17.426 1 67.08 15 PRO B O 1
ATOM 2566 N N . GLY B 1 16 ? 4.211 -42.964 -17.785 1 62.02 16 GLY B N 1
ATOM 2567 C CA . GLY B 1 16 ? 5.155 -43.893 -18.385 1 62.02 16 GLY B CA 1
ATOM 2568 C C . GLY B 1 16 ? 4.676 -44.46 -19.708 1 62.02 16 GLY B C 1
ATOM 2569 O O . GLY B 1 16 ? 3.756 -43.918 -20.325 1 62.02 16 GLY B O 1
ATOM 2570 N N . SER B 1 17 ? 5.301 -45.527 -20.28 1 58.26 17 SER B N 1
ATOM 2571 C CA . SER B 1 17 ? 5.144 -46.301 -21.507 1 58.26 17 SER B CA 1
ATOM 2572 C C . SER B 1 17 ? 3.754 -46.923 -21.593 1 58.26 17 SER B C 1
ATOM 2574 O O . SER B 1 17 ? 3.423 -47.579 -22.583 1 58.26 17 SER B O 1
ATOM 2576 N N . ARG B 1 18 ? 2.955 -46.778 -20.639 1 55.08 18 ARG B N 1
ATOM 2577 C CA . ARG B 1 18 ? 1.692 -47.508 -20.683 1 55.08 18 ARG B CA 1
ATOM 2578 C C . ARG B 1 18 ? 0.714 -46.851 -21.651 1 55.08 18 ARG B C 1
ATOM 2580 O O . ARG B 1 18 ? -0.396 -47.349 -21.854 1 55.08 18 ARG B O 1
ATOM 2587 N N . CYS B 1 19 ? 1.009 -45.646 -22.033 1 56.4 19 CYS B N 1
ATOM 2588 C CA . CYS B 1 19 ? -0.017 -45.019 -22.858 1 56.4 19 CYS B CA 1
ATOM 2589 C C . CYS B 1 19 ? 0.238 -45.282 -24.338 1 56.4 19 CYS B C 1
ATOM 2591 O O . CYS B 1 19 ? 1.386 -45.447 -24.755 1 56.4 19 CYS B O 1
ATOM 2593 N N . ALA B 1 20 ? -0.847 -45.633 -25.067 1 61.02 20 ALA B N 1
ATOM 2594 C CA . ALA B 1 20 ? -0.888 -45.923 -26.498 1 61.02 20 ALA B CA 1
ATOM 2595 C C . ALA B 1 20 ? -0.056 -44.916 -27.286 1 61.02 20 ALA B C 1
ATOM 2597 O O . ALA B 1 20 ? 0.041 -43.747 -26.904 1 61.02 20 ALA B O 1
ATOM 2598 N N . PRO B 1 21 ? 0.784 -45.41 -28.163 1 67.69 21 PRO B N 1
ATOM 2599 C CA . PRO B 1 21 ? 1.825 -44.733 -28.94 1 67.69 21 PRO B CA 1
ATOM 2600 C C . PRO B 1 21 ? 1.266 -43.64 -29.849 1 67.69 21 PRO B C 1
ATOM 2602 O O . PRO B 1 21 ? 1.99 -43.103 -30.691 1 67.69 21 PRO B O 1
ATOM 2605 N N . GLU B 1 22 ? -0.117 -43.24 -29.648 1 81.14 22 GLU B N 1
ATOM 2606 C CA . GLU B 1 22 ? -0.541 -42.229 -30.612 1 81.14 22 GLU B CA 1
ATOM 2607 C C . GLU B 1 22 ? 0.212 -40.917 -30.403 1 81.14 22 GLU B C 1
ATOM 2609 O O . GLU B 1 22 ? 0.315 -40.427 -29.277 1 81.14 22 GLU B O 1
ATOM 2614 N N . ILE B 1 23 ? 0.793 -40.532 -31.505 1 88.19 23 ILE B N 1
ATOM 2615 C CA . ILE B 1 23 ? 1.593 -39.312 -31.494 1 88.19 23 ILE B CA 1
ATOM 2616 C C . ILE B 1 23 ? 0.862 -38.21 -32.259 1 88.19 23 ILE B C 1
ATOM 2618 O O . ILE B 1 23 ? 0.261 -38.466 -33.305 1 88.19 23 ILE B O 1
ATOM 2622 N N . VAL B 1 24 ? 0.818 -37.065 -31.705 1 90.57 24 VAL B N 1
ATOM 2623 C CA . VAL B 1 24 ? 0.246 -35.904 -32.378 1 90.57 24 VAL B CA 1
ATOM 2624 C C . VAL B 1 24 ? 1.354 -34.914 -32.731 1 90.57 24 VAL B C 1
ATOM 2626 O O . VAL B 1 24 ? 2.294 -34.723 -31.956 1 90.57 24 VAL B O 1
ATOM 2629 N N . SER B 1 25 ? 1.219 -34.386 -34 1 91.9 25 SER B N 1
ATOM 2630 C CA . SER B 1 25 ? 2.128 -33.329 -34.434 1 91.9 25 SER B CA 1
ATOM 2631 C C . SER B 1 25 ? 1.561 -31.949 -34.118 1 91.9 25 SER B C 1
ATOM 2633 O O . SER B 1 25 ? 0.487 -31.587 -34.602 1 91.9 25 SER B O 1
ATOM 2635 N N . LEU B 1 26 ? 2.308 -31.216 -33.306 1 92.3 26 LEU B N 1
ATOM 2636 C CA . LEU B 1 26 ? 1.868 -29.896 -32.87 1 92.3 26 LEU B CA 1
ATOM 2637 C C . LEU B 1 26 ? 2.673 -28.799 -33.558 1 92.3 26 LEU B C 1
ATOM 2639 O O . LEU B 1 26 ? 3.898 -28.748 -33.427 1 92.3 26 LEU B O 1
ATOM 2643 N N . GLU B 1 27 ? 2.005 -27.996 -34.306 1 93.34 27 GLU B N 1
ATOM 2644 C CA . GLU B 1 27 ? 2.653 -26.811 -34.859 1 93.34 27 GLU B CA 1
ATOM 2645 C C . GLU B 1 27 ? 2.605 -25.645 -33.876 1 93.34 27 GLU B C 1
ATOM 2647 O O . GLU B 1 27 ? 1.526 -25.147 -33.548 1 93.34 27 GLU B O 1
ATOM 2652 N N . VAL B 1 28 ? 3.671 -25.317 -33.396 1 94.04 28 VAL B N 1
ATOM 2653 C CA . VAL B 1 28 ? 3.778 -24.301 -32.354 1 94.04 28 VAL B CA 1
ATOM 2654 C C . VAL B 1 28 ? 4.549 -23.094 -32.886 1 94.04 28 VAL B C 1
ATOM 2656 O O . VAL B 1 28 ? 5.541 -23.25 -33.601 1 94.04 28 VAL B O 1
ATOM 2659 N N . GLY B 1 29 ? 4.062 -21.82 -32.469 1 91.29 29 GLY B N 1
ATOM 2660 C CA . GLY B 1 29 ? 4.747 -20.606 -32.885 1 91.29 29 GLY B CA 1
ATOM 2661 C C . GLY B 1 29 ? 4.063 -19.903 -34.043 1 91.29 29 GLY B C 1
ATOM 2662 O O . GLY B 1 29 ? 2.969 -20.294 -34.455 1 91.29 29 GLY B O 1
ATOM 2663 N N . SER B 1 30 ? 4.672 -18.694 -34.339 1 84.81 30 SER B N 1
ATOM 2664 C CA . SER B 1 30 ? 4.106 -17.917 -35.437 1 84.81 30 SER B CA 1
ATOM 2665 C C . SER B 1 30 ? 5.186 -17.49 -36.425 1 84.81 30 SER B C 1
ATOM 2667 O O . SER B 1 30 ? 6.33 -17.246 -36.036 1 84.81 30 SER B O 1
ATOM 2669 N N . GLY B 1 31 ? 4.827 -17.476 -37.729 1 82.82 31 GLY B N 1
ATOM 2670 C CA . GLY B 1 31 ? 5.726 -17.01 -38.773 1 82.82 31 GLY B CA 1
ATOM 2671 C C . GLY B 1 31 ? 6.952 -17.887 -38.94 1 82.82 31 GLY B C 1
ATOM 2672 O O . GLY B 1 31 ? 6.836 -19.105 -39.088 1 82.82 31 GLY B O 1
ATOM 2673 N N . SER B 1 32 ? 8.135 -17.199 -38.843 1 85.56 32 SER B N 1
ATOM 2674 C CA . SER B 1 32 ? 9.41 -17.87 -39.069 1 85.56 32 SER B CA 1
ATOM 2675 C C . SER B 1 32 ? 9.826 -18.691 -37.853 1 85.56 32 SER B C 1
ATOM 2677 O O . SER B 1 32 ? 10.708 -19.547 -37.947 1 85.56 32 SER B O 1
ATOM 2679 N N . ASP B 1 33 ? 9.113 -18.503 -36.799 1 87.22 33 ASP B N 1
ATOM 2680 C CA . ASP B 1 33 ? 9.485 -19.199 -35.57 1 87.22 33 ASP B CA 1
ATOM 2681 C C . ASP B 1 33 ? 8.587 -20.411 -35.332 1 87.22 33 ASP B C 1
ATOM 2683 O O . ASP B 1 33 ? 8.515 -20.927 -34.215 1 87.22 33 ASP B O 1
ATOM 2687 N N . THR B 1 34 ? 7.968 -20.947 -36.332 1 90.7 34 THR B N 1
ATOM 2688 C CA . THR B 1 34 ? 7.077 -22.093 -36.189 1 90.7 34 THR B CA 1
ATOM 2689 C C . THR B 1 34 ? 7.874 -23.392 -36.109 1 90.7 34 THR B C 1
ATOM 2691 O O . THR B 1 34 ? 8.854 -23.57 -36.834 1 90.7 34 THR B O 1
ATOM 2694 N N . GLU B 1 35 ? 7.509 -24.237 -35.183 1 93.64 35 GLU B N 1
ATOM 2695 C CA . GLU B 1 35 ? 8.103 -25.561 -35.025 1 93.64 35 GLU B CA 1
ATOM 2696 C C . GLU B 1 35 ? 7.028 -26.637 -34.904 1 93.64 35 GLU B C 1
ATOM 2698 O O . GLU B 1 35 ? 5.95 -26.386 -34.362 1 93.64 35 GLU B O 1
ATOM 2703 N N . VAL B 1 36 ? 7.321 -27.742 -35.502 1 93.63 36 VAL B N 1
ATOM 2704 C CA . VAL B 1 36 ? 6.428 -28.882 -35.327 1 93.63 36 VAL B CA 1
ATOM 2705 C C . VAL B 1 36 ? 6.986 -29.817 -34.256 1 93.63 36 VAL B C 1
ATOM 2707 O O . VAL B 1 36 ? 8.114 -30.303 -34.375 1 93.63 36 VAL B O 1
ATOM 2710 N N . LEU B 1 37 ? 6.263 -30.021 -33.265 1 92.88 37 LEU B N 1
ATOM 2711 C CA . LEU B 1 37 ? 6.654 -30.881 -32.153 1 92.88 37 LEU B CA 1
ATOM 2712 C C . LEU B 1 37 ? 5.706 -32.068 -32.024 1 92.88 37 LEU B C 1
ATOM 2714 O O . LEU B 1 37 ? 4.515 -31.952 -32.32 1 92.88 37 LEU B O 1
ATOM 2718 N N . GLU B 1 38 ? 6.299 -33.168 -31.624 1 90.36 38 GLU B N 1
ATOM 2719 C CA . GLU B 1 38 ? 5.502 -34.377 -31.444 1 90.36 38 GLU B CA 1
ATOM 2720 C C . GLU B 1 38 ? 5.286 -34.681 -29.964 1 90.36 38 GLU B C 1
ATOM 2722 O O . GLU B 1 38 ? 6.193 -34.5 -29.149 1 90.36 38 GLU B O 1
ATOM 2727 N N . ALA B 1 39 ? 4.088 -35.091 -29.632 1 89.4 39 ALA B N 1
ATOM 2728 C CA . ALA B 1 39 ? 3.764 -35.44 -28.251 1 89.4 39 ALA B CA 1
ATOM 2729 C C . ALA B 1 39 ? 2.739 -36.569 -28.196 1 89.4 39 ALA B C 1
ATOM 2731 O O . ALA B 1 39 ? 1.941 -36.737 -29.122 1 89.4 39 ALA B O 1
ATOM 2732 N N . PRO B 1 40 ? 2.831 -37.386 -27.192 1 87.63 40 PRO B N 1
ATOM 2733 C CA . PRO B 1 40 ? 1.79 -38.403 -27.026 1 87.63 40 PRO B CA 1
ATOM 2734 C C . PRO B 1 40 ? 0.41 -37.799 -26.776 1 87.63 40 PRO B C 1
ATOM 2736 O O . PRO B 1 40 ? 0.217 -37.075 -25.796 1 87.63 40 PRO B O 1
ATOM 2739 N N . LEU B 1 41 ? -0.497 -38.163 -27.595 1 87.87 41 LEU B N 1
ATOM 2740 C CA . LEU B 1 41 ? -1.835 -37.583 -27.572 1 87.87 41 LEU B CA 1
ATOM 2741 C C . LEU B 1 41 ? -2.507 -37.82 -26.223 1 87.87 41 LEU B C 1
ATOM 2743 O O . LEU B 1 41 ? -3.065 -36.894 -25.631 1 87.87 41 LEU B O 1
ATOM 2747 N N . ARG B 1 42 ? -2.463 -38.993 -25.715 1 84.3 42 ARG B N 1
ATOM 2748 C CA . ARG B 1 42 ? -3.151 -39.356 -24.481 1 84.3 42 ARG B CA 1
ATOM 2749 C C . ARG B 1 42 ? -2.596 -38.574 -23.295 1 84.3 42 ARG B C 1
ATOM 2751 O O . ARG B 1 42 ? -3.352 -38.136 -22.424 1 84.3 42 AR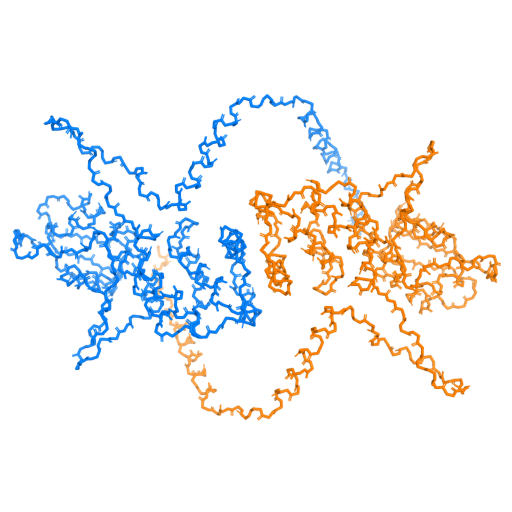G B O 1
ATOM 2758 N N . TYR B 1 43 ? -1.305 -38.373 -23.345 1 86.34 43 TYR B N 1
ATOM 2759 C CA . TYR B 1 43 ? -0.682 -37.659 -22.236 1 86.34 43 TYR B CA 1
ATOM 2760 C C . TYR B 1 43 ? -1.079 -36.188 -22.243 1 86.34 43 TYR B C 1
ATOM 2762 O O . TYR B 1 43 ? -1.346 -35.606 -21.189 1 86.34 43 TYR B O 1
ATOM 2770 N N . LEU B 1 44 ? -1.122 -35.661 -23.383 1 89.47 44 LEU B N 1
ATOM 2771 C CA . LEU B 1 44 ? -1.536 -34.268 -23.515 1 89.47 44 LEU B CA 1
ATOM 2772 C C . LEU B 1 44 ? -2.96 -34.074 -23.002 1 89.47 44 LEU B C 1
ATOM 2774 O O . LEU B 1 44 ? -3.234 -33.123 -22.266 1 89.47 44 LEU B O 1
ATOM 2778 N N . ARG B 1 45 ? -3.81 -35.007 -23.356 1 88.79 45 ARG B N 1
ATOM 2779 C CA . ARG B 1 45 ? -5.217 -34.901 -22.982 1 88.79 45 ARG B CA 1
ATOM 2780 C C . ARG B 1 45 ? -5.403 -35.117 -21.484 1 88.79 45 ARG B C 1
ATOM 2782 O O . ARG B 1 45 ? -6.314 -34.551 -20.878 1 88.79 45 ARG B O 1
ATOM 2789 N N . LEU B 1 46 ? -4.545 -35.877 -20.885 1 86.2 46 LEU B N 1
ATOM 2790 C CA . LEU B 1 46 ? -4.668 -36.2 -19.468 1 86.2 46 LEU B CA 1
ATOM 2791 C C . LEU B 1 46 ? -4.197 -35.037 -18.602 1 86.2 46 LEU B C 1
ATOM 2793 O O . LEU B 1 46 ? -4.803 -34.741 -17.57 1 86.2 46 LEU B O 1
ATOM 2797 N N . ILE B 1 47 ? -3.194 -34.355 -19.045 1 89.8 47 ILE B N 1
ATOM 2798 C CA . ILE B 1 47 ? -2.544 -33.398 -18.157 1 89.8 47 ILE B CA 1
ATOM 2799 C C . ILE B 1 47 ? -3.124 -32.004 -18.388 1 89.8 47 ILE B C 1
ATOM 2801 O O . ILE B 1 47 ? -2.966 -31.113 -17.55 1 89.8 47 ILE B O 1
ATOM 2805 N N . SER B 1 48 ? -3.735 -31.808 -19.519 1 93.04 48 SER B N 1
ATOM 2806 C CA . SER B 1 48 ? -4.191 -30.479 -19.912 1 93.04 48 SER B CA 1
ATOM 2807 C C . SER B 1 48 ? -5.672 -30.488 -20.276 1 93.04 48 SER B C 1
ATOM 2809 O O . SER B 1 48 ? -6.086 -31.192 -21.199 1 93.04 48 SER B O 1
ATOM 2811 N N . TYR B 1 49 ? -6.434 -29.633 -19.653 1 91.16 49 TYR B N 1
ATOM 2812 C CA . TYR B 1 49 ? -7.849 -29.519 -19.989 1 91.16 49 TYR B CA 1
ATOM 2813 C C . TYR B 1 49 ? -8.034 -28.885 -21.362 1 91.16 49 TYR B C 1
ATOM 2815 O O . TYR B 1 49 ? -8.976 -29.217 -22.085 1 91.16 49 TYR B O 1
ATOM 2823 N N . TYR B 1 50 ? -7.127 -28.021 -21.679 1 92.35 50 TYR B N 1
ATOM 2824 C CA . TYR B 1 50 ? -7.17 -27.406 -23.001 1 92.35 50 TYR B CA 1
ATOM 2825 C C . TYR B 1 50 ? -7.038 -28.457 -24.096 1 92.35 50 TYR B C 1
ATOM 2827 O O . TYR B 1 50 ? -7.861 -28.514 -25.013 1 92.35 50 TYR B O 1
ATOM 2835 N N . PHE B 1 51 ? -6.05 -29.323 -24.011 1 92.22 51 PHE B N 1
ATOM 2836 C CA . PHE B 1 51 ? -5.809 -30.322 -25.046 1 92.22 51 PHE B CA 1
ATOM 2837 C C . PHE B 1 51 ? -6.871 -31.414 -25.002 1 92.22 51 PHE B C 1
ATOM 2839 O O . PHE B 1 51 ? -7.238 -31.973 -26.037 1 92.22 51 PHE B O 1
ATOM 2846 N N . ASN B 1 52 ? -7.32 -31.659 -23.777 1 90.63 52 ASN B N 1
ATOM 2847 C CA . ASN B 1 52 ? -8.427 -32.606 -23.686 1 90.63 52 ASN B CA 1
ATOM 2848 C C . ASN B 1 52 ? -9.644 -32.122 -24.47 1 90.63 52 ASN B C 1
ATOM 2850 O O . ASN B 1 52 ? -10.333 -32.92 -25.108 1 90.63 52 ASN B O 1
ATOM 2854 N N . ASP B 1 53 ? -9.867 -30.863 -24.451 1 89.79 53 ASP B N 1
ATOM 2855 C CA . ASP B 1 53 ? -11.05 -30.289 -25.085 1 89.79 53 ASP B CA 1
ATOM 2856 C C . ASP B 1 53 ? -10.824 -30.077 -26.58 1 89.79 53 ASP B C 1
ATOM 2858 O O . ASP B 1 53 ? -11.778 -30.049 -27.36 1 89.79 53 ASP B O 1
ATOM 2862 N N . HIS B 1 54 ? -9.586 -29.969 -26.944 1 89.3 54 HIS B N 1
ATOM 2863 C CA . HIS B 1 54 ? -9.354 -29.505 -28.307 1 89.3 54 HIS B CA 1
ATOM 2864 C C . HIS B 1 54 ? -8.787 -30.619 -29.179 1 89.3 54 HIS B C 1
ATOM 2866 O O . HIS B 1 54 ? -8.851 -30.545 -30.408 1 89.3 54 HIS B O 1
ATOM 2872 N N . LEU B 1 55 ? -8.109 -31.579 -28.528 1 86.22 55 LEU B N 1
ATOM 2873 C CA . LEU B 1 55 ? -7.533 -32.672 -29.303 1 86.22 55 LEU B CA 1
ATOM 2874 C C . LEU B 1 55 ? -8.475 -33.87 -29.338 1 86.22 55 LEU B C 1
ATOM 2876 O O . LEU B 1 55 ? -8.609 -34.59 -28.346 1 86.22 55 LEU B O 1
ATOM 2880 N N . HIS B 1 56 ? -9.321 -33.75 -30.353 1 77.52 56 HIS B N 1
ATOM 2881 C CA . HIS B 1 56 ? -10.239 -34.867 -30.545 1 77.52 56 HIS B CA 1
ATOM 2882 C C . HIS B 1 56 ? -9.757 -35.79 -31.66 1 77.52 56 HIS B C 1
ATOM 2884 O O . HIS B 1 56 ? -9.22 -35.325 -32.668 1 77.52 56 HIS B O 1
ATOM 2890 N N . GLY B 1 57 ? -9.712 -37.089 -31.441 1 65.04 57 GLY B N 1
ATOM 2891 C CA . GLY B 1 57 ? -9.419 -38.066 -32.477 1 65.04 57 GLY B CA 1
ATOM 2892 C C . GLY B 1 57 ? -7.936 -38.353 -32.625 1 65.04 57 GLY B C 1
ATOM 2893 O O . GLY B 1 57 ? -7.118 -37.822 -31.871 1 65.04 57 GLY B O 1
ATOM 2894 N N . THR B 1 58 ? -7.384 -39.495 -33.243 1 58.5 58 THR B N 1
ATOM 2895 C CA . THR B 1 58 ? -6.04 -40.043 -33.391 1 58.5 58 THR B CA 1
ATOM 2896 C C . THR B 1 58 ? -5.145 -39.08 -34.166 1 58.5 58 THR B C 1
ATOM 2898 O O . THR B 1 58 ? -3.96 -38.943 -33.858 1 58.5 58 THR B O 1
ATOM 2901 N N . SER B 1 59 ? -5.086 -39.032 -35.487 1 55.4 59 SER B N 1
ATOM 2902 C CA . SER B 1 59 ? -4.095 -38.801 -36.533 1 55.4 59 SER B CA 1
ATOM 2903 C C . SER B 1 59 ? -3.826 -37.311 -36.721 1 55.4 59 SER B C 1
ATOM 2905 O O . SER B 1 59 ? -3.661 -36.842 -37.849 1 55.4 59 SER B O 1
ATOM 2907 N N . GLU B 1 60 ? -3.847 -36.234 -35.706 1 69.19 60 GLU B N 1
ATOM 2908 C CA . GLU B 1 60 ? -4.143 -34.958 -36.35 1 69.19 60 GLU B CA 1
ATOM 2909 C C . GLU B 1 60 ? -3.067 -33.921 -36.039 1 69.19 60 GLU B C 1
ATOM 2911 O O . GLU B 1 60 ? -2.295 -34.084 -35.093 1 69.19 60 GLU B O 1
ATOM 2916 N N . PHE B 1 61 ? -2.599 -33.392 -36.989 1 83.96 61 PHE B N 1
ATOM 2917 C CA . PHE B 1 61 ? -1.918 -32.103 -36.983 1 83.96 61 PHE B CA 1
ATOM 2918 C C . PHE B 1 61 ? -2.749 -31.055 -36.253 1 83.96 61 PHE B C 1
ATOM 2920 O O . PHE B 1 61 ? -3.966 -30.983 -36.435 1 83.96 61 PHE B O 1
ATOM 2927 N N . PHE B 1 62 ? -2.114 -30.462 -35.245 1 90.16 62 PHE B N 1
ATOM 2928 C CA . PHE B 1 62 ? -2.81 -29.447 -34.462 1 90.16 62 PHE B CA 1
ATOM 2929 C C . PHE B 1 62 ? -1.971 -28.18 -34.35 1 90.16 62 PHE B C 1
ATOM 2931 O O . PHE B 1 62 ? -0.792 -28.238 -33.994 1 90.16 62 PHE B O 1
ATOM 2938 N N . ILE B 1 63 ? -2.617 -27.036 -34.655 1 88.98 63 ILE B N 1
ATOM 2939 C CA . ILE B 1 63 ? -1.944 -25.749 -34.515 1 88.98 63 ILE B CA 1
ATOM 2940 C C . ILE B 1 63 ? -2.216 -25.173 -33.127 1 88.98 63 ILE B C 1
ATOM 2942 O O . ILE B 1 63 ? -3.368 -24.915 -32.77 1 88.98 63 ILE B O 1
ATOM 2946 N N . VAL B 1 64 ? -1.205 -25.051 -32.334 1 90.55 64 VAL B N 1
ATOM 2947 C CA . VAL B 1 64 ? -1.337 -24.503 -30.988 1 90.55 64 VAL B CA 1
ATOM 2948 C C . VAL B 1 64 ? -1.326 -22.977 -31.048 1 90.55 64 VAL B C 1
ATOM 2950 O O . VAL B 1 64 ? -0.353 -22.374 -31.507 1 90.55 64 VAL B O 1
ATOM 2953 N N . PRO B 1 65 ? -2.274 -22.404 -30.516 1 86.89 65 PRO B N 1
ATOM 2954 C CA . PRO B 1 65 ? -2.332 -20.942 -30.586 1 86.89 65 PRO B CA 1
ATOM 2955 C C . PRO B 1 65 ? -1.437 -20.266 -29.551 1 86.89 65 PRO B C 1
ATOM 2957 O O . PRO B 1 65 ? -1.223 -20.811 -28.465 1 86.89 65 PRO B O 1
ATOM 2960 N N . ASN B 1 66 ? -0.943 -19.084 -29.892 1 78.86 66 ASN B N 1
ATOM 2961 C CA . ASN B 1 66 ? -0.305 -18.156 -28.964 1 78.86 66 ASN B CA 1
ATOM 2962 C C . ASN B 1 66 ? 0.768 -18.849 -28.128 1 78.86 66 ASN B C 1
ATOM 2964 O O . ASN B 1 66 ? 0.836 -18.655 -26.913 1 78.86 66 ASN B O 1
ATOM 2968 N N . SER B 1 67 ? 1.464 -19.702 -28.814 1 81.32 67 SER B N 1
ATOM 2969 C CA . SER B 1 67 ? 2.415 -20.427 -27.978 1 81.32 67 SER B CA 1
ATOM 2970 C C . SER B 1 67 ? 3.848 -20.199 -28.445 1 81.32 67 SER B C 1
ATOM 2972 O O . SER B 1 67 ? 4.092 -19.985 -29.635 1 81.32 67 SER B O 1
ATOM 2974 N N . SER B 1 68 ? 4.712 -20.188 -27.51 1 89.99 68 SER B N 1
ATOM 2975 C CA . SER B 1 68 ? 6.158 -20.145 -27.701 1 89.99 68 SER B CA 1
ATOM 2976 C C . SER B 1 68 ? 6.744 -21.55 -27.805 1 89.99 68 SER B C 1
ATOM 2978 O O . SER B 1 68 ? 6.557 -22.374 -26.908 1 89.99 68 SER B O 1
ATOM 2980 N N . PRO B 1 69 ? 7.455 -21.761 -28.971 1 93.71 69 PRO B N 1
ATOM 2981 C CA . PRO B 1 69 ? 8.097 -23.074 -29.064 1 93.71 69 PRO B CA 1
ATOM 2982 C C . PRO B 1 69 ? 9.001 -23.374 -27.87 1 93.71 69 PRO B C 1
ATOM 2984 O O . PRO B 1 69 ? 9.079 -24.522 -27.424 1 93.71 69 PRO B O 1
ATOM 2987 N N . PHE B 1 70 ? 9.625 -22.304 -27.439 1 92.26 70 PHE B N 1
ATOM 2988 C CA . PHE B 1 70 ? 10.514 -22.46 -26.294 1 92.26 70 PHE B CA 1
ATOM 2989 C C . PHE B 1 70 ? 9.749 -22.978 -25.082 1 92.26 70 PHE B C 1
ATOM 2991 O O . PHE B 1 70 ? 10.14 -23.977 -24.474 1 92.26 70 PHE B O 1
ATOM 2998 N N . LEU B 1 71 ? 8.627 -22.458 -24.723 1 93.73 71 LEU B N 1
ATOM 2999 C CA . LEU B 1 71 ? 7.822 -22.855 -23.573 1 93.73 71 LEU B CA 1
ATOM 3000 C C . LEU B 1 71 ? 7.198 -24.229 -23.795 1 93.73 71 LEU B C 1
ATOM 3002 O O . LEU B 1 71 ? 7.078 -25.02 -22.856 1 93.73 71 LEU B O 1
ATOM 3006 N N . PHE B 1 72 ? 6.862 -24.468 -25.017 1 94.4 72 PHE B N 1
ATOM 3007 C CA . PHE B 1 72 ? 6.256 -25.76 -25.314 1 94.4 72 PHE B CA 1
ATOM 3008 C C . PHE B 1 72 ? 7.266 -26.887 -25.133 1 94.4 72 PHE B C 1
ATOM 3010 O O . PHE B 1 72 ? 6.921 -27.964 -24.644 1 94.4 72 PHE B O 1
ATOM 3017 N N . ARG B 1 73 ? 8.532 -26.654 -25.509 1 92.87 73 ARG B N 1
ATOM 3018 C CA . ARG B 1 73 ? 9.575 -27.652 -25.294 1 92.87 73 ARG B CA 1
ATOM 3019 C C . ARG B 1 73 ? 9.767 -27.931 -23.807 1 92.87 73 ARG B C 1
ATOM 3021 O O . ARG B 1 73 ? 9.97 -29.079 -23.406 1 92.87 73 ARG B O 1
ATOM 3028 N N . ILE B 1 74 ? 9.728 -26.887 -23.075 1 93.21 74 ILE B N 1
ATOM 3029 C CA . ILE B 1 74 ? 9.841 -27.046 -21.629 1 93.21 74 ILE B CA 1
ATOM 3030 C C . ILE B 1 74 ? 8.685 -27.9 -21.112 1 93.21 74 ILE B C 1
ATOM 3032 O O . ILE B 1 74 ? 8.888 -28.8 -20.294 1 93.21 74 ILE B O 1
ATOM 3036 N N . PHE B 1 75 ? 7.52 -27.649 -21.616 1 94.63 75 PHE B N 1
ATOM 3037 C CA . PHE B 1 75 ? 6.329 -28.395 -21.228 1 94.63 75 PHE B CA 1
ATOM 3038 C C . PHE B 1 75 ? 6.471 -29.868 -21.592 1 94.63 75 PHE B C 1
ATOM 3040 O O . PHE B 1 75 ? 6.187 -30.745 -20.774 1 94.63 75 PHE B O 1
ATOM 3047 N N . LEU B 1 76 ? 6.927 -30.153 -22.769 1 91.65 76 LEU B N 1
ATOM 3048 C CA . LEU B 1 76 ? 7.07 -31.539 -23.2 1 91.65 76 LEU B CA 1
ATOM 3049 C C . LEU B 1 76 ? 8.095 -32.272 -22.341 1 91.65 76 LEU B C 1
ATOM 3051 O O . LEU B 1 76 ? 7.914 -33.449 -22.02 1 91.65 76 LEU B O 1
ATOM 3055 N N . LYS B 1 77 ? 9.165 -31.536 -22.049 1 89.73 77 LYS B N 1
ATOM 3056 C CA . LYS B 1 77 ? 10.152 -32.128 -21.15 1 89.73 77 LYS B CA 1
ATOM 3057 C C . LYS B 1 77 ? 9.547 -32.406 -19.777 1 89.73 77 LYS B C 1
ATOM 3059 O O . LYS B 1 77 ? 9.788 -33.462 -19.189 1 89.73 77 LYS B O 1
ATOM 3064 N N . PHE B 1 78 ? 8.775 -31.485 -19.316 1 92.55 78 PHE B N 1
ATOM 3065 C CA . PHE B 1 78 ? 8.092 -31.662 -18.04 1 92.55 78 PHE B CA 1
ATOM 3066 C C . PHE B 1 78 ? 7.133 -32.846 -18.099 1 92.55 78 PHE B C 1
ATOM 3068 O O . PHE B 1 78 ? 7.017 -33.607 -17.137 1 92.55 78 PHE B O 1
ATOM 3075 N N . LEU B 1 79 ? 6.423 -32.95 -19.186 1 89.45 79 LEU B N 1
ATOM 3076 C CA . LEU B 1 79 ? 5.483 -34.049 -19.379 1 89.45 79 LEU B CA 1
ATOM 3077 C C . LEU B 1 79 ? 6.172 -35.395 -19.181 1 89.45 79 LEU B C 1
ATOM 3079 O O . LEU B 1 79 ? 5.6 -36.308 -18.582 1 89.45 79 LEU B O 1
ATOM 3083 N N . LYS B 1 80 ? 7.393 -35.46 -19.531 1 84.72 80 LYS B N 1
ATOM 3084 C CA . LYS B 1 80 ? 8.124 -36.724 -19.507 1 84.72 80 LYS B CA 1
ATOM 3085 C C . LYS B 1 80 ? 8.797 -36.944 -18.155 1 84.72 80 LYS B C 1
ATOM 3087 O O . LYS B 1 80 ? 8.971 -38.085 -17.721 1 84.72 80 LYS B O 1
ATOM 3092 N N . THR B 1 81 ? 9.198 -35.838 -17.494 1 84.3 81 THR B N 1
ATOM 3093 C CA . THR B 1 81 ? 10.066 -35.998 -16.332 1 84.3 81 THR B CA 1
ATOM 3094 C C . THR B 1 81 ? 9.329 -35.621 -15.051 1 84.3 81 THR B C 1
ATOM 3096 O O . THR B 1 81 ? 9.726 -36.028 -13.957 1 84.3 81 THR B O 1
ATOM 3099 N N . GLY B 1 82 ? 8.36 -34.765 -15.222 1 85.68 82 GLY B N 1
ATOM 3100 C CA . GLY B 1 82 ? 7.652 -34.242 -14.064 1 85.68 82 GLY B CA 1
ATOM 3101 C C . GLY B 1 82 ? 8.419 -33.151 -13.34 1 85.68 82 GLY B C 1
ATOM 3102 O O . GLY B 1 82 ? 8.01 -32.707 -12.266 1 85.68 82 GLY B O 1
ATOM 3103 N N . ASN B 1 83 ? 9.575 -32.704 -13.943 1 84.2 83 ASN B N 1
ATOM 3104 C CA . ASN B 1 83 ? 10.437 -31.732 -13.279 1 84.2 83 ASN B CA 1
ATOM 3105 C C . ASN B 1 83 ? 10.719 -30.529 -14.174 1 84.2 83 ASN B C 1
ATOM 3107 O O . ASN B 1 83 ? 10.728 -30.651 -15.4 1 84.2 83 ASN B O 1
ATOM 3111 N N . LEU B 1 84 ? 10.795 -29.381 -13.469 1 87.32 84 LEU B N 1
ATOM 3112 C CA . LEU B 1 84 ? 11.18 -28.167 -14.181 1 87.32 84 LEU B CA 1
ATOM 3113 C C . LEU B 1 84 ? 12.653 -27.846 -13.951 1 87.32 84 LEU B C 1
ATOM 3115 O O . LEU B 1 84 ? 13.016 -27.279 -12.918 1 87.32 84 LEU B O 1
ATOM 3119 N N . TYR B 1 85 ? 13.622 -28.401 -14.55 1 75.39 85 TYR B N 1
A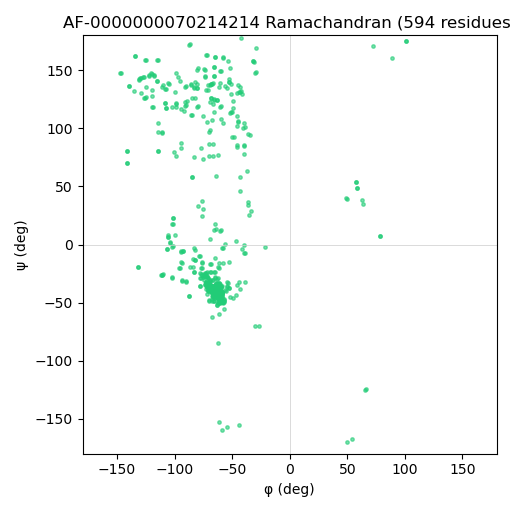TOM 3120 C CA . TYR B 1 85 ? 15.042 -28.068 -14.509 1 75.39 85 TYR B CA 1
ATOM 3121 C C . TYR B 1 85 ? 15.586 -27.827 -15.912 1 75.39 85 TYR B C 1
ATOM 3123 O O . TYR B 1 85 ? 15.078 -28.386 -16.886 1 75.39 85 TYR B O 1
ATOM 3131 N N . ARG B 1 86 ? 16.43 -26.691 -16.023 1 63.87 86 ARG B N 1
ATOM 3132 C CA . ARG B 1 86 ? 17.114 -26.515 -17.3 1 63.87 86 ARG B CA 1
ATOM 3133 C C . ARG B 1 86 ? 18.283 -27.485 -17.433 1 63.87 86 ARG B C 1
ATOM 3135 O O . ARG B 1 86 ? 19.109 -27.599 -16.524 1 63.87 86 ARG B O 1
ATOM 3142 N N . LEU B 1 87 ? 18.121 -28.424 -18.32 1 55.85 87 LEU B N 1
ATOM 3143 C CA . LEU B 1 87 ? 19.276 -29.275 -18.585 1 55.85 87 LEU B CA 1
ATOM 3144 C C . LEU B 1 87 ? 20.289 -28.556 -19.469 1 55.85 87 LEU B C 1
ATOM 3146 O O . LEU B 1 87 ? 19.921 -27.96 -20.484 1 55.85 87 LEU B O 1
ATOM 3150 N N . ASP B 1 88 ? 21.198 -27.69 -18.969 1 50.79 88 ASP B N 1
ATOM 3151 C CA . ASP B 1 88 ? 22.221 -27.177 -19.875 1 50.79 88 ASP B CA 1
ATOM 3152 C C . ASP B 1 88 ? 22.92 -28.315 -20.616 1 50.79 88 ASP B C 1
ATOM 3154 O O . ASP B 1 88 ? 22.991 -29.438 -20.113 1 50.79 88 ASP B O 1
ATOM 3158 N N . SER B 1 89 ? 22.937 -28.073 -22.01 1 48.11 89 SER B N 1
ATOM 3159 C CA . SER B 1 89 ? 23.648 -29 -22.885 1 48.11 89 SER B CA 1
ATOM 3160 C C . SER B 1 89 ? 24.831 -29.642 -22.166 1 48.11 89 SER B C 1
ATOM 3162 O O . SER B 1 89 ? 25.251 -30.746 -22.516 1 48.11 89 SER B O 1
ATOM 3164 N N . ASP B 1 90 ? 25.882 -28.718 -21.927 1 45.95 90 ASP B N 1
ATOM 3165 C CA . ASP B 1 90 ? 27.069 -29.346 -21.355 1 45.95 90 ASP B CA 1
ATOM 3166 C C . ASP B 1 90 ? 26.756 -29.984 -20.003 1 45.95 90 ASP B C 1
ATOM 3168 O O . ASP B 1 90 ? 25.761 -29.637 -19.363 1 45.95 90 ASP B O 1
ATOM 3172 N N . GLU B 1 91 ? 27.74 -30.151 -18.991 1 43.15 91 GLU B N 1
ATOM 3173 C CA . GLU B 1 91 ? 27.878 -30.938 -17.769 1 43.15 91 GLU B CA 1
ATOM 3174 C C . GLU B 1 91 ? 26.585 -30.931 -16.96 1 43.15 91 GLU B C 1
ATOM 3176 O O . GLU B 1 91 ? 25.711 -30.09 -17.182 1 43.15 91 GLU B O 1
ATOM 3181 N N . THR B 1 92 ? 26.488 -31.745 -15.656 1 46.98 92 THR B N 1
ATOM 3182 C CA . THR B 1 92 ? 25.889 -32.407 -14.502 1 46.98 92 THR B CA 1
ATOM 3183 C C . THR B 1 92 ? 25.065 -31.42 -13.68 1 46.98 92 THR B C 1
ATOM 3185 O O . THR B 1 92 ? 24.541 -31.772 -12.621 1 46.98 92 THR B O 1
ATOM 3188 N N . MET B 1 93 ? 24.998 -30.065 -14.16 1 52.4 93 MET B N 1
ATOM 3189 C CA . MET B 1 93 ? 24.451 -29.324 -13.026 1 52.4 93 MET B CA 1
ATOM 3190 C C . MET B 1 93 ? 23.073 -28.761 -13.358 1 52.4 93 MET B C 1
ATOM 3192 O O . MET B 1 93 ? 22.891 -28.126 -14.398 1 52.4 93 MET B O 1
ATOM 3196 N N . ASP B 1 94 ? 22.022 -29.258 -12.906 1 59.86 94 ASP B N 1
ATOM 3197 C CA . ASP B 1 94 ? 20.653 -28.751 -12.877 1 59.86 94 ASP B CA 1
ATOM 3198 C C . ASP B 1 94 ? 20.618 -27.289 -12.437 1 59.86 94 ASP B C 1
ATOM 3200 O O . ASP B 1 94 ? 21.152 -26.94 -11.383 1 59.86 94 ASP B O 1
ATOM 3204 N N . ARG B 1 95 ? 20.362 -26.408 -13.596 1 76.68 95 ARG B N 1
ATOM 3205 C CA . ARG B 1 95 ? 20.22 -25.007 -13.213 1 76.68 95 ARG B CA 1
ATOM 3206 C C . ARG B 1 95 ? 18.75 -24.611 -13.121 1 76.68 95 ARG B C 1
ATOM 3208 O O . ARG B 1 95 ? 17.911 -25.144 -13.85 1 76.68 95 ARG B O 1
ATOM 3215 N N . ARG B 1 96 ? 18.481 -23.773 -12.297 1 82.97 96 ARG B N 1
ATOM 3216 C CA . ARG B 1 96 ? 17.124 -23.282 -12.08 1 82.97 96 ARG B CA 1
ATOM 3217 C C . ARG B 1 96 ? 16.762 -22.205 -13.097 1 82.97 96 ARG B C 1
ATOM 3219 O O . ARG B 1 96 ? 17.622 -21.433 -13.524 1 82.97 96 ARG B O 1
ATOM 3226 N N . PHE B 1 97 ? 15.561 -22.279 -13.554 1 90.33 97 PHE B N 1
ATOM 3227 C CA . PHE B 1 97 ? 15.048 -21.25 -14.45 1 90.33 97 PHE B CA 1
ATOM 3228 C C . PHE B 1 97 ? 15.05 -19.887 -13.768 1 90.33 97 PHE B C 1
ATOM 3230 O O . PHE B 1 97 ? 14.957 -19.801 -12.541 1 90.33 97 PHE B O 1
ATOM 3237 N N . SER B 1 98 ? 15.234 -18.833 -14.576 1 91.7 98 SER B N 1
ATOM 3238 C CA . SER B 1 98 ? 15.101 -17.477 -14.052 1 91.7 98 SER B CA 1
ATOM 3239 C C . SER B 1 98 ? 13.672 -17.2 -13.596 1 91.7 98 SER B C 1
ATOM 3241 O O . SER B 1 98 ? 12.736 -17.879 -14.022 1 91.7 98 SER B O 1
ATOM 3243 N N . PHE B 1 99 ? 13.497 -16.204 -12.789 1 94.47 99 PHE B N 1
ATOM 3244 C CA . PHE B 1 99 ? 12.164 -15.806 -12.35 1 94.47 99 PHE B CA 1
ATOM 3245 C C . PHE B 1 99 ? 11.287 -15.443 -13.543 1 94.47 99 PHE B C 1
ATOM 3247 O O . PHE B 1 99 ? 10.113 -15.815 -13.593 1 94.47 99 PHE B O 1
ATOM 3254 N N . GLY B 1 100 ? 11.874 -14.751 -14.485 1 94.44 100 GLY B N 1
ATOM 3255 C CA . GLY B 1 100 ? 11.132 -14.377 -15.678 1 94.44 100 GLY B CA 1
ATOM 3256 C C . GLY B 1 100 ? 10.588 -15.57 -16.441 1 94.44 100 GLY B C 1
ATOM 3257 O O . GLY B 1 100 ? 9.418 -15.585 -16.828 1 94.44 100 GLY B O 1
ATOM 3258 N N . THR B 1 101 ? 11.414 -16.52 -16.598 1 94.08 101 THR B N 1
ATOM 3259 C CA . THR B 1 101 ? 10.997 -17.723 -17.311 1 94.08 101 THR B CA 1
ATOM 3260 C C . THR B 1 101 ? 9.917 -18.467 -16.532 1 94.08 101 THR B C 1
ATOM 3262 O O . THR B 1 101 ? 8.97 -18.993 -17.12 1 94.08 101 THR B O 1
ATOM 3265 N N . LEU B 1 102 ? 10.072 -18.502 -15.243 1 95.43 102 LEU B N 1
ATOM 3266 C CA . LEU B 1 102 ? 9.092 -19.192 -14.412 1 95.43 102 LEU B CA 1
ATOM 3267 C C . LEU B 1 102 ? 7.731 -18.509 -14.495 1 95.43 102 LEU B C 1
ATOM 3269 O O . LEU B 1 102 ? 6.694 -19.176 -14.474 1 95.43 102 LEU B O 1
ATOM 3273 N N . ILE B 1 103 ? 7.749 -17.213 -14.58 1 96.26 103 ILE B N 1
ATOM 3274 C CA . ILE B 1 103 ? 6.508 -16.468 -14.759 1 96.26 103 ILE B CA 1
ATOM 3275 C C . ILE B 1 103 ? 5.882 -16.824 -16.105 1 96.26 103 ILE B C 1
ATOM 3277 O O . ILE B 1 103 ? 4.672 -17.048 -16.195 1 96.26 103 ILE B O 1
ATOM 3281 N N . ASP B 1 104 ? 6.701 -16.95 -17.127 1 95.12 104 ASP B N 1
ATOM 3282 C CA . ASP B 1 104 ? 6.213 -17.334 -18.447 1 95.12 104 ASP B CA 1
ATOM 3283 C C . ASP B 1 104 ? 5.616 -18.74 -18.424 1 95.12 104 ASP B C 1
ATOM 3285 O O . ASP B 1 104 ? 4.577 -18.989 -19.04 1 95.12 104 ASP B O 1
ATOM 3289 N N . ILE B 1 105 ? 6.306 -19.615 -17.752 1 95.6 105 ILE B N 1
ATOM 3290 C CA . ILE B 1 105 ? 5.823 -20.987 -17.649 1 95.6 105 ILE B CA 1
ATOM 3291 C C . ILE B 1 105 ? 4.491 -21.012 -16.902 1 95.6 105 ILE B C 1
ATOM 3293 O O . ILE B 1 105 ? 3.569 -21.733 -17.29 1 95.6 105 ILE B O 1
ATOM 3297 N N . PHE B 1 106 ? 4.425 -20.236 -15.857 1 96.07 106 PHE B N 1
ATOM 3298 C CA . PHE B 1 106 ? 3.197 -20.152 -15.075 1 96.07 106 PHE B CA 1
ATOM 3299 C C . PHE B 1 106 ? 2.039 -19.666 -15.937 1 96.07 106 PHE B C 1
ATOM 3301 O O . PHE B 1 106 ? 0.944 -20.232 -15.892 1 96.07 106 PHE B O 1
ATOM 3308 N N . GLU B 1 107 ? 2.288 -18.703 -16.732 1 94.55 107 GLU B N 1
ATOM 3309 C CA . GLU B 1 107 ? 1.269 -18.177 -17.635 1 94.55 107 GLU B CA 1
ATOM 3310 C C . GLU B 1 107 ? 0.888 -19.205 -18.696 1 94.55 107 GLU B C 1
ATOM 3312 O O . GLU B 1 107 ? -0.293 -19.381 -19.003 1 94.55 107 GLU B O 1
ATOM 3317 N N . PHE B 1 108 ? 1.854 -19.81 -19.205 1 94.47 108 PHE B N 1
ATOM 3318 C CA . PHE B 1 108 ? 1.64 -20.871 -20.183 1 94.47 108 PHE B CA 1
ATOM 3319 C C . PHE B 1 108 ? 0.75 -21.966 -19.607 1 94.47 108 PHE B C 1
ATOM 3321 O O . PHE B 1 108 ? -0.2 -22.406 -20.258 1 94.47 108 PHE B O 1
ATOM 3328 N N . ALA B 1 109 ? 1.072 -22.377 -18.412 1 95.34 109 ALA B N 1
ATOM 3329 C CA . ALA B 1 109 ? 0.315 -23.432 -17.743 1 95.34 109 ALA B CA 1
ATOM 3330 C C . ALA B 1 109 ? -1.144 -23.026 -17.556 1 95.34 109 ALA B C 1
ATOM 3332 O O . ALA B 1 109 ? -2.047 -23.856 -17.682 1 95.34 109 ALA B O 1
ATOM 3333 N N . LYS B 1 110 ? -1.315 -21.801 -17.256 1 92.78 110 LYS B N 1
ATOM 3334 C CA . LYS B 1 110 ? -2.671 -21.28 -17.109 1 92.78 110 LYS B CA 1
ATOM 3335 C C . LYS B 1 110 ? -3.409 -21.283 -18.444 1 92.78 110 LYS B C 1
ATOM 3337 O O . LYS B 1 110 ? -4.551 -21.739 -18.527 1 92.78 110 LYS B O 1
ATOM 3342 N N . ASP B 1 111 ? -2.789 -20.844 -19.477 1 92.76 111 ASP B N 1
ATOM 3343 C CA . ASP B 1 111 ? -3.412 -20.727 -20.792 1 92.76 111 ASP B CA 1
ATOM 3344 C C . ASP B 1 111 ? -3.818 -22.097 -21.331 1 92.76 111 ASP B C 1
ATOM 3346 O O . ASP B 1 111 ? -4.838 -22.225 -22.011 1 92.76 111 ASP B O 1
ATOM 3350 N N . PHE B 1 112 ? -3.042 -23.086 -21.015 1 94.92 112 PHE B N 1
ATOM 3351 C CA . PHE B 1 112 ? -3.319 -24.418 -21.541 1 94.92 112 PHE B CA 1
ATOM 3352 C C . PHE B 1 112 ? -3.901 -25.317 -20.457 1 94.92 112 PHE B C 1
ATOM 3354 O O . PHE B 1 112 ? -4.019 -26.53 -20.646 1 94.92 112 PHE B O 1
ATOM 3361 N N . GLU B 1 113 ? -4.172 -24.704 -19.29 1 94.04 113 GLU B N 1
ATOM 3362 C CA . GLU B 1 113 ? -4.873 -25.365 -18.195 1 94.04 113 GLU B CA 1
ATOM 3363 C C . GLU B 1 113 ? -4.143 -26.631 -17.756 1 94.04 113 GLU B C 1
ATOM 3365 O O . GLU B 1 113 ? -4.74 -27.708 -17.692 1 94.04 113 GLU B O 1
ATOM 3370 N N . ILE B 1 114 ? -2.887 -26.437 -17.459 1 94.84 114 ILE B N 1
ATOM 3371 C CA . ILE B 1 114 ? -2.045 -27.522 -16.965 1 94.84 114 ILE B CA 1
ATOM 3372 C C . ILE B 1 114 ? -1.696 -27.277 -15.499 1 94.84 114 ILE B C 1
ATOM 3374 O O . ILE B 1 114 ? -0.662 -26.679 -15.192 1 94.84 114 ILE B O 1
ATOM 3378 N N . ASP B 1 115 ? -2.437 -27.861 -14.605 1 93.64 115 ASP B N 1
ATOM 3379 C CA . ASP B 1 115 ? -2.305 -27.592 -13.177 1 93.64 115 ASP B CA 1
ATOM 3380 C C . ASP B 1 115 ? -0.968 -28.101 -12.643 1 93.64 115 ASP B C 1
ATOM 3382 O O . ASP B 1 115 ? -0.315 -27.426 -11.844 1 93.64 115 ASP B O 1
ATOM 3386 N N . ALA B 1 116 ? -0.577 -29.258 -13.09 1 93.5 116 ALA B N 1
ATOM 3387 C CA . ALA B 1 116 ? 0.665 -29.844 -12.593 1 93.5 116 ALA B CA 1
ATOM 3388 C C . ALA B 1 116 ? 1.864 -28.965 -12.938 1 93.5 116 ALA B C 1
ATOM 3390 O O . ALA B 1 116 ? 2.769 -28.79 -12.119 1 93.5 116 ALA B O 1
ATOM 3391 N N . LEU B 1 117 ? 1.837 -28.45 -14.164 1 94.94 117 LEU B N 1
ATOM 3392 C CA . LEU B 1 117 ? 2.921 -27.569 -14.584 1 94.94 117 LEU B CA 1
ATOM 3393 C C . LEU B 1 117 ? 2.882 -26.254 -13.813 1 94.94 117 LEU B C 1
ATOM 3395 O O . LEU B 1 117 ? 3.927 -25.718 -13.437 1 94.94 117 LEU B O 1
ATOM 3399 N N . ARG B 1 118 ? 1.724 -25.786 -13.596 1 95.13 118 ARG B N 1
ATOM 3400 C CA . ARG B 1 118 ? 1.54 -24.575 -12.803 1 95.13 118 ARG B CA 1
ATOM 3401 C C . ARG B 1 118 ? 2.116 -24.745 -11.401 1 95.13 118 ARG B C 1
ATOM 3403 O O . ARG B 1 118 ? 2.863 -23.888 -10.923 1 95.13 118 ARG B O 1
ATOM 3410 N N . ASN B 1 119 ? 1.762 -25.801 -10.791 1 95.11 119 ASN B N 1
ATOM 3411 C CA . ASN B 1 119 ? 2.251 -26.1 -9.449 1 95.11 119 ASN B CA 1
ATOM 3412 C C . ASN B 1 119 ? 3.771 -26.226 -9.421 1 95.11 119 ASN B C 1
ATOM 3414 O O . ASN B 1 119 ? 4.422 -25.737 -8.496 1 95.11 119 ASN B O 1
ATOM 3418 N N . ALA B 1 120 ? 4.292 -26.856 -10.44 1 94.33 120 ALA B N 1
ATOM 3419 C CA . ALA B 1 120 ? 5.74 -27.025 -10.519 1 94.33 120 ALA B CA 1
ATOM 3420 C C . ALA B 1 120 ? 6.442 -25.678 -10.666 1 94.33 120 ALA B C 1
ATOM 3422 O O . ALA B 1 120 ? 7.507 -25.459 -10.084 1 94.33 120 ALA B O 1
ATOM 3423 N N . ALA B 1 121 ? 5.824 -24.84 -11.476 1 95.1 121 ALA B N 1
ATOM 3424 C CA . ALA B 1 121 ? 6.389 -23.505 -11.652 1 95.1 121 ALA B CA 1
ATOM 3425 C C . ALA B 1 121 ? 6.404 -22.737 -10.333 1 95.1 121 ALA B C 1
ATOM 3427 O O . ALA B 1 121 ? 7.383 -22.059 -10.014 1 95.1 121 ALA B O 1
ATOM 3428 N N . LEU B 1 122 ? 5.392 -22.846 -9.57 1 95.35 122 LEU B N 1
ATOM 3429 C CA . LEU B 1 122 ? 5.303 -22.209 -8.26 1 95.35 122 LEU B CA 1
ATOM 3430 C C . LEU B 1 122 ? 6.378 -22.745 -7.321 1 95.35 122 LEU B C 1
ATOM 3432 O O . LEU B 1 122 ? 7.036 -21.974 -6.619 1 95.35 122 LEU B O 1
ATOM 3436 N N . ASN B 1 123 ? 6.485 -24.025 -7.345 1 94.3 123 ASN B N 1
ATOM 3437 C CA . ASN B 1 123 ? 7.495 -24.659 -6.504 1 94.3 123 ASN B CA 1
ATOM 3438 C C . ASN B 1 123 ? 8.894 -24.135 -6.816 1 94.3 123 ASN B C 1
ATOM 3440 O O . ASN B 1 123 ? 9.637 -23.759 -5.908 1 94.3 123 ASN B O 1
ATOM 3444 N N . GLU B 1 124 ? 9.156 -24.144 -8.09 1 93.8 124 GLU B N 1
ATOM 3445 C CA . GLU B 1 124 ? 10.482 -23.695 -8.504 1 93.8 124 GLU B CA 1
ATOM 3446 C C . GLU B 1 124 ? 10.699 -22.224 -8.163 1 93.8 124 GLU B C 1
ATOM 3448 O O . GLU B 1 124 ? 11.807 -21.821 -7.803 1 93.8 124 GLU B O 1
ATOM 3453 N N . PHE B 1 125 ? 9.71 -21.495 -8.32 1 94.78 125 PHE B N 1
ATOM 3454 C CA . PHE B 1 125 ? 9.779 -20.08 -7.973 1 94.78 125 PHE B CA 1
ATOM 3455 C C . PHE B 1 125 ? 10.133 -19.899 -6.502 1 94.78 125 PHE B C 1
ATOM 3457 O O . PHE B 1 125 ? 11.038 -19.132 -6.165 1 94.78 125 PHE B O 1
ATOM 3464 N N . PHE B 1 126 ? 9.474 -20.566 -5.654 1 96.05 126 PHE B N 1
ATOM 3465 C CA . PHE B 1 126 ? 9.693 -20.496 -4.214 1 96.05 126 PHE B CA 1
ATOM 3466 C C . PHE B 1 126 ? 11.087 -20.996 -3.853 1 96.05 126 PHE B C 1
ATOM 3468 O O . PHE B 1 126 ? 11.773 -20.393 -3.025 1 96.05 126 PHE B O 1
ATOM 3475 N N . LEU B 1 127 ? 11.484 -22.066 -4.456 1 93.26 127 LEU B N 1
ATOM 3476 C CA . LEU B 1 127 ? 12.79 -22.639 -4.147 1 93.26 127 LEU B CA 1
ATOM 3477 C C . LEU B 1 127 ? 13.91 -21.675 -4.524 1 93.26 127 LEU B C 1
ATOM 3479 O O . LEU B 1 127 ? 14.945 -21.627 -3.855 1 93.26 127 LEU B O 1
ATOM 3483 N N . ARG B 1 128 ? 13.667 -20.957 -5.545 1 92.61 128 ARG B N 1
ATOM 3484 C CA . ARG B 1 128 ? 14.656 -19.951 -5.917 1 92.61 128 ARG B CA 1
ATOM 3485 C C . ARG B 1 128 ? 14.804 -18.898 -4.823 1 92.61 128 ARG B C 1
ATOM 3487 O O . ARG B 1 128 ? 15.9 -18.385 -4.592 1 92.61 128 ARG B O 1
ATOM 3494 N N . ILE B 1 129 ? 13.726 -18.532 -4.205 1 93.78 129 ILE B N 1
ATOM 3495 C CA . ILE B 1 129 ? 13.761 -17.579 -3.101 1 93.78 129 ILE B CA 1
ATOM 3496 C C . ILE B 1 129 ? 14.494 -18.193 -1.911 1 93.78 129 ILE B C 1
ATOM 3498 O O . ILE B 1 129 ? 15.318 -17.533 -1.273 1 93.78 129 ILE B O 1
ATOM 3502 N N . VAL B 1 130 ? 14.189 -19.465 -1.634 1 92.95 130 VAL B N 1
ATOM 3503 C CA . VAL B 1 130 ? 14.805 -20.167 -0.513 1 92.95 130 VAL B CA 1
ATOM 3504 C C . VAL B 1 130 ? 16.321 -20.203 -0.695 1 92.95 130 VAL B C 1
ATOM 3506 O O . VAL B 1 130 ? 17.071 -20.095 0.278 1 92.95 130 VAL B O 1
ATOM 3509 N N . ASP B 1 131 ? 16.752 -20.331 -1.933 1 90.21 131 ASP B N 1
ATOM 3510 C CA . ASP B 1 131 ? 18.18 -20.409 -2.225 1 90.21 131 ASP B CA 1
ATOM 3511 C C . ASP B 1 131 ? 18.877 -19.086 -1.918 1 90.21 131 ASP B C 1
ATOM 3513 O O . ASP B 1 131 ? 20.047 -19.07 -1.531 1 90.21 131 ASP B O 1
ATOM 3517 N N . ASN B 1 132 ? 18.163 -18.009 -2.17 1 91.65 132 ASN B N 1
ATOM 3518 C CA . ASN B 1 132 ? 18.731 -16.688 -1.922 1 91.65 132 ASN B CA 1
ATOM 3519 C C . ASN B 1 132 ? 17.689 -15.728 -1.354 1 91.65 132 ASN B C 1
ATOM 3521 O O . ASN B 1 132 ? 17.232 -14.82 -2.05 1 91.65 132 ASN B O 1
ATOM 3525 N N . PRO B 1 133 ? 17.454 -15.846 -0.08 1 90.8 133 PRO B N 1
ATOM 3526 C CA . PRO B 1 133 ? 16.387 -15.043 0.521 1 90.8 133 PRO B CA 1
ATOM 3527 C C . PRO B 1 133 ? 16.715 -13.551 0.548 1 90.8 133 PRO B C 1
ATOM 3529 O O . PRO B 1 133 ? 15.819 -12.722 0.721 1 90.8 133 PRO B O 1
ATOM 3532 N N . ASP B 1 134 ? 17.945 -13.163 0.373 1 87.41 134 ASP B N 1
ATOM 3533 C CA . ASP B 1 134 ? 18.359 -11.764 0.428 1 87.41 134 ASP B CA 1
ATOM 3534 C C . ASP B 1 134 ? 18.101 -11.063 -0.904 1 87.41 134 ASP B C 1
ATOM 3536 O O . ASP B 1 134 ? 18.149 -9.833 -0.983 1 87.41 134 ASP B O 1
ATOM 3540 N N . ARG B 1 135 ? 17.831 -11.851 -1.893 1 87.63 135 ARG B N 1
ATOM 3541 C CA . ARG B 1 135 ? 17.575 -11.272 -3.208 1 87.63 135 ARG B CA 1
ATOM 3542 C C . ARG B 1 135 ? 16.132 -11.51 -3.639 1 87.63 135 ARG B C 1
ATOM 3544 O O . ARG B 1 135 ? 15.856 -12.416 -4.429 1 87.63 135 ARG B O 1
ATOM 3551 N N . MET B 1 136 ? 15.306 -10.655 -3.087 1 90.81 136 MET B N 1
ATOM 3552 C CA . MET B 1 136 ? 13.882 -10.787 -3.381 1 90.81 136 MET B CA 1
ATOM 3553 C C . MET B 1 136 ? 13.573 -10.316 -4.798 1 90.81 136 MET B C 1
ATOM 3555 O O . MET B 1 136 ? 14.186 -9.366 -5.289 1 90.81 136 MET B O 1
ATOM 3559 N N . PRO B 1 137 ? 12.658 -10.909 -5.49 1 92.78 137 PRO B N 1
ATOM 3560 C CA . PRO B 1 137 ? 12.38 -10.614 -6.898 1 92.78 137 PRO B CA 1
ATOM 3561 C C . PRO B 1 137 ? 11.423 -9.437 -7.076 1 92.78 137 PRO B C 1
ATOM 3563 O O . PRO B 1 137 ? 10.469 -9.525 -7.853 1 92.78 137 PRO B O 1
ATOM 3566 N N . TYR B 1 138 ? 11.744 -8.294 -6.571 1 94.37 138 TYR B N 1
ATOM 3567 C CA . TYR B 1 138 ? 10.873 -7.126 -6.653 1 94.37 138 TYR B CA 1
ATOM 3568 C C . TYR B 1 138 ? 10.691 -6.682 -8.099 1 94.37 138 TYR B C 1
ATOM 3570 O O . TYR B 1 138 ? 9.617 -6.21 -8.479 1 94.37 138 TYR B O 1
ATOM 3578 N N . LYS B 1 139 ? 11.739 -6.833 -8.915 1 93.89 139 LYS B N 1
ATOM 3579 C CA . LYS B 1 139 ? 11.729 -6.371 -10.3 1 93.89 139 LYS B CA 1
ATOM 3580 C C . LYS B 1 139 ? 10.653 -7.087 -11.11 1 93.89 139 LYS B C 1
ATOM 3582 O O . LYS B 1 139 ? 10.186 -6.569 -12.127 1 93.89 139 LYS B O 1
ATOM 3587 N N . TYR B 1 140 ? 10.192 -8.245 -10.602 1 96.04 140 TYR B N 1
ATOM 3588 C CA . TYR B 1 140 ? 9.266 -9.066 -11.374 1 96.04 140 TYR B CA 1
ATOM 3589 C C . TYR B 1 140 ? 7.837 -8.891 -10.876 1 96.04 140 TYR B C 1
ATOM 3591 O O . TYR B 1 140 ? 6.9 -9.452 -11.449 1 96.04 140 TYR B O 1
ATOM 3599 N N . ILE B 1 141 ? 7.627 -8.101 -9.854 1 96.77 141 ILE B N 1
ATOM 3600 C CA . ILE B 1 141 ? 6.305 -7.986 -9.249 1 96.77 141 ILE B CA 1
ATOM 3601 C C . ILE B 1 141 ? 5.331 -7.368 -10.25 1 96.77 141 ILE B C 1
ATOM 3603 O O . ILE B 1 141 ? 4.2 -7.838 -10.396 1 96.77 141 ILE B O 1
ATOM 3607 N N . SER B 1 142 ? 5.78 -6.391 -10.941 1 95.89 142 SER B N 1
ATOM 3608 C CA . SER B 1 142 ? 4.911 -5.776 -11.94 1 95.89 142 SER B CA 1
ATOM 3609 C C . SER B 1 142 ? 4.534 -6.771 -13.033 1 95.89 142 SER B C 1
ATOM 3611 O O . SER B 1 142 ? 3.375 -6.836 -13.447 1 95.89 142 SER B O 1
ATOM 3613 N N . ASP B 1 143 ? 5.491 -7.555 -13.431 1 94.94 143 ASP B N 1
ATOM 3614 C CA . ASP B 1 143 ? 5.238 -8.576 -14.443 1 94.94 143 ASP B CA 1
ATOM 3615 C C . ASP B 1 143 ? 4.228 -9.605 -13.943 1 94.94 143 ASP B C 1
ATOM 3617 O O . ASP B 1 143 ? 3.334 -10.017 -14.686 1 94.94 143 ASP B O 1
ATOM 3621 N N . ILE B 1 144 ? 4.342 -9.977 -12.741 1 96.77 144 ILE B N 1
ATOM 3622 C CA . ILE B 1 144 ? 3.458 -10.966 -12.135 1 96.77 144 ILE B CA 1
ATOM 3623 C C . ILE B 1 144 ? 2.03 -10.426 -12.093 1 96.77 144 ILE B C 1
ATOM 3625 O O . ILE B 1 144 ? 1.084 -11.126 -12.46 1 96.77 144 ILE B O 1
ATOM 3629 N N . TYR B 1 145 ? 1.923 -9.194 -11.694 1 95.65 145 TYR B N 1
ATOM 3630 C CA . TYR B 1 145 ? 0.595 -8.611 -11.536 1 95.65 145 TYR B CA 1
ATOM 3631 C C . TYR B 1 145 ? -0.041 -8.328 -12.892 1 95.65 145 TYR B C 1
ATOM 3633 O O . TYR B 1 145 ? -1.267 -8.345 -13.025 1 95.65 145 TYR B O 1
ATOM 3641 N N . GLU B 1 146 ? 0.744 -8.156 -13.885 1 92.64 146 GLU B N 1
ATOM 3642 C CA . GLU B 1 146 ? 0.226 -7.989 -15.239 1 92.64 146 GLU B CA 1
ATOM 3643 C C . GLU B 1 146 ? -0.2 -9.327 -15.836 1 92.64 146 GLU B C 1
ATOM 3645 O O . GLU B 1 146 ? -1.174 -9.396 -16.589 1 92.64 146 GLU B O 1
ATOM 3650 N N . ALA B 1 147 ? 0.449 -10.343 -15.38 1 89.23 147 ALA B N 1
ATOM 3651 C CA . ALA B 1 147 ? 0.269 -11.649 -16.008 1 89.23 147 ALA B CA 1
ATOM 3652 C C . ALA B 1 147 ? -0.794 -12.466 -15.28 1 89.23 147 ALA B C 1
ATOM 3654 O O . ALA B 1 147 ? -1.195 -13.534 -15.749 1 89.23 147 ALA B O 1
ATOM 3655 N N . THR B 1 148 ? -1.296 -11.933 -14.15 1 91.57 148 THR B N 1
ATOM 3656 C CA . THR B 1 148 ? -2.154 -12.784 -13.332 1 91.57 148 THR B CA 1
ATOM 3657 C C . THR B 1 148 ? -3.401 -12.026 -12.887 1 91.57 148 THR B C 1
ATOM 3659 O O . THR B 1 148 ? -3.452 -10.797 -12.976 1 91.57 148 THR B O 1
ATOM 3662 N N . SER B 1 149 ? -4.326 -12.864 -12.491 1 89.54 149 SER B N 1
ATOM 3663 C CA . SER B 1 149 ? -5.545 -12.307 -11.916 1 89.54 149 SER B CA 1
ATOM 3664 C C . SER B 1 149 ? -5.396 -12.083 -10.415 1 89.54 149 SER B C 1
ATOM 3666 O O . SER B 1 149 ? -4.401 -12.496 -9.816 1 89.54 149 SER B O 1
ATOM 3668 N N . SER B 1 150 ? -6.333 -11.451 -9.827 1 88.09 150 SER B N 1
ATOM 3669 C CA . SER B 1 150 ? -6.27 -11.046 -8.427 1 88.09 150 SER B CA 1
ATOM 3670 C C . SER B 1 150 ? -6.233 -12.257 -7.502 1 88.09 150 SER B C 1
ATOM 3672 O O . SER B 1 150 ? -5.702 -12.181 -6.392 1 88.09 150 SER B O 1
ATOM 3674 N N . ASP B 1 151 ? -6.705 -13.348 -7.948 1 87.38 151 ASP B N 1
ATOM 3675 C CA . ASP B 1 151 ? -6.77 -14.534 -7.1 1 87.38 151 ASP B CA 1
ATOM 3676 C C . ASP B 1 151 ? -5.636 -15.504 -7.426 1 87.38 151 ASP B C 1
ATOM 3678 O O . ASP B 1 151 ? -5.679 -16.671 -7.032 1 87.38 151 ASP B O 1
ATOM 3682 N N . SER B 1 152 ? -4.642 -15.054 -8.082 1 93.62 152 SER B N 1
ATOM 3683 C CA . SER B 1 152 ? -3.533 -15.896 -8.518 1 93.62 152 SER B CA 1
ATOM 3684 C C . SER B 1 152 ? -2.705 -16.377 -7.33 1 93.62 152 SER B C 1
ATOM 3686 O O . SER B 1 152 ? -2.379 -15.593 -6.436 1 93.62 152 SER B O 1
ATOM 3688 N N . SER B 1 153 ? -2.298 -17.645 -7.348 1 94.67 153 SER B N 1
ATOM 3689 C CA . SER B 1 153 ? -1.466 -18.233 -6.303 1 94.67 153 SER B CA 1
ATOM 3690 C C . SER B 1 153 ? -0.056 -17.654 -6.328 1 94.67 153 SER B C 1
ATOM 3692 O O . SER B 1 153 ? 0.601 -17.559 -5.289 1 94.67 153 SER B O 1
ATOM 3694 N N . LEU B 1 154 ? 0.351 -17.303 -7.508 1 96.48 154 LEU B N 1
ATOM 3695 C CA . LEU B 1 154 ? 1.686 -16.725 -7.61 1 96.48 154 LEU B CA 1
ATOM 3696 C C . LEU B 1 154 ? 1.751 -15.378 -6.899 1 96.48 154 LEU B C 1
ATOM 3698 O O . LEU B 1 154 ? 2.732 -15.08 -6.213 1 96.48 154 LEU B O 1
ATOM 3702 N N . ARG B 1 155 ? 0.7 -14.565 -6.988 1 95.66 155 ARG B N 1
ATOM 3703 C CA . ARG B 1 155 ? 0.611 -13.304 -6.259 1 95.66 155 ARG B CA 1
ATOM 3704 C C . ARG B 1 155 ? 0.644 -13.539 -4.752 1 95.66 155 ARG B C 1
ATOM 3706 O O . ARG B 1 155 ? 1.432 -12.916 -4.038 1 95.66 155 ARG B O 1
ATOM 3713 N N . SER B 1 156 ? -0.216 -14.461 -4.39 1 95.95 156 SER B N 1
ATOM 3714 C CA . SER B 1 156 ? -0.341 -14.732 -2.962 1 95.95 156 SER B CA 1
ATOM 3715 C C . SER B 1 156 ? 0.984 -15.203 -2.372 1 95.95 156 SER B C 1
ATOM 3717 O O . SER B 1 156 ? 1.36 -14.794 -1.271 1 95.95 156 SER B O 1
ATOM 3719 N N . LEU B 1 157 ? 1.636 -16.03 -3.086 1 96.47 157 LEU B N 1
ATOM 3720 C CA . LEU B 1 157 ? 2.919 -16.547 -2.621 1 96.47 157 LEU B CA 1
ATOM 3721 C C . LEU B 1 157 ? 3.925 -15.416 -2.437 1 96.47 157 LEU B C 1
ATOM 3723 O O . LEU B 1 157 ? 4.556 -15.306 -1.383 1 96.47 157 LEU B O 1
ATOM 3727 N N . ILE B 1 158 ? 4.044 -14.582 -3.448 1 96.72 158 ILE B N 1
ATOM 3728 C CA . ILE B 1 158 ? 5.061 -13.538 -3.41 1 96.72 158 ILE B CA 1
ATOM 3729 C C . ILE B 1 158 ? 4.717 -12.521 -2.324 1 96.72 158 ILE B C 1
ATOM 3731 O O . ILE B 1 158 ? 5.605 -12.018 -1.632 1 96.72 158 ILE B O 1
ATOM 3735 N N . VAL B 1 159 ? 3.467 -12.23 -2.188 1 96.6 159 VAL B N 1
ATOM 3736 C CA . VAL B 1 159 ? 3.027 -11.297 -1.155 1 96.6 159 VAL B CA 1
ATOM 3737 C C . VAL B 1 159 ? 3.371 -11.853 0.225 1 96.6 159 VAL B C 1
ATOM 3739 O O . VAL B 1 159 ? 3.96 -11.155 1.053 1 96.6 159 VAL B O 1
ATOM 3742 N N . ASP B 1 160 ? 3.076 -13.119 0.505 1 95.58 160 ASP B N 1
ATOM 3743 C CA . ASP B 1 160 ? 3.339 -13.737 1.801 1 95.58 160 ASP B CA 1
ATOM 3744 C C . ASP B 1 160 ? 4.829 -13.709 2.131 1 95.58 160 ASP B C 1
ATOM 3746 O O . ASP B 1 160 ? 5.215 -13.399 3.26 1 95.58 160 ASP B O 1
ATOM 3750 N N . VAL B 1 161 ? 5.569 -13.968 1.144 1 95.71 161 VAL B N 1
ATOM 3751 C CA . VAL B 1 161 ? 7.012 -14.037 1.35 1 95.71 161 VAL B CA 1
ATOM 3752 C C . VAL B 1 161 ? 7.562 -12.64 1.629 1 95.71 161 VAL B C 1
ATOM 3754 O O . VAL B 1 161 ? 8.307 -12.44 2.591 1 95.71 161 VAL B O 1
ATOM 3757 N N . ILE B 1 162 ? 7.168 -11.71 0.804 1 94.59 162 ILE B N 1
ATOM 3758 C CA . ILE B 1 162 ? 7.734 -10.369 0.901 1 94.59 162 ILE B CA 1
ATOM 3759 C C . ILE B 1 162 ? 7.282 -9.712 2.203 1 94.59 162 ILE B C 1
ATOM 3761 O O . ILE B 1 162 ? 8.065 -9.026 2.864 1 94.59 162 ILE B O 1
ATOM 3765 N N . VAL B 1 163 ? 6.045 -9.901 2.568 1 94.55 163 VAL B N 1
ATOM 3766 C CA . VAL B 1 163 ? 5.539 -9.31 3.802 1 94.55 163 VAL B CA 1
ATOM 3767 C C . VAL B 1 163 ? 6.323 -9.851 4.995 1 94.55 163 VAL B C 1
ATOM 3769 O O . VAL B 1 163 ? 6.613 -9.114 5.941 1 94.55 163 VAL B O 1
ATOM 3772 N N . TYR B 1 164 ? 6.737 -11.069 4.904 1 93.66 164 TYR B N 1
ATOM 3773 C CA . TYR B 1 164 ? 7.4 -11.695 6.042 1 93.66 164 TYR B CA 1
ATOM 3774 C C . TYR B 1 164 ? 8.898 -11.414 6.023 1 93.66 164 TYR B C 1
ATOM 3776 O O . TYR B 1 164 ? 9.49 -11.1 7.058 1 93.66 164 TYR B O 1
ATOM 3784 N N . ILE B 1 165 ? 9.49 -11.543 4.891 1 92.26 165 ILE B N 1
ATOM 3785 C CA . ILE B 1 165 ? 10.948 -11.543 4.848 1 92.26 165 ILE B CA 1
ATOM 3786 C C . ILE B 1 165 ? 11.45 -10.184 4.367 1 92.26 165 ILE B C 1
ATOM 3788 O O . ILE B 1 165 ? 12.6 -9.816 4.617 1 92.26 165 ILE B O 1
ATOM 3792 N N . GLY B 1 166 ? 10.688 -9.464 3.564 1 90.47 166 GLY B N 1
ATOM 3793 C CA . GLY B 1 166 ? 11.119 -8.188 3.017 1 90.47 166 GLY B CA 1
ATOM 3794 C C . GLY B 1 166 ? 11.482 -7.172 4.084 1 90.47 166 GLY B C 1
ATOM 3795 O O . GLY B 1 166 ? 11.129 -7.34 5.254 1 90.47 166 GLY B O 1
ATOM 3796 N N . THR B 1 167 ? 12.237 -6.171 3.625 1 88.82 167 THR B N 1
ATOM 3797 C CA . THR B 1 167 ? 12.67 -5.124 4.543 1 88.82 167 THR B CA 1
ATOM 3798 C C . THR B 1 167 ? 12.06 -3.78 4.156 1 88.82 167 THR B C 1
ATOM 3800 O O . THR B 1 167 ? 11.663 -3.58 3.006 1 88.82 167 THR B O 1
ATOM 3803 N N . LYS B 1 168 ? 12.052 -2.954 5.171 1 87.7 168 LYS B N 1
ATOM 3804 C CA . LYS B 1 168 ? 11.574 -1.591 4.952 1 87.7 168 LYS B CA 1
ATOM 3805 C C . LYS B 1 168 ? 12.402 -0.884 3.882 1 87.7 168 LYS B C 1
ATOM 3807 O O . LYS B 1 168 ? 11.859 -0.15 3.055 1 87.7 168 LYS B O 1
ATOM 3812 N N . GLN B 1 169 ? 13.691 -1.061 3.892 1 87.79 169 GLN B N 1
ATOM 3813 C CA . GLN B 1 169 ? 14.598 -0.424 2.943 1 87.79 169 GLN B CA 1
ATOM 3814 C C . GLN B 1 169 ? 14.286 -0.85 1.512 1 87.79 169 GLN B C 1
ATOM 3816 O O . GLN B 1 169 ? 14.243 -0.016 0.605 1 87.79 169 GLN B O 1
ATOM 3821 N N . GLU B 1 170 ? 14.076 -2.102 1.369 1 89.08 170 GLU B N 1
ATOM 3822 C CA . GLU B 1 170 ? 13.746 -2.604 0.039 1 89.08 170 GLU B CA 1
ATOM 3823 C C . GLU B 1 170 ? 12.416 -2.039 -0.451 1 89.08 170 GLU B C 1
ATOM 3825 O O . GLU B 1 170 ? 12.281 -1.682 -1.623 1 89.08 170 GLU B O 1
ATOM 3830 N N . MET B 1 171 ? 11.498 -1.982 0.44 1 87.59 171 MET B N 1
ATOM 3831 C CA . MET B 1 171 ? 10.189 -1.442 0.084 1 87.59 171 MET B CA 1
ATOM 3832 C C . MET B 1 171 ? 10.302 0.014 -0.354 1 87.59 171 MET B C 1
ATOM 3834 O O . MET B 1 171 ? 9.678 0.422 -1.335 1 87.59 171 MET B O 1
ATOM 3838 N N . LYS B 1 172 ? 11.07 0.759 0.322 1 86.94 172 LYS B N 1
ATOM 3839 C CA . LYS B 1 172 ? 11.281 2.161 -0.025 1 86.94 172 LYS B CA 1
ATOM 3840 C C . LYS B 1 172 ? 11.966 2.295 -1.382 1 86.94 172 LYS B C 1
ATOM 3842 O O . LYS B 1 172 ? 11.628 3.183 -2.168 1 86.94 172 LYS B O 1
ATOM 3847 N N . GLU B 1 173 ? 12.835 1.411 -1.621 1 90.09 173 GLU B N 1
ATOM 3848 C CA . GLU B 1 173 ? 13.598 1.439 -2.865 1 90.09 173 GLU B CA 1
ATOM 3849 C C . GLU B 1 173 ? 12.71 1.121 -4.064 1 90.09 173 GLU B C 1
ATOM 3851 O O . GLU B 1 173 ? 12.871 1.709 -5.136 1 90.09 173 GLU B O 1
ATOM 3856 N N . TRP B 1 174 ? 11.773 0.266 -3.859 1 90.86 174 TRP B N 1
ATOM 3857 C CA . TRP B 1 174 ? 10.993 -0.231 -4.987 1 90.86 174 TRP B CA 1
ATOM 3858 C C . TRP B 1 174 ? 9.613 0.417 -5.023 1 90.86 174 TRP B C 1
ATOM 3860 O O . TRP B 1 174 ? 8.799 0.111 -5.897 1 90.86 174 TRP B O 1
ATOM 3870 N N . LYS B 1 175 ? 9.325 1.294 -4.147 1 87.31 175 LYS B N 1
ATOM 3871 C CA . LYS B 1 175 ? 7.993 1.847 -3.924 1 87.31 175 LYS B CA 1
ATOM 3872 C C . LYS B 1 175 ? 7.394 2.381 -5.222 1 87.31 175 LYS B C 1
ATOM 3874 O O . LYS B 1 175 ? 6.197 2.223 -5.472 1 87.31 175 LYS B O 1
ATOM 3879 N N . ASP B 1 176 ? 8.132 2.978 -6.084 1 90.31 176 ASP B N 1
ATOM 3880 C CA . ASP B 1 176 ? 7.617 3.611 -7.294 1 90.31 176 ASP B CA 1
ATOM 3881 C C . ASP B 1 176 ? 7.306 2.571 -8.368 1 90.31 176 ASP B C 1
ATOM 3883 O O . ASP B 1 176 ? 6.435 2.784 -9.214 1 90.31 176 ASP B O 1
ATOM 3887 N N . ASP B 1 177 ? 7.945 1.442 -8.302 1 93.29 177 ASP B N 1
ATOM 3888 C CA . ASP B 1 177 ? 7.819 0.432 -9.349 1 93.29 177 ASP B CA 1
ATOM 3889 C C . ASP B 1 177 ? 6.744 -0.594 -8.996 1 93.29 177 ASP B C 1
ATOM 3891 O O . ASP B 1 177 ? 6.282 -1.34 -9.862 1 93.29 177 ASP B O 1
ATOM 3895 N N . LEU B 1 178 ? 6.353 -0.612 -7.763 1 95.14 178 LEU B N 1
ATOM 3896 C CA . LEU B 1 178 ? 5.411 -1.631 -7.312 1 95.14 178 LEU B CA 1
ATOM 3897 C C . LEU B 1 178 ? 3.973 -1.191 -7.563 1 95.14 178 LEU B C 1
ATOM 3899 O O . LEU B 1 178 ? 3.639 -0.017 -7.388 1 95.14 178 LEU B O 1
ATOM 3903 N N . PRO B 1 179 ? 3.168 -2.126 -8.039 1 95.13 179 PRO B N 1
ATOM 3904 C CA . PRO B 1 179 ? 1.764 -1.8 -8.296 1 95.13 179 PRO B CA 1
ATOM 3905 C C . PRO B 1 179 ? 0.988 -1.486 -7.019 1 95.13 179 PRO B C 1
ATOM 3907 O O . PRO B 1 179 ? 1.298 -2.027 -5.955 1 95.13 179 PRO B O 1
ATOM 3910 N N . LYS B 1 180 ? -0.046 -0.668 -7.183 1 94.31 180 LYS B N 1
ATOM 3911 C CA . LYS B 1 180 ? -0.936 -0.318 -6.08 1 94.31 180 LYS B CA 1
ATOM 3912 C C . LYS B 1 180 ? -1.589 -1.562 -5.484 1 94.31 180 LYS B C 1
ATOM 3914 O O . LYS B 1 180 ? -1.657 -1.71 -4.262 1 94.31 180 LYS B O 1
ATOM 3919 N N . GLU B 1 181 ? -2.009 -2.414 -6.346 1 94.55 181 GLU B N 1
ATOM 3920 C CA . GLU B 1 181 ? -2.678 -3.634 -5.903 1 94.55 181 GLU B CA 1
ATOM 3921 C C . GLU B 1 181 ? -1.754 -4.488 -5.039 1 94.55 181 GLU B C 1
ATOM 3923 O O . GLU B 1 181 ? -2.205 -5.138 -4.094 1 94.55 181 GLU B O 1
ATOM 3928 N N . PHE B 1 182 ? -0.506 -4.474 -5.399 1 96.14 182 PHE B N 1
ATOM 3929 C CA . PHE B 1 182 ? 0.464 -5.228 -4.613 1 96.14 182 PHE B CA 1
ATOM 3930 C C . PHE B 1 182 ? 0.54 -4.693 -3.188 1 96.14 182 PHE B C 1
ATOM 3932 O O . PHE B 1 182 ? 0.569 -5.468 -2.23 1 96.14 182 PHE B O 1
ATOM 3939 N N . MET B 1 183 ? 0.605 -3.421 -3.053 1 94.59 183 MET B N 1
ATOM 3940 C CA . MET B 1 183 ? 0.665 -2.797 -1.734 1 94.59 183 MET B CA 1
ATOM 3941 C C . MET B 1 183 ? -0.573 -3.142 -0.913 1 94.59 183 MET B C 1
ATOM 3943 O O . MET B 1 183 ? -0.469 -3.445 0.277 1 94.59 183 MET B O 1
ATOM 3947 N N . MET B 1 184 ? -1.669 -3.093 -1.576 1 93.8 184 MET B N 1
ATOM 3948 C CA . MET B 1 184 ? -2.915 -3.465 -0.912 1 93.8 184 MET B CA 1
ATOM 3949 C C . MET B 1 184 ? -2.866 -4.913 -0.436 1 93.8 184 MET B C 1
ATOM 3951 O O . MET B 1 184 ? -3.29 -5.219 0.679 1 93.8 184 MET B O 1
ATOM 3955 N N . ASN B 1 185 ? -2.381 -5.718 -1.257 1 95.11 185 ASN B N 1
ATOM 3956 C CA . ASN B 1 185 ? -2.271 -7.125 -0.887 1 95.11 185 ASN B CA 1
ATOM 3957 C C . ASN B 1 185 ? -1.328 -7.322 0.295 1 95.11 185 ASN B C 1
ATOM 3959 O O . ASN B 1 185 ? -1.563 -8.183 1.146 1 95.11 185 ASN B O 1
ATOM 3963 N N . CYS B 1 186 ? -0.272 -6.561 0.33 1 95.34 186 CYS B N 1
ATOM 3964 C CA . CYS B 1 186 ? 0.657 -6.644 1.452 1 95.34 186 CYS B CA 1
ATOM 3965 C C . CYS B 1 186 ? -0.026 -6.253 2.756 1 95.34 186 CYS B C 1
ATOM 3967 O O . CYS B 1 186 ? 0.147 -6.922 3.777 1 95.34 186 CYS B O 1
ATOM 3969 N N . LEU B 1 187 ? -0.8 -5.171 2.658 1 94.68 187 LEU B N 1
ATOM 3970 C CA . LEU B 1 187 ? -1.51 -4.71 3.845 1 94.68 187 LEU B CA 1
ATOM 3971 C C . LEU B 1 187 ? -2.52 -5.752 4.314 1 94.68 187 LEU B C 1
ATOM 3973 O O . LEU B 1 187 ? -2.6 -6.051 5.508 1 94.68 187 LEU B O 1
ATOM 3977 N N . THR B 1 188 ? -3.201 -6.338 3.417 1 92.57 188 THR B N 1
ATOM 3978 C CA . THR B 1 188 ? -4.204 -7.35 3.729 1 92.57 188 THR B CA 1
ATOM 3979 C C . THR B 1 188 ? -3.549 -8.603 4.302 1 92.57 188 THR B C 1
ATOM 3981 O O . THR B 1 188 ? -4.024 -9.161 5.293 1 92.57 188 THR B O 1
ATOM 3984 N N . ALA B 1 189 ? -2.492 -8.991 3.677 1 93.11 189 ALA B N 1
ATOM 3985 C CA . ALA B 1 189 ? -1.784 -10.179 4.147 1 93.11 189 ALA B CA 1
ATOM 3986 C C . ALA B 1 189 ? -1.232 -9.967 5.554 1 93.11 189 ALA B C 1
ATOM 3988 O O . ALA B 1 189 ? -1.319 -10.858 6.402 1 93.11 189 ALA B O 1
ATOM 3989 N N . ALA B 1 190 ? -0.645 -8.805 5.8 1 93.65 190 ALA B N 1
ATOM 3990 C CA . ALA B 1 190 ? -0.122 -8.482 7.125 1 93.65 190 ALA B CA 1
ATOM 3991 C C . ALA B 1 190 ? -1.222 -8.549 8.181 1 93.65 190 ALA B C 1
ATOM 3993 O O . ALA B 1 190 ? -1.009 -9.075 9.276 1 93.65 190 ALA B O 1
ATOM 3994 N N . ASN B 1 191 ? -2.354 -8.031 7.828 1 91.64 191 ASN B N 1
ATOM 3995 C CA . ASN B 1 191 ? -3.496 -8.05 8.736 1 91.64 191 ASN B CA 1
ATOM 3996 C C . ASN B 1 191 ? -3.978 -9.473 9.001 1 91.64 191 ASN B C 1
ATOM 3998 O O . ASN B 1 191 ? -4.157 -9.868 10.154 1 91.64 191 ASN B O 1
ATOM 4002 N N . GLU B 1 192 ? -4.151 -10.242 7.959 1 88.71 192 GLU B N 1
ATOM 4003 C CA . GLU B 1 192 ? -4.677 -11.6 8.069 1 88.71 192 GLU B CA 1
ATOM 4004 C C . GLU B 1 192 ? -3.73 -12.497 8.86 1 88.71 192 GLU B C 1
ATOM 4006 O O . GLU B 1 192 ? -4.173 -13.33 9.654 1 88.71 192 GLU B O 1
ATOM 4011 N N . ASP B 1 193 ? -2.478 -12.267 8.679 1 89 193 ASP B N 1
ATOM 4012 C CA . ASP B 1 193 ? -1.488 -13.106 9.347 1 89 193 ASP B CA 1
ATOM 4013 C C . ASP B 1 193 ? -1.068 -12.5 10.684 1 89 193 ASP B C 1
ATOM 4015 O O . ASP B 1 193 ? -0.264 -13.087 11.412 1 89 193 ASP B O 1
ATOM 4019 N N . GLU B 1 194 ? -1.55 -11.294 10.975 1 89.84 194 GLU B N 1
ATOM 4020 C CA . GLU B 1 194 ? -1.271 -10.599 12.228 1 89.84 194 GLU B CA 1
ATOM 4021 C C . GLU B 1 194 ? 0.23 -10.407 12.429 1 89.84 194 GLU B C 1
ATOM 4023 O O . GLU B 1 194 ? 0.767 -10.744 13.486 1 89.84 194 GLU B O 1
ATOM 4028 N N . ILE B 1 195 ? 0.859 -9.934 11.416 1 90.04 195 ILE B N 1
ATOM 4029 C CA . ILE B 1 195 ? 2.294 -9.693 11.518 1 90.04 195 ILE B CA 1
ATOM 4030 C C . ILE B 1 195 ? 2.602 -8.244 11.149 1 90.04 195 ILE B C 1
ATOM 4032 O O . ILE B 1 195 ? 1.815 -7.593 10.456 1 90.04 195 ILE B O 1
ATOM 4036 N N . VAL B 1 196 ? 3.718 -7.764 11.589 1 91.35 196 VAL B N 1
ATOM 4037 C CA . VAL B 1 196 ? 4.27 -6.479 11.173 1 91.35 196 VAL B CA 1
ATOM 4038 C C . VAL B 1 196 ? 4.958 -6.626 9.818 1 91.35 196 VAL B C 1
ATOM 4040 O O . VAL B 1 196 ? 5.843 -7.469 9.652 1 91.35 196 VAL B O 1
ATOM 4043 N N . PRO B 1 197 ? 4.457 -5.91 8.888 1 91.62 197 PRO B N 1
ATOM 4044 C CA . PRO B 1 197 ? 5.049 -6.082 7.56 1 91.62 197 PRO B CA 1
ATOM 4045 C C . PRO B 1 197 ? 6.491 -5.584 7.487 1 91.62 197 PRO B C 1
ATOM 4047 O O . PRO B 1 197 ? 6.835 -4.584 8.122 1 91.62 197 PRO B O 1
ATOM 4050 N N . PHE B 1 198 ? 7.315 -6.328 6.836 1 87.95 198 PHE B N 1
ATOM 4051 C CA . PHE B 1 198 ? 8.678 -5.939 6.492 1 87.95 198 PHE B CA 1
ATOM 4052 C C . PHE B 1 198 ? 9.517 -5.737 7.749 1 87.95 198 PHE B C 1
ATOM 4054 O O . PHE B 1 198 ? 10.294 -4.785 7.836 1 87.95 198 PHE B O 1
ATOM 4061 N N . SER B 1 199 ? 9.259 -6.531 8.746 1 78.91 199 SER B N 1
ATOM 4062 C CA . SER B 1 199 ? 9.91 -6.346 10.039 1 78.91 199 SER B CA 1
ATOM 4063 C C . SER B 1 199 ? 11.417 -6.556 9.934 1 78.91 199 SER B C 1
ATOM 4065 O O . SER B 1 199 ? 11.874 -7.509 9.3 1 78.91 199 SER B O 1
ATOM 4067 N N . GLY B 1 200 ? 12.233 -5.847 9.124 1 64.15 200 GLY B N 1
ATOM 4068 C CA . GLY B 1 200 ? 13.673 -5.885 8.925 1 64.15 200 GLY B CA 1
ATOM 4069 C C . GLY B 1 200 ? 14.421 -6.499 10.093 1 64.15 200 GLY B C 1
ATOM 4070 O O . GLY B 1 200 ? 15.642 -6.658 10.042 1 64.15 200 GLY B O 1
ATOM 4071 N N . ASP B 1 201 ? 13.74 -6.848 11.075 1 70.68 201 ASP B N 1
ATOM 4072 C CA . ASP B 1 201 ? 14.465 -7.251 12.276 1 70.68 201 ASP B CA 1
ATOM 4073 C C . ASP B 1 201 ? 14.544 -8.772 12.385 1 70.68 201 ASP B C 1
ATOM 4075 O O . ASP B 1 201 ? 15.089 -9.303 13.355 1 70.68 201 ASP B O 1
ATOM 4079 N N . ARG B 1 202 ? 14.153 -9.391 11.404 1 80.67 202 ARG B N 1
ATOM 4080 C CA . ARG B 1 202 ? 14.191 -10.844 11.536 1 80.67 202 ARG B CA 1
ATOM 4081 C C . ARG B 1 202 ? 15.585 -11.385 11.234 1 80.67 202 ARG B C 1
ATOM 4083 O O . ARG B 1 202 ? 16.264 -10.895 10.33 1 80.67 202 ARG B O 1
ATOM 4090 N N . SER B 1 203 ? 15.999 -12.281 12.108 1 86.28 203 SER B N 1
ATOM 4091 C CA . SER B 1 203 ? 17.299 -12.917 11.921 1 86.28 203 SER B CA 1
ATOM 4092 C C . SER B 1 203 ? 17.271 -13.899 10.755 1 86.28 203 SER B C 1
ATOM 4094 O O . SER B 1 203 ? 16.198 -14.318 10.315 1 86.28 203 SER B O 1
ATOM 4096 N N . GLU B 1 204 ? 18.405 -14.221 10.322 1 87.76 204 GLU B N 1
ATOM 4097 C CA . GLU B 1 204 ? 18.527 -15.199 9.244 1 87.76 204 GLU B CA 1
ATOM 4098 C C . GLU B 1 204 ? 17.931 -16.544 9.649 1 87.76 204 GLU B C 1
ATOM 4100 O O . GLU B 1 204 ? 17.315 -17.228 8.83 1 87.76 204 GLU B O 1
ATOM 4105 N N . VAL B 1 205 ? 18.137 -16.878 10.887 1 91.73 205 VAL B N 1
ATOM 4106 C CA . VAL B 1 205 ? 17.636 -18.152 11.392 1 91.73 205 VAL B CA 1
ATOM 4107 C C . VAL B 1 205 ? 16.109 -18.154 11.365 1 91.73 205 VAL B C 1
ATOM 4109 O O . VAL B 1 205 ? 15.491 -19.131 10.936 1 91.73 205 VAL B O 1
ATOM 4112 N N . GLU B 1 206 ? 15.528 -17.051 11.773 1 90.93 206 GLU B N 1
ATOM 4113 C CA . GLU B 1 206 ? 14.072 -16.936 11.783 1 90.93 206 GLU B CA 1
ATOM 4114 C C . GLU B 1 206 ? 13.502 -17.021 10.371 1 90.93 206 GLU B C 1
ATOM 4116 O O . GLU B 1 206 ? 12.474 -17.664 10.148 1 90.93 206 GLU B O 1
ATOM 4121 N N . VAL B 1 207 ? 14.216 -16.364 9.506 1 92.68 207 VAL B N 1
ATOM 4122 C CA . VAL B 1 207 ? 13.785 -16.354 8.112 1 92.68 207 VAL B CA 1
ATOM 4123 C C . VAL B 1 207 ? 13.844 -17.77 7.543 1 92.68 207 VAL B C 1
ATOM 4125 O O . VAL B 1 207 ? 12.884 -18.238 6.925 1 92.68 207 VAL B O 1
ATOM 4128 N N . MET B 1 208 ? 14.891 -18.486 7.79 1 93.32 208 MET B N 1
ATOM 4129 C CA . MET B 1 208 ? 15.067 -19.83 7.245 1 93.32 208 MET B CA 1
ATOM 4130 C C . MET B 1 208 ? 14.08 -20.806 7.875 1 93.32 208 MET B C 1
ATOM 4132 O O . MET B 1 208 ? 13.587 -21.716 7.206 1 93.32 208 MET B O 1
ATOM 4136 N N . GLU B 1 209 ? 13.832 -20.55 9.131 1 93.84 209 GLU B N 1
ATOM 4137 C CA . GLU B 1 209 ? 12.844 -21.39 9.8 1 93.84 209 GLU B CA 1
ATOM 4138 C C . GLU B 1 209 ? 11.461 -21.218 9.179 1 93.84 209 GLU B C 1
ATOM 4140 O O . GLU B 1 209 ? 10.758 -22.201 8.933 1 93.84 209 GLU B O 1
ATOM 4145 N N . TRP B 1 210 ? 11.144 -20.001 8.919 1 94.05 210 TRP B N 1
ATOM 4146 C CA . TRP B 1 210 ? 9.846 -19.725 8.311 1 94.05 210 TRP B CA 1
ATOM 4147 C C . TRP B 1 210 ? 9.773 -20.298 6.9 1 94.05 210 TRP B C 1
ATOM 4149 O O . TRP B 1 210 ? 8.763 -20.894 6.517 1 94.05 210 TRP B O 1
ATOM 4159 N N . LEU B 1 211 ? 10.809 -20.151 6.138 1 94.78 211 LEU B N 1
ATOM 4160 C CA . LEU B 1 211 ? 10.851 -20.673 4.776 1 94.78 211 LEU B CA 1
ATOM 4161 C C . LEU B 1 211 ? 10.728 -22.193 4.773 1 94.78 211 LEU B C 1
ATOM 4163 O O . LEU B 1 211 ? 10.042 -22.763 3.921 1 94.78 211 LEU B O 1
ATOM 4167 N N . ASN B 1 212 ? 11.32 -22.78 5.737 1 93.7 212 ASN B N 1
ATOM 4168 C CA . ASN B 1 212 ? 11.236 -24.232 5.85 1 93.7 212 ASN B CA 1
ATOM 4169 C C . ASN B 1 212 ? 9.825 -24.686 6.211 1 93.7 212 ASN B C 1
ATOM 4171 O O . ASN B 1 212 ? 9.345 -25.7 5.702 1 93.7 212 ASN B O 1
ATOM 4175 N N . GLU B 1 213 ? 9.239 -23.921 7.043 1 93.62 213 GLU B N 1
ATOM 4176 C CA . GLU B 1 213 ? 7.847 -24.212 7.372 1 93.62 213 GLU B CA 1
ATOM 4177 C C . GLU B 1 213 ? 6.946 -24.053 6.151 1 93.62 213 GLU B C 1
ATOM 4179 O O . GLU B 1 213 ? 6.043 -24.863 5.93 1 93.62 213 GLU B O 1
ATOM 4184 N N . MET B 1 214 ? 7.241 -23.073 5.392 1 94.19 214 MET B N 1
ATOM 4185 C CA . MET B 1 214 ? 6.449 -22.781 4.2 1 94.19 214 MET B CA 1
ATOM 4186 C C . MET B 1 214 ? 6.597 -23.889 3.163 1 94.19 214 MET B C 1
ATOM 4188 O O . MET B 1 214 ? 5.661 -24.173 2.415 1 94.19 214 MET B O 1
ATOM 4192 N N . LYS B 1 215 ? 7.728 -24.558 3.106 1 93.87 215 LYS B N 1
ATOM 4193 C CA . LYS B 1 215 ? 7.925 -25.689 2.205 1 93.87 215 LYS B CA 1
ATOM 4194 C C . LYS B 1 215 ? 6.858 -26.758 2.423 1 93.87 215 LYS B C 1
ATOM 4196 O O . LYS B 1 215 ? 6.336 -27.327 1.462 1 93.87 215 LYS B O 1
ATOM 4201 N N . GLY B 1 216 ? 6.579 -26.935 3.669 1 91.63 216 GLY B N 1
ATOM 4202 C CA . GLY B 1 216 ? 5.611 -27.963 4.019 1 91.63 216 GLY B CA 1
ATOM 4203 C C . GLY B 1 216 ? 4.178 -27.551 3.744 1 91.63 216 GLY B C 1
ATOM 4204 O O . GLY B 1 216 ? 3.305 -28.403 3.562 1 91.63 216 GLY B O 1
ATOM 4205 N N . LYS B 1 217 ? 3.942 -26.266 3.642 1 92.9 217 LYS B N 1
ATOM 4206 C CA . LYS B 1 217 ? 2.574 -25.768 3.533 1 92.9 217 LYS B CA 1
ATOM 4207 C C . LYS B 1 217 ? 2.274 -25.292 2.114 1 92.9 217 LYS B C 1
ATOM 4209 O O . LYS B 1 217 ? 1.136 -24.939 1.8 1 92.9 217 LYS B O 1
ATOM 4214 N N . LEU B 1 218 ? 3.221 -25.316 1.28 1 94.45 218 LEU B N 1
ATOM 4215 C CA . LEU B 1 218 ? 3.108 -24.701 -0.038 1 94.45 218 LEU B CA 1
ATOM 4216 C C . LEU B 1 218 ? 1.993 -25.354 -0.849 1 94.45 218 LEU B C 1
ATOM 4218 O O . LEU B 1 218 ? 1.191 -24.661 -1.479 1 94.45 218 LEU B O 1
ATOM 4222 N N . CYS B 1 219 ? 1.912 -26.634 -0.824 1 93.46 219 CYS B N 1
ATOM 4223 C CA . CYS B 1 219 ? 0.898 -27.352 -1.59 1 93.46 219 CYS B CA 1
ATOM 4224 C C . CYS B 1 219 ? -0.504 -26.969 -1.13 1 93.46 219 CYS B C 1
ATOM 4226 O O . CYS B 1 219 ? -1.333 -26.55 -1.938 1 93.46 219 CYS B O 1
ATOM 4228 N N . ASN B 1 220 ? -0.725 -27.019 0.17 1 91.91 220 ASN B N 1
ATOM 4229 C CA . ASN B 1 220 ? -2.037 -26.73 0.737 1 91.91 220 ASN B CA 1
ATOM 4230 C C . ASN B 1 220 ? -2.441 -25.277 0.502 1 91.91 220 ASN B C 1
ATOM 4232 O O . ASN B 1 220 ? -3.622 -24.979 0.313 1 91.91 220 ASN B O 1
ATOM 4236 N N . LEU B 1 221 ? -1.465 -24.424 0.406 1 91.59 221 LEU B N 1
ATOM 4237 C CA . LEU B 1 221 ? -1.764 -22.996 0.377 1 91.59 221 LEU B CA 1
ATOM 4238 C C . LEU B 1 221 ? -1.886 -22.496 -1.058 1 91.59 221 LEU B C 1
ATOM 4240 O O . LEU B 1 221 ? -2.671 -21.587 -1.339 1 91.59 221 LEU B O 1
ATOM 4244 N N . PHE B 1 222 ? -1.129 -23.134 -1.975 1 94.19 222 PHE B N 1
ATOM 4245 C CA . PHE B 1 222 ? -1.019 -22.413 -3.237 1 94.19 222 PHE B CA 1
ATOM 4246 C C . PHE B 1 222 ? -1.284 -23.341 -4.416 1 94.19 222 PHE B C 1
ATOM 4248 O O . PHE B 1 222 ? -1.572 -22.881 -5.523 1 94.19 222 PHE B O 1
ATOM 4255 N N . HIS B 1 223 ? -1.187 -24.674 -4.237 1 92.91 223 HIS B N 1
ATOM 4256 C CA . HIS B 1 223 ? -1.38 -25.592 -5.355 1 92.91 223 HIS B CA 1
ATOM 4257 C C . HIS B 1 223 ? -2.855 -25.705 -5.725 1 92.91 223 HIS B C 1
ATOM 4259 O O . HIS B 1 223 ? -3.729 -25.503 -4.879 1 92.91 223 HIS B O 1
ATOM 4265 N N . VAL B 1 224 ? -3.087 -25.968 -6.96 1 90.29 224 VAL B N 1
ATOM 4266 C CA . VAL B 1 224 ? -4.406 -26.339 -7.464 1 90.29 224 VAL B CA 1
ATOM 4267 C C . VAL B 1 224 ? -4.418 -27.819 -7.84 1 90.29 224 VAL B C 1
ATOM 4269 O O . VAL B 1 224 ? -3.533 -28.291 -8.557 1 90.29 224 VAL B O 1
ATOM 4272 N N . HIS B 1 225 ? -5.371 -28.578 -7.167 1 86.24 225 HIS B N 1
ATOM 4273 C CA . HIS B 1 225 ? -5.507 -30.002 -7.452 1 86.24 225 HIS B CA 1
ATOM 4274 C C . HIS B 1 225 ? -6.922 -30.34 -7.909 1 86.24 225 HIS B C 1
ATOM 4276 O O . HIS B 1 225 ? -7.873 -29.63 -7.575 1 86.24 225 HIS B O 1
ATOM 4282 N N . ASP B 1 226 ? -7.197 -31.358 -8.888 1 67.33 226 ASP B N 1
ATOM 4283 C CA . ASP B 1 226 ? -8.518 -31.843 -9.277 1 67.33 226 ASP B CA 1
ATOM 4284 C C . ASP B 1 226 ? -9.263 -32.425 -8.078 1 67.33 226 ASP B C 1
ATOM 4286 O O . ASP B 1 226 ? -8.662 -33.078 -7.223 1 67.33 226 ASP B O 1
ATOM 4290 N N . LEU B 1 227 ? -10.273 -31.914 -7.456 1 48.25 227 LEU B N 1
ATOM 4291 C CA . LEU B 1 227 ? -11.086 -32.573 -6.439 1 48.25 227 LEU B CA 1
ATOM 4292 C C . LEU B 1 227 ? -11.547 -33.946 -6.917 1 48.25 227 LEU B C 1
ATOM 4294 O O . LEU B 1 227 ? -12.132 -34.068 -7.995 1 48.25 227 LEU B O 1
ATOM 4298 N N . GLY B 1 228 ? -10.984 -35.059 -6.734 1 40.74 228 GLY B N 1
ATOM 4299 C CA . GLY B 1 228 ? -11.612 -36.346 -6.987 1 40.74 228 GLY B CA 1
ATOM 4300 C C . GLY B 1 228 ? -13.118 -36.321 -6.807 1 40.74 228 GLY B C 1
ATOM 4301 O O . GLY B 1 228 ? -13.656 -35.422 -6.158 1 40.74 228 GLY B O 1
ATOM 4302 N N . PRO B 1 229 ? -14.136 -37.267 -7.676 1 35.35 229 PRO B N 1
ATOM 4303 C CA . PRO B 1 229 ? -15.567 -37.491 -7.459 1 35.35 229 PRO B CA 1
ATOM 4304 C C . PRO B 1 229 ? -15.912 -37.719 -5.99 1 35.35 229 PRO B C 1
ATOM 4306 O O . PRO B 1 229 ? -15.079 -38.214 -5.226 1 35.35 229 PRO B O 1
ATOM 4309 N N . GLU B 1 230 ? -16.784 -37.165 -5.417 1 35.35 230 GLU B N 1
ATOM 4310 C CA . GLU B 1 230 ? -17.436 -37.832 -4.294 1 35.35 230 GLU B CA 1
ATOM 4311 C C . GLU B 1 230 ? -17.719 -39.298 -4.611 1 35.35 230 GLU B C 1
ATOM 4313 O O . GLU B 1 230 ? -17.976 -39.651 -5.764 1 35.35 230 GLU B O 1
ATOM 4318 N N . PRO B 1 231 ? -17.538 -40.317 -3.892 1 32.01 231 PRO B N 1
ATOM 4319 C CA . PRO B 1 231 ? -18.024 -41.683 -4.102 1 32.01 231 PRO B CA 1
ATOM 4320 C C . PRO B 1 231 ? -19.48 -41.727 -4.561 1 32.01 231 PRO B C 1
ATOM 4322 O O . PRO B 1 231 ? -20.394 -41.663 -3.735 1 32.01 231 PRO B O 1
ATOM 4325 N N . GLU B 1 232 ? -20.275 -41.118 -5.444 1 30.35 232 GLU B N 1
ATOM 4326 C CA . GLU B 1 232 ? -21.524 -41.728 -5.89 1 30.35 232 GLU B CA 1
ATOM 4327 C C . GLU B 1 232 ? -21.291 -43.144 -6.411 1 30.35 232 GLU B C 1
ATOM 4329 O O . GLU B 1 232 ? -20.163 -43.51 -6.745 1 30.35 232 GLU B O 1
ATOM 4334 N N . SER B 1 233 ? -22.54 -44.147 -6.422 1 29.98 233 SER B N 1
ATOM 4335 C CA . SER B 1 233 ? -22.801 -45.394 -7.133 1 29.98 233 SER B CA 1
ATOM 4336 C C . SER B 1 233 ? -22.127 -45.403 -8.501 1 29.98 233 SER B C 1
ATOM 4338 O O . SER B 1 233 ? -21.811 -44.345 -9.05 1 29.98 233 SER B O 1
ATOM 4340 N N . ARG B 1 234 ? -21.797 -46.617 -9.26 1 28.21 234 ARG B N 1
ATOM 4341 C CA . ARG B 1 234 ? -21.337 -47.219 -10.507 1 28.21 234 ARG B CA 1
ATOM 4342 C C . ARG B 1 234 ? -21.908 -46.483 -11.714 1 28.21 234 ARG B C 1
ATOM 4344 O O . ARG B 1 234 ? -21.709 -46.904 -12.856 1 28.21 234 ARG B O 1
ATOM 4351 N N . GLN B 1 235 ? -23.1 -45.896 -11.716 1 27.57 235 GLN B N 1
ATOM 4352 C CA . GLN B 1 235 ? -23.587 -45.653 -13.07 1 27.57 235 GLN B CA 1
ATOM 4353 C C . GLN B 1 235 ? -22.761 -44.575 -13.766 1 27.57 235 GLN B C 1
ATOM 4355 O O . GLN B 1 235 ? -22.228 -43.676 -13.113 1 27.57 235 GLN B O 1
ATOM 4360 N N . MET B 1 236 ? -22.33 -44.681 -15.136 1 25.76 236 MET B N 1
ATOM 4361 C CA . MET B 1 236 ? -21.713 -43.997 -16.269 1 25.76 236 MET B CA 1
ATOM 4362 C C . MET B 1 236 ? -22.134 -42.532 -16.315 1 25.76 236 MET B C 1
ATOM 4364 O O . MET B 1 236 ? -23.188 -42.202 -16.86 1 25.76 236 MET B O 1
ATOM 4368 N N . ARG B 1 237 ? -22.314 -41.818 -15.203 1 27.49 237 ARG B N 1
ATOM 4369 C CA . ARG B 1 237 ? -22.945 -40.548 -15.546 1 27.49 237 ARG B CA 1
ATOM 4370 C C . ARG B 1 237 ? -22.063 -39.736 -16.49 1 27.49 237 ARG B C 1
ATOM 4372 O O . ARG B 1 237 ? -20.835 -39.781 -16.393 1 27.49 237 ARG B O 1
ATOM 4379 N N . PRO B 1 238 ? -22.515 -39.122 -17.526 1 26.86 238 PRO B N 1
ATOM 4380 C CA . PRO B 1 238 ? -21.848 -38.326 -18.559 1 26.86 238 PRO B CA 1
ATOM 4381 C C . PRO B 1 238 ? -21.017 -37.184 -17.98 1 26.86 238 PRO B C 1
ATOM 4383 O O . PRO B 1 238 ? -21.285 -36.722 -16.868 1 26.86 238 PRO B O 1
ATOM 4386 N N . PHE B 1 239 ? -19.725 -36.87 -18.401 1 24.61 239 PHE B N 1
ATOM 4387 C CA . PHE B 1 239 ? -18.578 -35.98 -18.268 1 24.61 239 PHE B CA 1
ATOM 4388 C C . PHE B 1 239 ? -19.03 -34.56 -17.948 1 24.61 239 PHE B C 1
ATOM 4390 O O . PHE B 1 239 ? -18.944 -33.669 -18.796 1 24.61 239 PHE B O 1
ATOM 4397 N N . VAL B 1 240 ? -20.18 -34.364 -17.278 1 26.78 240 VAL B N 1
ATOM 4398 C CA . VAL B 1 240 ? -20.477 -32.954 -17.052 1 26.78 240 VAL B CA 1
ATOM 4399 C C . VAL B 1 240 ? -19.498 -32.376 -16.033 1 26.78 240 VAL B C 1
ATOM 4401 O O . VAL B 1 240 ? -19.454 -32.822 -14.883 1 26.78 240 VAL B O 1
ATOM 4404 N N . LYS B 1 241 ? -18.233 -31.853 -16.363 1 27.85 241 LYS B N 1
ATOM 4405 C CA . LYS B 1 241 ? -17.077 -31.142 -15.824 1 27.85 241 LYS B CA 1
ATOM 4406 C C . LYS B 1 241 ? -17.505 -30.086 -14.809 1 27.85 241 LYS B C 1
ATOM 4408 O O . LYS B 1 241 ? -18.03 -29.035 -15.183 1 27.85 241 LYS B O 1
ATOM 4413 N N . ASN B 1 242 ? -18.091 -30.389 -13.696 1 27.49 242 ASN B N 1
ATOM 4414 C CA . ASN B 1 242 ? -18.417 -29.42 -12.655 1 27.49 242 ASN B CA 1
ATOM 4415 C C . ASN B 1 242 ? -17.159 -28.841 -12.014 1 27.49 242 ASN B C 1
ATOM 4417 O O . ASN B 1 242 ? -16.421 -29.553 -11.33 1 27.49 242 ASN B O 1
ATOM 4421 N N . ARG B 1 243 ? -16.363 -27.925 -12.564 1 26.03 243 ARG B N 1
ATOM 4422 C CA . ARG B 1 243 ? -15.232 -27.013 -12.427 1 26.03 243 ARG B CA 1
ATOM 4423 C C . ARG B 1 243 ? -15.24 -26.332 -11.063 1 26.03 243 ARG B C 1
ATOM 4425 O O . ARG B 1 243 ? -14.571 -25.315 -10.867 1 26.03 243 ARG B O 1
ATOM 4432 N N . LYS B 1 244 ? -16.092 -26.489 -10.129 1 30.2 244 LYS B N 1
ATOM 4433 C CA . LYS B 1 244 ? -16.107 -25.675 -8.917 1 30.2 244 LYS B CA 1
ATOM 4434 C C . LYS B 1 244 ? -14.904 -25.986 -8.031 1 30.2 244 LYS B C 1
ATOM 4436 O O . LYS B 1 244 ? -14.903 -25.666 -6.841 1 30.2 244 LYS B O 1
ATOM 4441 N N . SER B 1 245 ? -13.972 -26.786 -8.369 1 25.96 245 SER B N 1
ATOM 4442 C CA . SER B 1 245 ? -13.137 -27.321 -7.298 1 25.96 245 SER B CA 1
ATOM 4443 C C . SER B 1 245 ? -12.529 -26.201 -6.461 1 25.96 245 SER B C 1
ATOM 4445 O O . SER B 1 245 ? -12.547 -25.036 -6.864 1 25.96 245 SER B O 1
ATOM 4447 N N . ARG B 1 246 ? -11.181 -26.612 -5.675 1 29.25 246 ARG B N 1
ATOM 4448 C CA . ARG B 1 246 ? -10.637 -26.345 -4.347 1 29.25 246 ARG B CA 1
ATOM 4449 C C . ARG B 1 246 ? -9.931 -24.994 -4.306 1 29.25 246 ARG B C 1
ATOM 4451 O O . ARG B 1 246 ? -8.865 -24.826 -4.901 1 29.25 246 ARG B O 1
ATOM 4458 N N . LEU B 1 247 ? -10.609 -23.991 -4.274 1 31.42 247 LEU B N 1
ATOM 4459 C CA . LEU B 1 247 ? -10.045 -22.684 -3.956 1 31.42 247 LEU B CA 1
ATOM 4460 C C . LEU B 1 247 ? -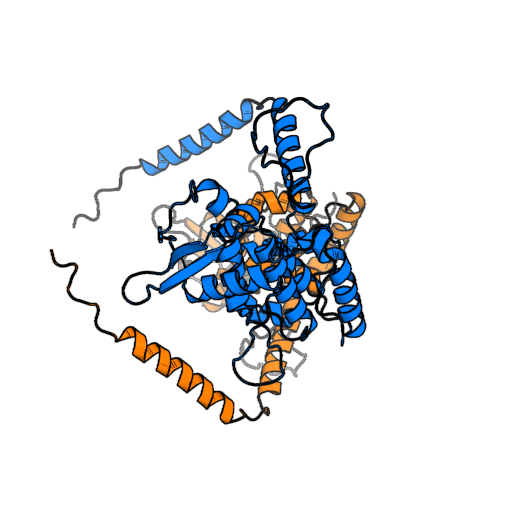9.128 -22.768 -2.741 1 31.42 247 LEU B C 1
ATOM 4462 O O . LEU B 1 247 ? -9.364 -23.57 -1.834 1 31.42 247 LEU B O 1
ATOM 4466 N N . GLY B 1 248 ? -7.826 -22.638 -2.74 1 28.41 248 GLY B N 1
ATOM 4467 C CA . GLY B 1 248 ? -6.976 -22.505 -1.567 1 28.41 248 GLY B CA 1
ATOM 4468 C C . GLY B 1 248 ? -7.661 -21.804 -0.41 1 28.41 248 GLY B C 1
ATOM 4469 O O . GLY B 1 248 ? -8.714 -21.187 -0.586 1 28.41 248 GLY B O 1
ATOM 4470 N N . LYS B 1 249 ? -7.173 -22.056 0.821 1 33.86 249 LYS B N 1
ATOM 4471 C CA . LYS B 1 249 ? -7.843 -21.522 2.003 1 33.86 249 LYS B CA 1
ATOM 4472 C C . LYS B 1 249 ? -8.176 -20.043 1.825 1 33.86 249 LYS B C 1
ATOM 4474 O O . LYS B 1 249 ? -9.253 -19.592 2.222 1 33.86 249 LYS B O 1
ATOM 4479 N N . ARG B 1 250 ? -7.209 -19.384 1.301 1 33.46 250 ARG B N 1
ATOM 4480 C CA . ARG B 1 250 ? -7.502 -17.965 1.126 1 33.46 250 ARG B CA 1
ATOM 4481 C C . ARG B 1 250 ? -8.564 -17.754 0.052 1 33.46 250 ARG B C 1
ATOM 4483 O O . ARG B 1 250 ? -9.395 -16.85 0.163 1 33.46 250 ARG B O 1
ATOM 4490 N N . ALA B 1 251 ? -8.643 -18.451 -0.983 1 35.59 251 ALA B N 1
ATOM 4491 C CA . ALA B 1 251 ? -9.673 -18.385 -2.016 1 35.59 251 ALA B CA 1
ATOM 4492 C C . ALA B 1 251 ? -11.026 -18.832 -1.47 1 35.59 251 ALA B C 1
ATOM 4494 O O . ALA B 1 251 ? -12.062 -18.255 -1.81 1 35.59 251 ALA B O 1
ATOM 4495 N N . ARG B 1 252 ? -11.067 -19.811 -0.68 1 40.02 252 ARG B N 1
ATOM 4496 C CA . ARG B 1 252 ? -12.294 -20.263 -0.032 1 40.02 252 ARG B CA 1
ATOM 4497 C C . ARG B 1 252 ? -12.851 -19.19 0.897 1 40.02 252 ARG B C 1
ATOM 4499 O O . ARG B 1 252 ? -14.061 -18.957 0.93 1 40.02 252 ARG B O 1
ATOM 4506 N N . ARG B 1 253 ? -11.969 -18.531 1.575 1 39.49 253 ARG B N 1
ATOM 4507 C CA . ARG B 1 253 ? -12.44 -17.501 2.496 1 39.49 253 ARG B CA 1
ATOM 4508 C C . ARG B 1 253 ? -13.025 -16.314 1.738 1 39.49 253 ARG B C 1
ATOM 4510 O O . ARG B 1 253 ? -14.05 -15.759 2.14 1 39.49 253 ARG B O 1
ATOM 4517 N N . ARG B 1 254 ? -12.53 -15.965 0.594 1 37.31 254 ARG B N 1
ATOM 4518 C CA . ARG B 1 254 ? -13.123 -14.932 -0.249 1 37.31 254 ARG B CA 1
ATOM 4519 C C . ARG B 1 254 ? -14.469 -15.385 -0.805 1 37.31 254 ARG B C 1
ATOM 4521 O O . ARG B 1 254 ? -15.411 -14.594 -0.888 1 37.31 254 ARG B O 1
ATOM 4528 N N . GLN B 1 255 ? -14.607 -16.545 -1.195 1 39.53 255 GLN B N 1
ATOM 4529 C CA . GLN B 1 255 ? -15.877 -17.083 -1.671 1 39.53 255 GLN B CA 1
ATOM 4530 C C . GLN B 1 255 ? -16.912 -17.122 -0.551 1 39.53 255 GLN B C 1
ATOM 4532 O O . GLN B 1 255 ? -18.09 -16.838 -0.777 1 39.53 255 GLN B O 1
ATOM 4537 N N . GLU B 1 256 ? -16.514 -17.546 0.574 1 43.31 256 GLU B N 1
ATOM 4538 C CA . GLU B 1 256 ? -17.436 -17.579 1.705 1 43.31 256 GLU B CA 1
ATOM 4539 C C . GLU B 1 256 ? -17.865 -16.171 2.108 1 43.31 256 GLU B C 1
ATOM 4541 O O . GLU B 1 256 ? -19.031 -15.943 2.439 1 43.31 256 GLU B O 1
ATOM 4546 N N . GLU B 1 257 ? -17.029 -15.244 2.053 1 38.11 257 GLU B N 1
ATOM 4547 C CA . GLU B 1 257 ? -17.399 -13.863 2.347 1 38.11 257 GLU B CA 1
ATOM 4548 C C . GLU B 1 257 ? -18.245 -13.267 1.226 1 38.11 257 GLU B C 1
ATOM 4550 O O . GLU B 1 257 ? -19.169 -12.492 1.483 1 38.11 257 GLU B O 1
ATOM 4555 N N . GLU B 1 258 ? -18.07 -13.598 -0.012 1 38.2 258 GLU B N 1
ATOM 4556 C CA . GLU B 1 258 ? -18.969 -13.227 -1.1 1 38.2 258 GLU B CA 1
ATOM 4557 C C . GLU B 1 258 ? -20.318 -13.928 -0.966 1 38.2 258 GLU B C 1
ATOM 4559 O O . GLU B 1 258 ? -21.366 -13.317 -1.183 1 38.2 258 GLU B O 1
ATOM 4564 N N . THR B 1 259 ? -20.378 -15.163 -0.755 1 40.84 259 THR B N 1
ATOM 4565 C CA . THR B 1 259 ? -21.661 -15.832 -0.571 1 40.84 259 THR B CA 1
ATOM 4566 C C . THR B 1 259 ? -22.357 -15.329 0.691 1 40.84 259 THR B C 1
ATOM 4568 O O . THR B 1 259 ? -23.583 -15.2 0.72 1 40.84 259 THR B O 1
ATOM 4571 N N . ALA B 1 260 ? -21.617 -15.077 1.685 1 38.3 260 ALA B N 1
ATOM 4572 C CA . ALA B 1 260 ? -22.228 -14.51 2.884 1 38.3 260 ALA B CA 1
ATOM 4573 C C . ALA B 1 260 ? -22.735 -13.095 2.625 1 38.3 260 ALA B C 1
ATOM 4575 O O . ALA B 1 260 ? -23.792 -12.705 3.128 1 38.3 260 ALA B O 1
ATOM 4576 N N . ARG B 1 261 ? -22.065 -12.307 1.856 1 38.74 261 ARG B N 1
ATOM 4577 C CA . ARG B 1 261 ? -22.612 -11.034 1.398 1 38.74 261 ARG B CA 1
ATOM 4578 C C . ARG B 1 261 ? -23.849 -11.249 0.532 1 38.74 261 ARG B C 1
ATOM 4580 O O . ARG B 1 261 ? -24.808 -10.479 0.609 1 38.74 261 ARG B O 1
ATOM 4587 N N . GLU B 1 262 ? -23.809 -12.145 -0.297 1 37.59 262 GLU B N 1
ATOM 4588 C CA . GLU B 1 262 ? -25.023 -12.432 -1.054 1 37.59 262 GLU B CA 1
ATOM 4589 C C . GLU B 1 262 ? -26.165 -12.845 -0.13 1 37.59 262 GLU B C 1
ATOM 4591 O O . GLU B 1 262 ? -27.313 -12.446 -0.336 1 37.59 262 GLU B O 1
ATOM 4596 N N . ASP B 1 263 ? -25.919 -13.643 0.776 1 39.85 263 ASP B N 1
ATOM 4597 C CA . ASP B 1 263 ? -27.046 -14.028 1.62 1 39.85 263 ASP B CA 1
ATOM 4598 C C . ASP B 1 263 ? -27.481 -12.87 2.516 1 39.85 263 ASP B C 1
ATOM 4600 O O . ASP B 1 263 ? -28.644 -12.792 2.917 1 39.85 263 ASP B O 1
ATOM 4604 N N . SER B 1 264 ? -26.46 -12.108 3.03 1 35.19 264 SER B N 1
ATOM 4605 C CA . SER B 1 264 ? -26.901 -11.039 3.92 1 35.19 264 SER B CA 1
ATOM 4606 C C . SER B 1 264 ? -27.547 -9.9 3.138 1 35.19 264 SER B C 1
ATOM 4608 O O . SER B 1 264 ? -28.19 -9.026 3.723 1 35.19 264 SER B O 1
ATOM 4610 N N . ASP B 1 265 ? -27.19 -9.704 1.899 1 34.86 265 ASP B N 1
ATOM 4611 C CA . ASP B 1 265 ? -27.888 -8.671 1.14 1 34.86 265 ASP B CA 1
ATOM 4612 C C . ASP B 1 265 ? -29.361 -9.026 0.955 1 34.86 265 ASP B C 1
ATOM 4614 O O . ASP B 1 265 ? -30.107 -8.287 0.309 1 34.86 265 ASP B O 1
ATOM 4618 N N . GLU B 1 266 ? -29.73 -10.206 1.254 1 34.22 266 GLU B N 1
ATOM 4619 C CA . GLU B 1 266 ? -31.152 -10.293 0.935 1 34.22 266 GLU B CA 1
ATOM 4620 C C . GLU B 1 266 ? -31.963 -9.291 1.752 1 34.22 266 GLU B C 1
ATOM 4622 O O . GLU B 1 266 ? -32.966 -8.758 1.273 1 34.22 266 GLU B O 1
ATOM 4627 N N . GLU B 1 267 ? -31.934 -9.371 3.102 1 34.37 267 GLU B N 1
ATOM 4628 C CA . GLU B 1 267 ? -33.126 -8.808 3.729 1 34.37 267 GLU B CA 1
ATOM 4629 C C . GLU B 1 267 ? -32.998 -7.297 3.9 1 34.37 267 GLU B C 1
ATOM 4631 O O . GLU B 1 267 ? -33.845 -6.665 4.536 1 34.37 267 GLU B O 1
ATOM 4636 N N . GLY B 1 268 ? -31.766 -6.754 3.85 1 30.71 268 GLY B N 1
ATOM 4637 C CA . GLY B 1 268 ? -31.831 -5.41 4.402 1 30.71 268 GLY B CA 1
ATOM 4638 C C . GLY B 1 268 ? -32.59 -4.438 3.518 1 30.71 268 GLY B C 1
ATOM 4639 O O . GLY B 1 268 ? -32.326 -4.347 2.318 1 30.71 268 GLY B O 1
ATOM 4640 N N . GLU B 1 269 ? -33.811 -4.152 3.766 1 32.63 269 GLU B N 1
ATOM 4641 C CA . GLU B 1 269 ? -34.749 -3.177 3.219 1 32.63 269 GLU B CA 1
ATOM 4642 C C . GLU B 1 269 ? -34.066 -1.835 2.967 1 32.63 269 GLU B C 1
ATOM 4644 O O . GLU B 1 269 ? -33.338 -1.333 3.826 1 32.63 269 GLU B O 1
ATOM 4649 N N . MET B 1 270 ? -33.714 -1.551 1.772 1 31.03 270 MET B N 1
ATOM 4650 C CA . MET B 1 270 ? -33.281 -0.271 1.219 1 31.03 270 MET B CA 1
ATOM 4651 C C . MET B 1 270 ? -34.112 0.876 1.785 1 31.03 270 MET B C 1
ATOM 4653 O O . MET B 1 270 ? -35.34 0.865 1.687 1 31.03 270 MET B O 1
ATOM 4657 N N . ASP B 1 271 ? -33.687 1.347 2.9 1 33.57 271 ASP B N 1
ATOM 4658 C CA . ASP B 1 271 ? -34.506 2.46 3.368 1 33.57 271 ASP B CA 1
ATOM 4659 C C . ASP B 1 271 ? -34.7 3.5 2.267 1 33.57 271 ASP B C 1
ATOM 4661 O O . ASP B 1 271 ? -33.745 3.871 1.58 1 33.57 271 ASP B O 1
ATOM 4665 N N . PRO B 1 272 ? -35.802 3.803 1.685 1 34.34 272 PRO B N 1
ATOM 4666 C CA . PRO B 1 272 ? -36.237 4.7 0.612 1 34.34 272 PRO B CA 1
ATOM 4667 C C . PRO B 1 272 ? -35.609 6.088 0.713 1 34.34 272 PRO B C 1
ATOM 4669 O O . PRO B 1 272 ? -35.328 6.718 -0.31 1 34.34 272 PRO B O 1
ATOM 4672 N N . GLU B 1 273 ? -35.33 6.573 1.898 1 36.14 273 GLU B N 1
ATOM 4673 C CA . GLU B 1 273 ? -35.014 7.991 2.034 1 36.14 273 GLU B CA 1
ATOM 4674 C C . GLU B 1 273 ? -33.594 8.288 1.558 1 36.14 273 GLU B C 1
ATOM 4676 O O . GLU B 1 273 ? -33.277 9.425 1.204 1 36.14 273 GLU B O 1
ATOM 4681 N N . ARG B 1 274 ? -32.698 7.397 1.584 1 34.42 274 ARG B N 1
ATOM 4682 C CA . ARG B 1 274 ? -31.32 7.67 1.188 1 34.42 274 ARG B CA 1
ATOM 4683 C C . ARG B 1 274 ? -31.199 7.79 -0.327 1 34.42 274 ARG B C 1
ATOM 4685 O O . ARG B 1 274 ? -30.215 8.332 -0.836 1 34.42 274 ARG B O 1
ATOM 4692 N N . GLN B 1 275 ? -32.03 7.165 -1.067 1 34.51 275 GLN B N 1
ATOM 4693 C CA . GLN B 1 275 ? -32.063 7.354 -2.514 1 34.51 275 GLN B CA 1
ATOM 4694 C C . GLN B 1 275 ? -32.393 8.8 -2.872 1 34.51 275 GLN B C 1
ATOM 4696 O O . GLN B 1 275 ? -31.828 9.355 -3.817 1 34.51 275 GLN B O 1
ATOM 4701 N N . LYS B 1 276 ? -33.192 9.451 -2.145 1 41.52 276 LYS B N 1
ATOM 4702 C CA . LYS B 1 276 ? -33.613 10.806 -2.49 1 41.52 276 LYS B CA 1
ATOM 4703 C C . LYS B 1 276 ? -32.447 11.786 -2.389 1 41.52 276 LYS B C 1
ATOM 4705 O O . LYS B 1 276 ? -32.262 12.63 -3.268 1 41.52 276 LYS B O 1
ATOM 4710 N N . LEU B 1 277 ? -31.63 11.647 -1.351 1 33.76 277 LEU B N 1
ATOM 4711 C CA . LEU B 1 277 ? -30.59 12.649 -1.139 1 33.76 277 LEU B CA 1
ATOM 4712 C C . LEU B 1 277 ? -29.482 12.509 -2.177 1 33.76 277 LEU B C 1
ATOM 4714 O O . LEU B 1 277 ? -28.939 13.51 -2.651 1 33.76 277 LEU B O 1
ATOM 4718 N N . ALA B 1 278 ? -29.281 11.354 -2.708 1 37.68 278 ALA B N 1
ATOM 4719 C CA . ALA B 1 278 ? -28.296 11.174 -3.772 1 37.68 278 ALA B CA 1
ATOM 4720 C C . ALA B 1 278 ? -28.786 11.786 -5.082 1 37.68 278 ALA B C 1
ATOM 4722 O O . ALA B 1 278 ? -28.008 12.398 -5.818 1 37.68 278 ALA B O 1
ATOM 4723 N N . ASP B 1 279 ? -29.965 11.626 -5.249 1 40.52 279 ASP B N 1
ATOM 4724 C CA . ASP B 1 279 ? -30.545 12.219 -6.45 1 40.52 279 ASP B CA 1
ATOM 4725 C C . ASP B 1 279 ? -30.433 13.742 -6.419 1 40.52 279 ASP B C 1
ATOM 4727 O O . ASP B 1 279 ? -30.179 14.372 -7.448 1 40.52 279 ASP B O 1
ATOM 4731 N N . ASP B 1 280 ? -30.609 14.307 -5.266 1 39.76 280 ASP B N 1
ATOM 4732 C CA . ASP B 1 280 ? -30.566 15.765 -5.204 1 39.76 280 ASP B CA 1
ATOM 4733 C C . ASP B 1 280 ? -29.15 16.283 -5.449 1 39.76 280 ASP B C 1
ATOM 4735 O O . ASP B 1 280 ? -28.964 17.304 -6.114 1 39.76 280 ASP B O 1
ATOM 4739 N N . ASP B 1 281 ? -28.179 15.583 -4.976 1 33.86 281 ASP B N 1
ATOM 4740 C CA . ASP B 1 281 ? -26.828 16.093 -5.192 1 33.86 281 ASP B CA 1
ATOM 4741 C C . ASP B 1 281 ? -26.399 15.911 -6.646 1 33.86 281 ASP B C 1
ATOM 4743 O O . ASP B 1 281 ? -25.748 16.786 -7.221 1 33.86 281 ASP B O 1
ATOM 4747 N N . ALA B 1 282 ? -26.775 14.891 -7.297 1 34.26 282 ALA B N 1
ATOM 4748 C CA . ALA B 1 282 ? -26.512 14.756 -8.728 1 34.26 282 ALA B CA 1
ATOM 4749 C C . ALA B 1 282 ? -27.18 15.879 -9.516 1 34.26 282 ALA B C 1
ATOM 4751 O O . ALA B 1 282 ? -26.588 16.429 -10.448 1 34.26 282 ALA B O 1
ATOM 4752 N N . ALA B 1 283 ? -28.28 16.266 -9.049 1 37.39 283 ALA B N 1
ATOM 4753 C CA . ALA B 1 283 ? -28.973 17.332 -9.768 1 37.39 283 ALA B CA 1
ATOM 4754 C C . ALA B 1 283 ? -28.235 18.66 -9.627 1 37.39 283 ALA B C 1
ATOM 4756 O O . ALA B 1 283 ? -28.137 19.428 -10.586 1 37.39 283 ALA B O 1
ATOM 4757 N N . GLU B 1 284 ? -27.668 18.887 -8.471 1 35.34 284 GLU B N 1
ATOM 4758 C CA . GLU B 1 284 ? -27.018 20.186 -8.323 1 35.34 284 GLU B CA 1
ATOM 4759 C C . GLU B 1 284 ? -25.739 20.26 -9.151 1 35.34 284 GLU B C 1
ATOM 4761 O O . GLU B 1 284 ? -25.428 21.303 -9.73 1 35.34 284 GLU B O 1
ATOM 4766 N N . ARG B 1 285 ? -25.091 19.236 -9.412 1 32.09 285 ARG B N 1
ATOM 4767 C CA . ARG B 1 285 ? -23.906 19.227 -10.263 1 32.09 285 ARG B CA 1
ATOM 4768 C C . ARG B 1 285 ? -24.279 19.446 -11.725 1 32.09 285 ARG B C 1
ATOM 4770 O O . ARG B 1 285 ? -23.556 20.121 -12.461 1 32.09 285 ARG B O 1
ATOM 4777 N N . MET B 1 286 ? -25.362 18.904 -12.062 1 32.27 286 MET B N 1
ATOM 4778 C CA . MET B 1 286 ? -25.72 19.152 -13.455 1 32.27 286 MET B CA 1
ATOM 4779 C C . MET B 1 286 ? -25.961 20.637 -13.7 1 32.27 286 MET B C 1
ATOM 4781 O O . MET B 1 286 ? -25.816 21.117 -14.826 1 32.27 286 MET B O 1
ATOM 4785 N N . ARG B 1 287 ? -26.5 21.338 -12.732 1 34.59 287 ARG B N 1
ATOM 4786 C CA . ARG B 1 287 ? -26.811 22.742 -12.978 1 34.59 287 ARG B CA 1
ATOM 4787 C C . ARG B 1 287 ? -25.54 23.551 -13.216 1 34.59 287 ARG B C 1
ATOM 4789 O O . ARG B 1 287 ? -25.517 24.445 -14.064 1 34.59 287 ARG B O 1
ATOM 4796 N N . TYR B 1 288 ? -24.442 23.272 -12.472 1 30.56 288 TYR B N 1
ATOM 4797 C CA . TYR B 1 288 ? -23.286 24.149 -12.62 1 30.56 288 TYR B CA 1
ATOM 4798 C C . TYR B 1 288 ? -22.614 23.942 -13.972 1 30.56 288 TYR B C 1
ATOM 4800 O O . TYR B 1 288 ? -22.103 24.892 -14.569 1 30.56 288 TYR B O 1
ATOM 4808 N N . LEU B 1 289 ? -22.585 22.78 -14.467 1 29.6 289 LEU B N 1
ATOM 4809 C CA . LEU B 1 289 ? -21.905 22.551 -15.737 1 29.6 289 LEU B CA 1
ATOM 4810 C C . LEU B 1 289 ? -22.574 23.336 -16.861 1 29.6 289 LEU B C 1
ATOM 4812 O O . LEU B 1 289 ? -21.984 23.529 -17.926 1 29.6 289 LEU B O 1
ATOM 4816 N N . MET B 1 290 ? -23.804 23.518 -16.644 1 32.58 290 MET B N 1
ATOM 4817 C CA . MET B 1 290 ? -24.433 24.125 -17.814 1 32.58 290 MET B CA 1
ATOM 4818 C C . MET B 1 290 ? -24.229 25.636 -17.819 1 32.58 290 MET B C 1
ATOM 4820 O O . MET B 1 290 ? -24.841 26.347 -18.617 1 32.58 290 MET B O 1
ATOM 4824 N N . GLU B 1 291 ? -23.591 26.17 -16.754 1 30.89 291 GLU B N 1
ATOM 4825 C CA . GLU B 1 291 ? -23.562 27.62 -16.919 1 30.89 291 GLU B CA 1
ATOM 4826 C C . GLU B 1 291 ? -22.646 28.026 -18.07 1 30.89 291 GLU B C 1
ATOM 4828 O O . GLU B 1 291 ? -21.582 27.433 -18.262 1 30.89 291 GLU B O 1
ATOM 4833 N N . PRO B 1 292 ? -23.089 28.728 -19.066 1 28.74 292 PRO B N 1
ATOM 4834 C CA . PRO B 1 292 ? -22.477 29.215 -20.305 1 28.74 292 PRO B CA 1
ATOM 4835 C C . PRO B 1 292 ? -21.165 29.958 -20.062 1 28.74 292 PRO B C 1
ATOM 4837 O O . PRO B 1 292 ? -20.984 30.571 -19.006 1 28.74 292 PRO B O 1
ATOM 4840 N N . LEU B 1 293 ? -20.129 29.387 -20.51 1 28.93 293 LEU B N 1
ATOM 4841 C CA . LEU B 1 293 ? -18.774 29.918 -20.612 1 28.93 293 LEU B CA 1
ATOM 4842 C C . LEU B 1 293 ? -18.786 31.338 -21.166 1 28.93 293 LEU B C 1
ATOM 4844 O O . LEU B 1 293 ? -19.511 31.631 -22.12 1 28.93 293 LEU B O 1
ATOM 4848 N N . PRO B 1 294 ? -18.529 32.359 -20.303 1 23.58 294 PRO B N 1
ATOM 4849 C CA . PRO B 1 294 ? -18.504 33.713 -20.861 1 23.58 294 PRO B CA 1
ATOM 4850 C C . PRO B 1 294 ? -17.569 33.839 -22.062 1 23.58 294 PRO B C 1
ATOM 4852 O O . PRO B 1 294 ? -16.654 33.028 -22.224 1 23.58 294 PRO B O 1
ATOM 4855 N N . ALA B 1 295 ? -17.906 34.654 -23.173 1 23.52 295 ALA B N 1
ATOM 4856 C CA . ALA B 1 295 ? -17.449 35.036 -24.506 1 23.52 295 ALA B CA 1
ATOM 4857 C C . ALA B 1 295 ? -16.051 35.645 -24.453 1 23.52 295 ALA B C 1
ATOM 4859 O O . ALA B 1 295 ? -15.396 35.804 -25.486 1 23.52 295 ALA B O 1
ATOM 4860 N N . ARG B 1 296 ? -15.428 36.086 -23.393 1 24.49 296 ARG B N 1
ATOM 4861 C CA . ARG B 1 296 ? -14.443 37.136 -23.63 1 24.49 296 ARG B CA 1
ATOM 4862 C C . ARG B 1 296 ? -13.186 36.57 -24.282 1 24.49 296 ARG B C 1
A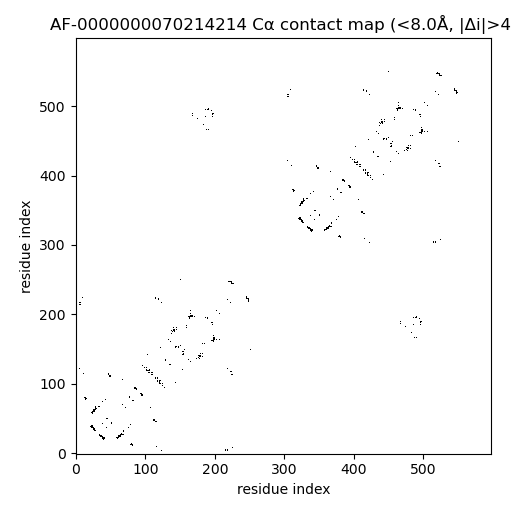TOM 4864 O O . ARG B 1 296 ? -12.255 37.315 -24.598 1 24.49 296 ARG B O 1
ATOM 4871 N N . ALA B 1 297 ? -12.782 35.304 -24.143 1 20.64 297 ALA B N 1
ATOM 4872 C CA . ALA B 1 297 ? -11.427 35.168 -24.671 1 20.64 297 ALA B CA 1
ATOM 4873 C C . ALA B 1 297 ? -11.432 35.143 -26.196 1 20.64 297 ALA B C 1
ATOM 4875 O O . ALA B 1 297 ? -11.121 34.117 -26.807 1 20.64 297 ALA B O 1
ATOM 4876 N N . ARG B 1 298 ? -12.465 35.724 -26.853 1 20.99 298 ARG B N 1
ATOM 4877 C CA . ARG B 1 298 ? -12.104 35.704 -28.267 1 20.99 298 ARG B CA 1
ATOM 4878 C C . ARG B 1 298 ? -10.851 36.534 -28.525 1 20.99 298 ARG B C 1
ATOM 4880 O O . ARG B 1 298 ? -10.062 36.216 -29.417 1 20.99 298 ARG B O 1
ATOM 4887 N N . TYR B 1 299 ? -10.702 37.867 -28.095 1 19.38 299 TYR B N 1
ATOM 4888 C CA . TYR B 1 299 ? -9.64 38.658 -28.707 1 19.38 299 TYR B CA 1
ATOM 4889 C C . TYR B 1 299 ? -8.304 38.401 -28.022 1 19.38 299 TYR B C 1
ATOM 4891 O O . TYR B 1 299 ? -8.254 38.173 -26.811 1 19.38 299 TYR B O 1
#

Nearest PDB structures (foldseek):
  3m4t-assembly1_A  TM=8.879E-01  e=2.336E-03  Homo sapiens
  3fkc-assembly1_A  TM=8.888E-01  e=2.771E-03  Homo sapiens
  1cs3-assembly1_A  TM=8.596E-01  e=1.661E-03  Homo sapiens
  7khh-assembly1_B  TM=6.965E-01  e=3.019E-02  Homo sapiens
  8ewv-assembly6_V  TM=6.935E-01  e=1.402E-01  Homo sapiens

Sequence (598 aa):
MSSSQLPCSDPYMYPGSRCAPEIVSLEVGSGSDTEVLEAPLRYLRLISYYFNDHLHGTSEFFIVPNSSPFLFRIFLKFLKTGNLYRLDSDETMDRRFSFGTLIDIFEFAKDFEIDALRNAALNEFFLRIVDNPDRMPYKYISDIYEATSSDSSLRSLIVDVIVYIGTKQEMKEWKDDLPKEFMMNCLTAANEDEIVPFSGDRSEVEVMEWLNEMKGKLCNLFHVHDLGPEPESRQMRPFVKNRKSRLGKRARRRQEEETAREDSDEEGEMDPERQKLADDDAAERMRYLMEPLPARARYMSSSQLPCSDPYMYPGSRCAPEIVSLEVGSGSDTEVLEAPLRYLRLISYYFNDHLHGTSEFFIVPNSSPFLFRIFLKFLKTGNLYRLDSDETMDRRFSFGTLIDIFEFAKDFEIDALRNAALNEFFLRIVDNPDRMPYKYISDIYEATSSDSSLRSLIVDVIVYIGTKQEMKEWKDDLPKEFMMNCLTAANEDEIVPFSGDRSEVEVMEWLNEMKGKLCNLFHVHDLGPEPESRQMRPFVKNRKSRLGKRARRRQEEETAREDSDEEGEMDPERQKLADDDAAERMRYLMEPLPARARY

Foldseek 3Di:
DPPLDFDAPDADDQPPPPDDPLKAWEFEDDDPQTDTDIDHLVLLLVQFVQSVVVVDDSHRYYYDPPGHPVLVVQVRVCSHVVARFPPPPDDDDGDADDLVVLLVNLLVCVVRVGQSSNLRSLSSNLVVCLVPVPDQPLVCQVVNPVSDDLLALSLVVSLLSCQPRAAPVVCVVCVVVHDPSSVVSNVVNCVVVVHHGRPVPDDPVRSNVVSVVCSNCVNLARGFDQPPDDPDPPDPDDPPRPPPPGRRPVRVVVVVVVVVCVVVVPPDPPPVPVVVVVVVVVVVVVVVVPPDDDPPPPD/DPPLDFDAPDADDQPPPPDDPQKEWEFEDDDPQTDTDIDHLVLLLVQFVQSVVVVDDGYDYYYDPPGHPVLVVQVRVCSHVVARFDPPPDDDDTDADDLVVLLVNLLVCVVRVGQSSNLRSLSSNLVVCLVPVPDQPLVCQVVNPVSDDLLALSLVVSLLSCQPRAAPVVCVVCVVVHDPSSVVSNVVNCVVVVHHGRPVPDDPVRSNVVSVVCSNCVNLARGDDDPPDDPDDPDPPDPPPPVPDDRRPVGVVVVVVVVVVVVVVPPDPPPVPVVVVVVVVVVVVVVVVPDDDDDPPPD

Organism: Alternaria alternata (NCBI:txid5599)

Secondary structure (DSSP, 8-state):
----PPP-SS-----GGGS---EEEEEESSGGG-EEEEEEHHHHHHH-HHHHHH--TT-SEEEETT--HHHHHHHHHHHHHS---B--SSSS--BPPPHHHHHHHHHHHHHTT-HHHHHHHHHHHHHHHHH-TTS--GGGHHHHHHHS-TT-HHHHHHHHHHHHH--HHHHHHHTTTS-HHHHHHHHHHHHHHT--TT-TT--HHHHHHHHHHHHHHHHHHH-----------S--------------HHHHHHHHHHHHHHHHTTT----THHHHHHHHHHHHHHHHHTS---S-TT-/----PPP-SS-----GGGS---EEEEEESSGGG-EEEEEEHHHHHHH-HHHHHH--SSS-EEEETT--HHHHHHHHHHHHHS---B--SSSS--BPPPHHHHHHHHHHHHHTT-HHHHHHHHHHHHHHHHH-TTS--GGGHHHHHHHS-TT-HHHHHHHHHHHHH--HHHHHHHTTTS-HHHHHHHHHHHHHHT--TT-TT--HHHHHHHHHHHHHHHHHHH-----------S--------------HHHHHHHHHHHHHHHHTTT----THHHHHHHHHHHHHHHHHTS---S-TT-

Radius of gyration: 32.59 Å; Cα contacts (8 Å, |Δi|>4): 612; chains: 2; bounding box: 70×99×81 Å

Solvent-accessible surface area (backbone atoms only — not comparable to full-atom values): 35101 Å² total; per-residue (Å²): 130,81,76,87,66,66,66,55,98,76,65,71,68,53,78,63,86,78,56,71,83,51,61,24,37,32,40,24,33,61,82,92,57,50,42,77,43,76,43,48,44,63,58,45,35,71,57,12,57,45,40,42,73,66,58,64,77,86,64,44,72,46,79,46,74,97,37,50,46,69,59,50,50,52,47,54,50,23,57,68,67,56,48,93,60,43,74,57,88,64,85,92,62,81,40,76,71,53,70,70,53,36,51,50,47,32,46,49,17,58,77,40,42,19,46,61,55,28,40,48,31,51,50,52,54,51,49,54,38,71,76,37,70,89,62,68,68,66,89,48,48,47,56,49,59,72,68,43,61,95,82,32,46,68,57,52,50,52,40,56,47,42,31,60,66,29,34,55,68,58,48,65,71,42,52,87,69,49,50,53,66,55,45,50,47,35,51,52,49,20,33,75,68,63,34,40,38,21,42,69,76,66,49,70,66,57,50,51,51,50,53,55,53,42,43,74,42,43,35,74,58,49,43,62,61,86,72,74,80,72,88,70,82,86,74,84,69,78,88,74,80,79,82,78,67,65,50,33,64,70,50,43,50,52,50,50,53,50,49,47,46,57,60,54,60,62,71,66,72,75,67,68,67,63,59,52,57,53,50,51,54,54,50,54,54,56,55,61,71,62,57,76,77,80,75,68,85,72,121,129,81,77,88,66,68,64,55,98,75,64,68,68,52,77,64,88,75,57,72,84,49,54,25,43,32,38,23,33,62,82,93,57,51,42,77,43,76,44,49,45,65,57,45,34,70,56,13,59,44,39,43,73,66,58,73,83,71,88,47,79,40,79,46,73,98,37,52,47,70,60,50,51,52,48,55,49,23,56,68,66,56,49,90,59,43,76,54,90,65,79,95,56,80,38,76,71,52,70,68,53,34,52,51,47,31,46,50,18,59,75,39,41,18,46,60,56,28,40,48,31,52,50,53,52,51,50,54,37,71,75,36,70,87,60,68,68,67,87,48,47,47,58,50,60,71,68,42,61,95,82,33,45,69,57,51,51,52,39,56,47,40,32,60,66,30,34,55,67,57,47,64,71,41,51,86,69,50,49,53,67,56,46,50,48,35,51,48,49,21,34,75,66,62,36,39,38,22,45,64,76,65,48,70,66,57,50,51,51,50,53,55,52,43,43,74,42,41,35,70,56,48,40,63,64,86,65,73,80,72,89,70,82,88,73,85,68,79,88,73,81,80,79,75,60,65,54,25,64,70,49,42,50,53,49,51,52,49,51,47,46,56,61,58,60,61,73,68,72,74,65,71,69,64,58,54,57,53,53,52,55,55,51,56,54,56,56,61,71,63,58,76,76,81,74,71,82,71,122